Protein AF-A0A662VU93-F1 (afdb_monomer)

Sequence (452 aa):
MSKDEGLKEGYDFCIDSAGNLIRCGVVNEKTGEYKYCFKKKVEKCHYDENKQICIGYCAENARCVMKTDYEICYEECKKKVEDCMSTMSSEECRKVYDECISQCKPSCKCIGYACPEGCRCLDTNEVEKYKEEGFNVVRCSDKPCGDGKYCYKVAKECYFDYEKEQCVGSCKVGICNLNTIHRDPDTNKIVYAECRCKPISVCSEGCACLTREEAIEKFSNPVLCNNQPCGVESAGLATANAYINKYCFREGMEVCHYDREKQQCVGSCEKGECKMFEDAYGNPFCGCLAKLEAVSGTIVERVLPDTAQPLTCIPVKLVVKPGRDLKRLSIVETYPSDFTFKGANVPTFYYPSIIFFSLEDENGLDKQTIEYKLCLPRDAMGEYYFKGIWESENKSKEITGDNTLRVVPQLTNWPPCPVTDQMLGSFLDQWSKGELSDLELLQAVEVWSEGC

Secondary structure (DSSP, 8-state):
--HHHHHHTTPEEPB-TTSPBPEEEEEETTTTEEEE-EE--PPBSEEETTTTEEESB-STT-EEEE-HHHHHHHHHHHHHHHHHHTTS-HHHHHHHHHHHHTT----EEEE--PPPTT-EEE-HHHHHHHHHTTEEEEEEEEEEEETTEEEEEEEEBSEEETTTTEEESB-SSSEEEEEEEEE-TTT--EEEEEEEEE---PPPTT-EEE-HHHHHHH-SSEEEEEEEEEEEEE---TT--PEEEEEEEEEPP-B-EEETTTTEEESB-TTSEEEEEE-TTS-EEEEEE-------S-EEEEE--SEE-TT-EEEEEEEEEPPTT--EEEEEEE--TTSEEEEESS-EEEETTEEEEEEE-TT-PPPEEEEEEEE--TT--EEEE-EEEEEETTEEEEPEE--EEEE--SSTT-S-SS--HHHHHHHHHHHHTTSS-HHHHHHHHHHHHH--

pLDDT: mean 74.51, std 10.73, range [38.09, 94.12]

Nearest PDB structures (foldseek):
  2qki-assembly2_E  TM=5.279E-01  e=1.875E-04  Homo sapiens
  7qiv-assembly1_B  TM=5.497E-01  e=1.065E-03  Homo sapiens
  5foa-assembly2_D  TM=5.760E-01  e=2.031E-03  Homo sapiens
  2czn-assembly1_A  TM=6.900E-01  e=1.275E-02  Pyrococcus furiosus
  2xwb-assembly1_B  TM=4.255E-01  e=1.585E-03  Homo sapiens

Structure (mmCIF, N/CA/C/O backbone):
data_AF-A0A662VU93-F1
#
_entry.id   AF-A0A662VU93-F1
#
loop_
_atom_site.group_PDB
_atom_site.id
_atom_site.type_symbol
_atom_site.label_atom_id
_atom_site.label_alt_id
_atom_site.label_comp_id
_atom_site.label_asym_id
_atom_site.label_entity_id
_atom_site.label_seq_id
_atom_site.pdbx_PDB_ins_code
_atom_site.Cartn_x
_atom_site.Cartn_y
_atom_site.Cartn_z
_atom_site.occupancy
_atom_site.B_iso_or_equiv
_atom_site.auth_seq_id
_atom_site.auth_comp_id
_atom_site.auth_asym_id
_atom_site.auth_atom_id
_atom_site.pdbx_PDB_model_num
ATOM 1 N N . MET A 1 1 ? 7.491 8.676 -48.170 1.00 77.56 1 MET A N 1
ATOM 2 C CA . MET A 1 1 ? 7.534 10.058 -48.710 1.00 77.56 1 MET A CA 1
ATOM 3 C C . MET A 1 1 ? 8.754 10.201 -49.615 1.00 77.56 1 MET A C 1
ATOM 5 O O . MET A 1 1 ? 9.607 9.308 -49.583 1.00 77.56 1 MET A O 1
ATOM 9 N N . SER A 1 2 ? 8.844 11.248 -50.440 1.00 83.00 2 SER A N 1
ATOM 10 C CA . SER A 1 2 ? 10.125 11.632 -51.060 1.00 83.00 2 SER A CA 1
ATOM 11 C C . SER A 1 2 ? 11.118 12.104 -49.981 1.00 83.00 2 SER A C 1
ATOM 13 O O . SER A 1 2 ? 10.731 12.290 -48.823 1.00 83.00 2 SER A O 1
ATOM 15 N N . LYS A 1 3 ? 12.406 12.270 -50.323 1.00 81.31 3 LYS A N 1
ATOM 16 C CA . LYS A 1 3 ? 13.400 12.788 -49.361 1.00 81.31 3 LYS A CA 1
ATOM 17 C C . LYS A 1 3 ? 13.016 14.176 -48.847 1.00 81.31 3 LYS A C 1
ATOM 19 O O . LYS A 1 3 ? 13.054 14.405 -47.642 1.00 81.31 3 LYS A O 1
ATOM 24 N N . ASP A 1 4 ? 12.616 15.055 -49.757 1.00 80.19 4 ASP A N 1
ATOM 25 C CA . ASP A 1 4 ? 12.329 16.454 -49.446 1.00 80.19 4 ASP A CA 1
ATOM 26 C C . ASP A 1 4 ? 11.019 16.613 -48.670 1.00 80.19 4 ASP A C 1
ATOM 28 O O . ASP A 1 4 ? 10.950 17.421 -47.749 1.00 80.19 4 ASP A O 1
ATOM 32 N N . GLU A 1 5 ? 10.002 15.799 -48.976 1.00 81.31 5 GLU A N 1
ATOM 33 C CA . GLU A 1 5 ? 8.735 15.769 -48.231 1.00 81.31 5 GLU A CA 1
ATOM 34 C C . GLU A 1 5 ? 8.946 15.363 -46.768 1.00 81.31 5 GLU A C 1
ATOM 36 O O . GLU A 1 5 ? 8.528 16.081 -45.864 1.00 81.31 5 GLU A O 1
ATOM 41 N N . GLY A 1 6 ? 9.647 14.248 -46.521 1.00 74.38 6 GLY A N 1
ATOM 42 C CA . GLY A 1 6 ? 9.860 13.757 -45.157 1.00 74.38 6 GLY A CA 1
ATOM 43 C C . GLY A 1 6 ? 10.718 14.699 -44.308 1.00 74.38 6 GLY A C 1
ATOM 44 O O . GLY A 1 6 ? 10.432 14.894 -43.128 1.00 74.38 6 GLY A O 1
ATOM 45 N N . LEU A 1 7 ? 11.724 15.342 -44.913 1.00 74.88 7 LEU A N 1
ATOM 46 C CA . LEU A 1 7 ? 12.539 16.357 -44.240 1.00 74.88 7 LEU A CA 1
ATOM 47 C C . LEU A 1 7 ? 11.748 17.638 -43.947 1.00 74.88 7 LEU A C 1
ATOM 49 O O . LEU A 1 7 ? 11.892 18.207 -42.865 1.00 74.88 7 LEU A O 1
ATOM 53 N N . LYS A 1 8 ? 10.894 18.080 -44.879 1.00 81.56 8 LYS A N 1
ATOM 54 C CA . LYS A 1 8 ? 10.040 19.264 -44.704 1.00 81.56 8 LYS A CA 1
ATOM 55 C C . LYS A 1 8 ? 9.005 19.070 -43.596 1.00 81.56 8 LYS A C 1
ATOM 57 O O . LYS A 1 8 ? 8.699 20.020 -42.884 1.00 81.56 8 LYS A O 1
ATOM 62 N N . GLU A 1 9 ? 8.508 17.850 -43.427 1.00 74.69 9 GLU A N 1
ATOM 63 C CA . GLU A 1 9 ? 7.596 17.489 -42.339 1.00 74.69 9 GLU A CA 1
ATOM 64 C C . GLU A 1 9 ? 8.316 17.110 -41.027 1.00 74.69 9 GLU A C 1
ATOM 66 O O . GLU A 1 9 ? 7.676 16.739 -40.046 1.00 74.69 9 GLU A O 1
ATOM 71 N N . GLY A 1 10 ? 9.648 17.240 -40.975 1.00 66.12 10 GLY A N 1
ATOM 72 C CA . GLY A 1 10 ? 10.429 17.088 -39.748 1.00 66.12 10 GLY A CA 1
ATOM 73 C C . GLY A 1 10 ? 10.635 15.644 -39.286 1.00 66.12 10 GLY A C 1
ATOM 74 O O . GLY A 1 10 ? 10.898 15.433 -38.105 1.00 66.12 10 GLY A O 1
ATOM 75 N N . TYR A 1 11 ? 10.531 14.659 -40.180 1.00 75.88 11 TYR A N 1
ATOM 76 C CA . TYR A 1 11 ? 10.768 13.246 -39.880 1.00 75.88 11 TYR A CA 1
ATOM 77 C C . TYR A 1 11 ? 12.240 12.833 -40.065 1.00 75.88 11 TYR A C 1
ATOM 79 O O . TYR A 1 11 ? 12.957 13.395 -40.893 1.00 75.88 11 TYR A O 1
ATOM 87 N N . ASP A 1 12 ? 12.672 11.788 -39.349 1.00 77.00 12 ASP A N 1
ATOM 88 C CA . ASP A 1 12 ? 13.983 11.149 -39.543 1.00 77.00 12 ASP A CA 1
ATOM 89 C C . ASP A 1 12 ? 13.864 9.916 -40.455 1.00 77.00 12 ASP A C 1
ATOM 91 O O . ASP A 1 12 ? 12.848 9.220 -40.454 1.00 77.00 12 ASP A O 1
ATOM 95 N N . PHE A 1 13 ? 14.914 9.596 -41.217 1.00 81.50 13 PHE A N 1
ATOM 96 C CA . PHE A 1 13 ? 14.934 8.391 -42.053 1.00 81.50 13 PHE A CA 1
ATOM 97 C C . PHE A 1 13 ? 15.004 7.106 -41.216 1.00 81.50 13 PHE A C 1
ATOM 99 O O . PHE A 1 13 ? 15.716 7.031 -40.210 1.00 81.50 13 PHE A O 1
ATOM 106 N N . CYS A 1 14 ? 14.328 6.055 -41.682 1.00 77.75 14 CYS A N 1
ATOM 107 C CA . CYS A 1 14 ? 14.609 4.696 -41.228 1.00 77.75 14 CYS A CA 1
ATOM 108 C C . CYS A 1 14 ? 15.836 4.146 -41.972 1.00 77.75 14 CYS A C 1
ATOM 110 O O . CYS A 1 14 ? 15.923 4.260 -43.199 1.00 77.75 14 CYS A O 1
ATOM 112 N N . ILE A 1 15 ? 16.759 3.535 -41.230 1.00 80.06 15 ILE A N 1
ATOM 113 C CA . ILE A 1 15 ? 17.983 2.910 -41.750 1.00 80.06 15 ILE A CA 1
ATOM 114 C C . ILE A 1 15 ? 17.956 1.400 -41.500 1.00 80.06 15 ILE A C 1
ATOM 116 O O . ILE A 1 15 ? 17.407 0.959 -40.491 1.00 80.06 15 ILE A O 1
ATOM 120 N N . ASP A 1 16 ? 18.509 0.617 -42.424 1.00 72.56 16 ASP A N 1
ATOM 121 C CA . ASP A 1 16 ? 18.698 -0.826 -42.249 1.00 72.56 16 ASP A CA 1
ATOM 122 C C . ASP A 1 16 ? 19.927 -1.145 -41.373 1.00 72.56 16 ASP A C 1
ATOM 124 O O . ASP A 1 16 ? 20.661 -0.253 -40.942 1.00 72.56 16 ASP A O 1
ATOM 128 N N . SER A 1 17 ? 20.162 -2.431 -41.099 1.00 67.12 17 SER A N 1
ATOM 129 C CA . SER A 1 17 ? 21.294 -2.911 -40.291 1.00 67.12 17 SER A CA 1
ATOM 130 C C . SER A 1 17 ? 22.672 -2.617 -40.899 1.00 67.12 17 SER A C 1
ATOM 132 O O . SER A 1 17 ? 23.675 -2.712 -40.195 1.00 67.12 17 SER A O 1
ATOM 134 N N . ALA A 1 18 ? 22.734 -2.236 -42.177 1.00 73.25 18 ALA A N 1
ATOM 135 C CA . ALA A 1 18 ? 23.944 -1.807 -42.870 1.00 73.25 18 ALA A CA 1
ATOM 136 C C . ALA A 1 18 ? 24.059 -0.270 -42.971 1.00 73.25 18 ALA A C 1
ATOM 138 O O . ALA A 1 18 ? 25.001 0.237 -43.580 1.00 73.25 18 ALA A O 1
ATOM 139 N N . GLY A 1 19 ? 23.125 0.478 -42.371 1.00 71.69 19 GLY A N 1
ATOM 140 C CA . GLY A 1 19 ? 23.107 1.941 -42.360 1.00 71.69 19 GLY A CA 1
ATOM 141 C C . GLY A 1 19 ? 22.530 2.584 -43.625 1.00 71.69 19 GLY A C 1
ATOM 142 O O . GLY A 1 19 ? 22.619 3.804 -43.778 1.00 71.69 19 GLY A O 1
ATOM 143 N N . ASN A 1 20 ? 21.926 1.813 -44.534 1.00 79.69 20 ASN A N 1
ATOM 144 C CA . ASN A 1 20 ? 21.317 2.361 -45.744 1.00 79.69 20 ASN A CA 1
ATOM 145 C C . ASN A 1 20 ? 19.886 2.829 -45.479 1.00 79.69 20 ASN A C 1
ATOM 147 O O . ASN A 1 20 ? 19.138 2.223 -44.715 1.00 79.69 20 ASN A O 1
ATOM 151 N N . LEU A 1 21 ? 19.474 3.893 -46.171 1.00 84.25 21 LEU A N 1
ATOM 152 C CA . LEU A 1 21 ? 18.098 4.387 -46.117 1.00 84.25 21 LEU A CA 1
ATOM 153 C C . LEU A 1 21 ? 17.131 3.329 -46.659 1.00 84.25 21 LEU A C 1
ATOM 155 O O . LEU A 1 21 ? 17.264 2.891 -47.807 1.00 84.25 21 LEU A O 1
ATOM 159 N N . ILE A 1 22 ? 16.113 2.986 -45.874 1.00 84.25 22 ILE A N 1
ATOM 160 C CA . ILE A 1 22 ? 15.106 2.003 -46.273 1.00 84.25 22 ILE A CA 1
ATOM 161 C C . ILE A 1 22 ? 14.197 2.611 -47.348 1.00 84.25 22 ILE A C 1
ATOM 163 O O . ILE A 1 22 ? 13.501 3.607 -47.117 1.00 84.25 22 ILE A O 1
ATOM 167 N N . ARG A 1 23 ? 14.189 1.994 -48.534 1.00 85.88 23 ARG A N 1
ATOM 168 C CA . ARG A 1 23 ? 13.309 2.351 -49.657 1.00 85.88 23 ARG A CA 1
ATOM 169 C C . ARG A 1 23 ? 12.040 1.508 -49.582 1.00 85.88 23 ARG A C 1
ATOM 171 O O . ARG A 1 23 ? 12.125 0.287 -49.538 1.00 85.88 23 ARG A O 1
ATOM 178 N N . CYS A 1 24 ? 10.875 2.147 -49.593 1.00 80.94 24 CYS A N 1
ATOM 179 C CA . CYS A 1 24 ? 9.574 1.467 -49.507 1.00 80.94 24 CYS A CA 1
ATOM 180 C C . CYS A 1 24 ? 8.760 1.508 -50.799 1.00 80.94 24 CYS A C 1
ATOM 182 O O . CYS A 1 24 ? 7.672 0.945 -50.865 1.00 80.94 24 CYS A O 1
ATOM 184 N N . GLY A 1 25 ? 9.267 2.171 -51.834 1.00 81.06 25 GLY A N 1
ATOM 185 C CA . GLY A 1 25 ? 8.629 2.181 -53.139 1.00 81.06 25 GLY A CA 1
ATOM 186 C C . GLY A 1 25 ? 9.461 2.920 -54.169 1.00 81.06 25 GLY A C 1
ATOM 187 O O . GLY A 1 25 ? 10.367 3.684 -53.829 1.00 81.06 25 GLY A O 1
ATOM 188 N N . VAL A 1 26 ? 9.133 2.707 -55.435 1.00 79.75 26 VAL A N 1
ATOM 189 C CA . VAL A 1 26 ? 9.756 3.411 -56.554 1.00 79.75 26 VAL A CA 1
ATOM 190 C C . VAL A 1 26 ? 8.756 4.409 -57.122 1.00 79.75 26 VAL A C 1
ATOM 192 O O . VAL A 1 26 ? 7.585 4.081 -57.292 1.00 79.75 26 VAL A O 1
ATOM 195 N N . VAL A 1 27 ? 9.204 5.641 -57.357 1.00 74.00 27 VAL A N 1
ATOM 196 C CA . VAL A 1 27 ? 8.397 6.682 -58.009 1.00 74.00 27 VAL A CA 1
ATOM 197 C C . VAL A 1 27 ? 8.686 6.675 -59.506 1.00 74.00 27 VAL A C 1
ATOM 199 O O . VAL A 1 27 ? 7.754 6.669 -60.304 1.00 74.00 27 VAL A O 1
ATOM 202 N N . ASN A 1 28 ? 9.966 6.605 -59.892 1.00 73.38 28 ASN A N 1
ATOM 203 C CA . ASN A 1 28 ? 10.386 6.503 -61.287 1.00 73.38 28 ASN A CA 1
ATOM 204 C C . ASN A 1 28 ? 11.802 5.901 -61.399 1.00 73.38 28 ASN A C 1
ATOM 206 O O . ASN A 1 28 ? 12.792 6.516 -60.999 1.00 73.38 28 ASN A O 1
ATOM 210 N N . GLU A 1 29 ? 11.909 4.693 -61.965 1.00 67.38 29 GLU A N 1
ATOM 211 C CA . GLU A 1 29 ? 13.182 3.963 -62.110 1.00 67.38 29 GLU A CA 1
ATOM 212 C C . GLU A 1 29 ? 14.163 4.627 -63.083 1.00 67.38 29 GLU A C 1
ATOM 214 O O . GLU A 1 29 ? 15.373 4.498 -62.913 1.00 67.38 29 GLU A O 1
ATOM 219 N N . LYS A 1 30 ? 13.665 5.359 -64.089 1.00 72.38 30 LYS A N 1
ATOM 220 C CA . LYS A 1 30 ? 14.511 5.976 -65.125 1.00 72.38 30 LYS A CA 1
ATOM 221 C C . LYS A 1 30 ? 15.178 7.267 -64.653 1.00 72.38 30 LYS A C 1
ATOM 223 O O . LYS A 1 30 ? 16.225 7.628 -65.180 1.00 72.38 30 LYS A O 1
ATOM 228 N N . THR A 1 31 ? 14.580 7.954 -63.680 1.00 70.38 31 THR A N 1
ATOM 229 C CA . THR A 1 31 ? 15.103 9.200 -63.092 1.00 70.38 31 THR A CA 1
ATOM 230 C C . THR A 1 31 ? 15.736 8.990 -61.713 1.00 70.38 31 THR A C 1
ATOM 232 O O . THR A 1 31 ? 16.382 9.898 -61.200 1.00 70.38 31 THR A O 1
ATOM 235 N N . GLY A 1 32 ? 15.609 7.793 -61.126 1.00 70.88 32 GLY A N 1
ATOM 236 C CA . GLY A 1 32 ? 16.199 7.458 -59.827 1.00 70.88 32 GLY A CA 1
ATOM 237 C C . GLY A 1 32 ? 15.413 7.990 -58.625 1.00 70.88 32 GLY A C 1
ATOM 238 O O . GLY A 1 32 ? 15.996 8.205 -57.561 1.00 70.88 32 GLY A O 1
ATOM 239 N N . GLU A 1 33 ? 14.104 8.198 -58.771 1.00 77.44 33 GLU A N 1
ATOM 240 C CA . GLU A 1 33 ? 13.239 8.715 -57.707 1.00 77.44 33 GLU A CA 1
ATOM 241 C C . GLU A 1 33 ? 12.574 7.578 -56.920 1.00 77.44 33 GLU A C 1
ATOM 243 O O . GLU A 1 33 ? 11.851 6.740 -57.468 1.00 77.44 33 GLU A O 1
ATOM 248 N N . TYR A 1 34 ? 12.788 7.572 -55.602 1.00 83.56 34 TYR A N 1
ATOM 249 C CA . TYR A 1 34 ? 12.302 6.540 -54.683 1.0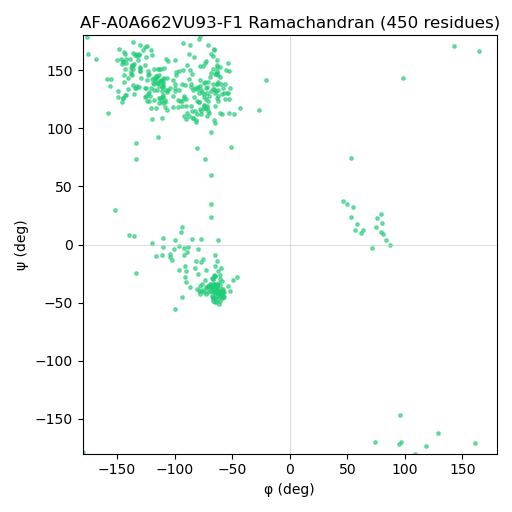0 83.56 34 TYR A CA 1
ATOM 250 C C . TYR A 1 34 ? 11.501 7.149 -53.530 1.00 83.56 34 TYR A C 1
ATOM 252 O O . TYR A 1 34 ? 11.731 8.289 -53.120 1.00 83.56 34 TYR A O 1
ATOM 260 N N . LYS A 1 35 ? 10.595 6.350 -52.961 1.00 84.75 35 LYS A N 1
ATOM 261 C CA . LYS A 1 35 ? 9.951 6.620 -51.672 1.00 84.75 35 LYS A CA 1
ATOM 262 C C . LYS A 1 35 ? 10.770 5.985 -50.552 1.00 84.75 35 LYS A C 1
ATOM 264 O O . LYS A 1 35 ? 11.200 4.836 -50.665 1.00 84.75 35 LYS A O 1
ATOM 269 N N . TYR A 1 36 ? 10.933 6.721 -49.460 1.00 86.75 36 TYR A N 1
ATOM 270 C CA . TYR A 1 36 ? 11.670 6.284 -48.276 1.00 86.75 36 TYR A CA 1
ATOM 271 C C . TYR A 1 36 ? 10.743 6.106 -47.072 1.00 86.75 36 TYR A C 1
ATOM 273 O O . TYR A 1 36 ? 9.704 6.777 -46.969 1.00 86.75 36 TYR A O 1
ATOM 281 N N . CYS A 1 37 ? 11.134 5.193 -46.181 1.00 83.56 37 CYS A N 1
ATOM 282 C CA . CYS A 1 37 ? 10.549 5.044 -44.853 1.00 83.56 37 CYS A CA 1
ATOM 283 C C . CYS A 1 37 ? 11.081 6.126 -43.913 1.00 83.56 37 CYS A C 1
ATOM 285 O O . CYS A 1 37 ? 12.285 6.389 -43.866 1.00 83.56 37 CYS A O 1
ATOM 287 N N . PHE A 1 38 ? 10.175 6.700 -43.130 1.00 80.56 38 PHE A N 1
ATOM 288 C CA . PHE A 1 38 ? 10.462 7.751 -42.166 1.00 80.56 38 PHE A CA 1
ATOM 289 C C . PHE A 1 38 ? 9.864 7.391 -40.807 1.00 80.56 38 PHE A C 1
ATOM 291 O O . PHE A 1 38 ? 8.821 6.740 -40.742 1.00 80.56 38 PHE A O 1
ATOM 298 N N . LYS A 1 39 ? 10.509 7.844 -39.734 1.00 76.06 39 LYS A N 1
ATOM 299 C CA . LYS A 1 39 ? 10.026 7.758 -38.353 1.00 76.06 39 LYS A CA 1
ATOM 300 C C . LYS A 1 39 ? 9.815 9.161 -37.798 1.00 76.06 39 LYS A C 1
ATOM 302 O O . LYS A 1 39 ? 10.575 10.080 -38.111 1.00 76.06 39 LYS A O 1
ATOM 307 N N . LYS A 1 40 ? 8.764 9.341 -36.992 1.00 66.75 40 LYS A N 1
ATOM 308 C CA . LYS A 1 40 ? 8.461 10.626 -36.342 1.00 66.75 40 LYS A CA 1
ATOM 309 C C . LYS A 1 40 ? 9.649 11.023 -35.475 1.00 66.75 40 LYS A C 1
ATOM 311 O O . LYS A 1 40 ? 10.142 10.195 -34.711 1.00 66.75 40 LYS A O 1
ATOM 316 N N . LYS A 1 41 ? 10.136 12.255 -35.631 1.00 59.75 41 LYS A N 1
ATOM 317 C CA . LYS A 1 41 ? 11.243 12.775 -34.829 1.00 59.75 41 LYS A CA 1
ATOM 318 C C . LYS A 1 41 ? 10.765 12.854 -33.388 1.00 59.75 41 LYS A C 1
ATOM 320 O O . LYS A 1 41 ? 9.917 13.672 -33.047 1.00 59.75 41 LYS A O 1
ATOM 325 N N . VAL A 1 42 ? 11.220 11.907 -32.580 1.00 58.78 42 VAL A N 1
ATOM 326 C CA . VAL A 1 42 ? 10.785 11.783 -31.194 1.00 58.78 42 VAL A CA 1
ATOM 327 C C . VAL A 1 42 ? 11.451 12.912 -30.416 1.00 58.78 42 VAL A C 1
ATOM 329 O O . VAL A 1 42 ? 12.680 13.010 -30.397 1.00 58.78 42 VAL A O 1
ATOM 332 N N . GLU A 1 43 ? 10.655 13.815 -29.847 1.00 58.16 43 GLU A N 1
ATOM 333 C CA . GLU A 1 43 ? 11.188 14.936 -29.076 1.00 58.16 43 GLU A CA 1
ATOM 334 C C . GLU A 1 43 ? 11.954 14.408 -27.862 1.00 58.16 43 GLU A C 1
ATOM 336 O O . GLU A 1 43 ? 11.495 13.514 -27.147 1.00 58.16 43 GLU A O 1
ATOM 341 N N . LYS A 1 44 ? 13.158 14.944 -27.648 1.00 68.62 44 LYS A N 1
ATOM 342 C CA . LYS A 1 44 ? 13.979 14.610 -26.480 1.00 68.62 44 LYS A CA 1
ATOM 343 C C . LYS A 1 44 ? 13.254 15.051 -25.203 1.00 68.62 44 LYS A C 1
ATOM 345 O O . LYS A 1 44 ? 12.474 16.000 -25.240 1.00 68.62 44 LYS A O 1
ATOM 350 N N . CYS A 1 45 ? 13.536 14.369 -24.094 1.00 76.88 45 CYS A N 1
ATOM 351 C CA . CYS A 1 45 ? 13.013 14.690 -22.762 1.00 76.88 45 CYS A CA 1
ATOM 352 C C . CYS A 1 45 ? 13.038 16.203 -22.460 1.00 76.88 45 CYS A C 1
ATOM 354 O O . CYS A 1 45 ? 14.112 16.811 -22.426 1.00 76.88 45 CYS A O 1
ATOM 356 N N . HIS A 1 46 ? 11.862 16.795 -22.253 1.00 79.75 46 HIS A N 1
ATOM 357 C CA . HIS A 1 46 ? 11.646 18.219 -21.997 1.00 79.75 46 HIS A CA 1
ATOM 358 C C . HIS A 1 46 ? 10.435 18.435 -21.075 1.00 79.75 46 HIS A C 1
ATOM 360 O O . HIS A 1 46 ? 9.682 17.506 -20.788 1.00 79.75 46 HIS A O 1
ATOM 366 N N . TYR A 1 47 ? 10.274 19.658 -20.572 1.00 78.19 47 TYR A N 1
ATOM 367 C CA . TYR A 1 47 ? 9.162 20.022 -19.695 1.00 78.19 47 TYR A CA 1
ATOM 368 C C . TYR A 1 47 ? 7.986 20.557 -20.514 1.00 78.19 47 TYR A C 1
ATOM 370 O O . TYR A 1 47 ? 8.176 21.473 -21.311 1.00 78.19 47 TYR A O 1
ATOM 378 N N . ASP A 1 48 ? 6.792 20.002 -20.312 1.00 76.06 48 ASP A N 1
ATOM 379 C CA . ASP A 1 48 ? 5.550 20.507 -20.899 1.00 76.06 48 ASP A CA 1
ATOM 380 C C . ASP A 1 48 ? 4.899 21.503 -19.930 1.00 76.06 48 ASP A C 1
ATOM 382 O O . ASP A 1 48 ? 4.405 21.120 -18.866 1.00 76.06 48 ASP A O 1
ATOM 386 N N . GLU A 1 49 ? 4.891 22.787 -20.301 1.00 69.69 49 GLU A N 1
ATOM 387 C CA . GLU A 1 49 ? 4.320 23.866 -19.483 1.00 69.69 49 GLU A CA 1
ATOM 388 C C . GLU A 1 49 ? 2.798 23.748 -19.297 1.00 69.69 49 GLU A C 1
ATOM 390 O O . GLU A 1 49 ? 2.275 24.191 -18.277 1.00 69.69 49 GLU A O 1
ATOM 395 N N . ASN A 1 50 ? 2.070 23.122 -20.227 1.00 69.88 50 ASN A N 1
ATOM 396 C CA . ASN A 1 50 ? 0.615 22.981 -20.119 1.00 69.88 50 ASN A CA 1
ATOM 397 C C . ASN A 1 50 ? 0.230 21.830 -19.191 1.00 69.88 50 ASN A C 1
ATOM 399 O O . ASN A 1 50 ? -0.739 21.928 -18.442 1.00 69.88 50 ASN A O 1
ATOM 403 N N . LYS A 1 51 ? 0.981 20.726 -19.253 1.00 67.06 51 LYS A N 1
ATOM 404 C CA . LYS A 1 51 ? 0.712 19.525 -18.449 1.00 67.06 51 LYS A CA 1
ATOM 405 C C . LYS A 1 51 ? 1.464 19.504 -17.120 1.00 67.06 51 LYS A C 1
ATOM 407 O O . LYS A 1 51 ? 1.193 18.631 -16.303 1.00 67.06 51 LYS A O 1
ATOM 412 N N . GLN A 1 52 ? 2.394 20.437 -16.917 1.00 70.94 52 GLN A N 1
ATOM 413 C CA . GLN A 1 52 ? 3.243 20.536 -15.726 1.00 70.94 52 GLN A CA 1
ATOM 414 C C . GLN A 1 52 ? 4.026 19.238 -15.434 1.00 70.94 52 GLN A C 1
ATOM 416 O O . GLN A 1 52 ? 4.284 18.887 -14.285 1.00 70.94 52 GLN A O 1
ATOM 421 N N . ILE A 1 53 ? 4.406 18.503 -16.485 1.00 68.69 53 ILE A N 1
ATOM 422 C CA . ILE A 1 53 ? 5.128 17.227 -16.389 1.00 68.69 53 ILE A CA 1
ATOM 423 C C . ILE A 1 53 ? 6.278 17.167 -17.393 1.00 68.69 53 ILE A C 1
ATOM 425 O O . ILE A 1 53 ? 6.269 17.823 -18.435 1.00 68.69 53 ILE A O 1
ATOM 429 N N . CYS A 1 54 ? 7.278 16.345 -17.086 1.00 74.25 54 CYS A N 1
ATOM 430 C CA . CYS A 1 54 ? 8.346 16.017 -18.022 1.00 74.25 54 CYS A CA 1
ATOM 431 C C . CYS A 1 54 ? 7.864 14.962 -19.026 1.00 74.25 54 CYS A C 1
ATOM 433 O O . CYS A 1 54 ? 7.457 13.870 -18.630 1.00 74.25 54 CYS A O 1
ATOM 435 N N . ILE A 1 55 ? 7.934 15.278 -20.318 1.00 68.88 55 ILE A N 1
ATOM 436 C CA . ILE A 1 55 ? 7.533 14.394 -21.417 1.00 68.88 55 ILE A CA 1
ATOM 437 C C . ILE A 1 55 ? 8.653 14.263 -22.449 1.00 68.88 55 ILE A C 1
ATOM 439 O O . ILE A 1 55 ? 9.628 15.012 -22.458 1.00 68.88 55 ILE A O 1
ATOM 443 N N . GLY A 1 56 ? 8.513 13.297 -23.349 1.00 71.06 56 GLY A N 1
ATOM 444 C CA . GLY A 1 56 ? 9.471 13.050 -24.420 1.00 71.06 56 GLY A CA 1
ATOM 445 C C . GLY A 1 56 ? 10.273 11.774 -24.209 1.00 71.06 56 GLY A C 1
ATOM 446 O O . GLY A 1 56 ? 10.080 11.023 -23.253 1.00 71.06 56 GLY A O 1
ATOM 447 N N . TYR A 1 57 ? 11.159 11.507 -25.157 1.00 64.06 57 TYR A N 1
ATOM 448 C CA . TYR A 1 57 ? 11.852 10.234 -25.273 1.00 64.06 57 TYR A CA 1
ATOM 449 C C . TYR A 1 57 ? 13.264 10.299 -24.699 1.00 64.06 57 TYR A C 1
ATOM 451 O O . TYR A 1 57 ? 14.021 11.249 -24.933 1.00 64.06 57 TYR A O 1
ATOM 459 N N . CYS A 1 58 ? 13.619 9.243 -23.977 1.00 63.41 58 CYS A N 1
ATOM 460 C CA . CYS A 1 58 ? 14.967 8.957 -23.520 1.00 63.41 58 CYS A CA 1
ATOM 461 C C . CYS A 1 58 ? 15.447 7.679 -24.216 1.00 63.41 58 CYS A C 1
ATOM 463 O O . CYS A 1 58 ? 14.678 6.735 -24.382 1.00 63.41 58 CYS A O 1
ATOM 465 N N . ALA A 1 59 ? 16.705 7.653 -24.655 1.00 55.25 59 ALA A N 1
ATOM 466 C CA . ALA A 1 59 ? 17.288 6.439 -25.218 1.00 55.25 59 ALA A CA 1
ATOM 467 C C . ALA A 1 59 ? 17.349 5.323 -24.156 1.00 55.25 59 ALA A C 1
ATOM 469 O O . ALA A 1 59 ? 17.511 5.617 -22.975 1.00 55.25 59 ALA A O 1
ATOM 470 N N . GLU A 1 60 ? 17.237 4.067 -24.602 1.00 57.44 60 GLU A N 1
ATOM 471 C CA . GLU A 1 60 ? 17.588 2.860 -23.834 1.00 57.44 60 GLU A CA 1
ATOM 472 C C . GLU A 1 60 ? 16.940 2.750 -22.442 1.00 57.44 60 GLU A C 1
ATOM 474 O O . GLU A 1 60 ? 17.594 2.900 -21.414 1.00 57.44 60 GLU A O 1
ATOM 479 N N . ASN A 1 61 ? 15.638 2.434 -22.407 1.00 53.72 61 ASN A N 1
ATOM 480 C CA . ASN A 1 61 ? 14.892 2.068 -21.188 1.00 53.72 61 ASN A CA 1
ATOM 481 C C . ASN A 1 61 ? 14.993 3.081 -20.026 1.00 53.72 61 ASN A C 1
ATOM 483 O O . ASN A 1 61 ? 14.782 2.737 -18.860 1.00 53.72 61 ASN A O 1
ATOM 487 N N . ALA A 1 62 ? 15.293 4.340 -20.344 1.00 61.16 62 ALA A N 1
ATOM 488 C CA . ALA A 1 62 ? 15.291 5.454 -19.413 1.00 61.16 62 ALA A CA 1
ATOM 489 C C . ALA A 1 62 ? 13.931 6.163 -19.416 1.00 61.16 62 ALA A C 1
ATOM 491 O O . ALA A 1 62 ? 13.241 6.225 -20.434 1.00 61.16 62 ALA A O 1
ATOM 492 N N . ARG A 1 63 ? 13.559 6.742 -18.272 1.00 64.75 63 ARG A N 1
ATOM 493 C CA . ARG A 1 63 ? 12.362 7.585 -18.148 1.00 64.75 63 ARG A CA 1
ATOM 494 C C . ARG A 1 63 ? 12.741 9.058 -18.033 1.00 64.75 63 ARG A C 1
ATOM 496 O O . ARG A 1 63 ? 13.744 9.402 -17.401 1.00 64.75 63 ARG A O 1
ATOM 503 N N . CYS A 1 64 ? 11.931 9.915 -18.650 1.00 71.69 64 CYS A N 1
ATOM 504 C CA . CYS A 1 64 ? 12.046 11.365 -18.540 1.00 71.69 64 CYS A CA 1
ATOM 505 C C . CYS A 1 64 ? 11.456 11.804 -17.196 1.00 71.69 64 CYS A C 1
ATOM 507 O O . CYS A 1 64 ? 10.276 11.584 -16.940 1.00 71.69 64 CYS A O 1
ATOM 509 N N . VAL A 1 65 ? 12.281 12.370 -16.319 1.00 74.94 65 VAL A N 1
ATOM 510 C CA . VAL A 1 65 ? 11.868 12.809 -14.977 1.00 74.94 65 VAL A CA 1
ATOM 511 C C . VAL A 1 65 ? 12.338 14.229 -14.706 1.00 74.94 65 VAL A C 1
ATOM 513 O O . VAL A 1 65 ? 13.236 14.745 -15.374 1.00 74.94 65 VAL A O 1
ATOM 516 N N . MET A 1 66 ? 11.750 14.851 -13.691 1.00 76.50 66 MET A N 1
ATOM 517 C CA . MET A 1 66 ? 12.168 16.155 -13.194 1.00 76.50 66 MET A CA 1
ATOM 518 C C . MET A 1 66 ? 13.584 16.090 -12.610 1.00 76.50 66 MET A C 1
ATOM 520 O O . MET A 1 66 ? 14.018 15.067 -12.073 1.00 76.50 66 MET A O 1
ATOM 524 N N . LYS A 1 67 ? 14.355 17.173 -12.732 1.00 74.31 67 LYS A N 1
ATOM 525 C CA . LYS A 1 67 ? 15.615 17.280 -12.000 1.00 74.31 67 LYS A CA 1
ATOM 526 C C . LYS A 1 67 ? 15.335 17.473 -10.512 1.00 74.31 67 LYS A C 1
ATOM 528 O O . LYS A 1 67 ? 14.497 18.282 -10.130 1.00 74.31 67 LYS A O 1
ATOM 533 N N . THR A 1 68 ? 16.142 16.797 -9.704 1.00 64.69 68 THR A N 1
ATOM 534 C CA . THR A 1 68 ? 16.226 16.917 -8.240 1.00 64.69 68 THR A CA 1
ATOM 535 C C . THR A 1 68 ? 16.346 18.368 -7.771 1.00 64.69 68 THR A C 1
ATOM 537 O O . THR A 1 68 ? 15.850 18.727 -6.719 1.00 64.69 68 THR A O 1
ATOM 540 N N . ASP A 1 69 ? 16.961 19.225 -8.576 1.00 67.25 69 ASP A N 1
ATOM 541 C CA . ASP A 1 69 ? 17.185 20.644 -8.313 1.00 67.25 69 ASP A CA 1
ATOM 542 C C . ASP A 1 69 ? 15.850 21.419 -8.237 1.00 67.25 69 ASP A C 1
ATOM 544 O O . ASP A 1 69 ? 15.702 22.338 -7.434 1.00 67.25 69 ASP A O 1
ATOM 548 N N . TYR A 1 70 ? 14.857 21.014 -9.040 1.00 69.12 70 TYR A N 1
ATOM 549 C CA . TYR A 1 70 ? 13.500 21.557 -8.979 1.00 69.12 70 TYR A CA 1
ATOM 550 C C . TYR A 1 70 ? 12.716 20.984 -7.793 1.00 69.12 70 TYR A C 1
ATOM 552 O O . TYR A 1 70 ? 12.028 21.740 -7.118 1.00 69.12 70 TYR A O 1
ATOM 560 N N . GLU A 1 71 ? 12.857 19.687 -7.494 1.00 64.12 71 GLU A N 1
ATOM 561 C CA . GLU A 1 71 ? 12.242 19.061 -6.309 1.00 64.12 71 GLU A CA 1
ATOM 562 C C . GLU A 1 71 ? 12.741 19.716 -5.011 1.00 64.12 71 GLU A C 1
ATOM 564 O O . GLU A 1 71 ? 11.943 20.056 -4.145 1.00 64.12 71 GLU A O 1
ATOM 569 N N . ILE A 1 72 ? 14.045 19.987 -4.914 1.00 73.62 72 ILE A N 1
ATOM 570 C CA . ILE A 1 72 ? 14.648 20.718 -3.792 1.00 73.62 72 ILE A CA 1
ATOM 571 C C . ILE A 1 72 ? 14.087 22.147 -3.715 1.00 73.62 72 ILE A C 1
ATO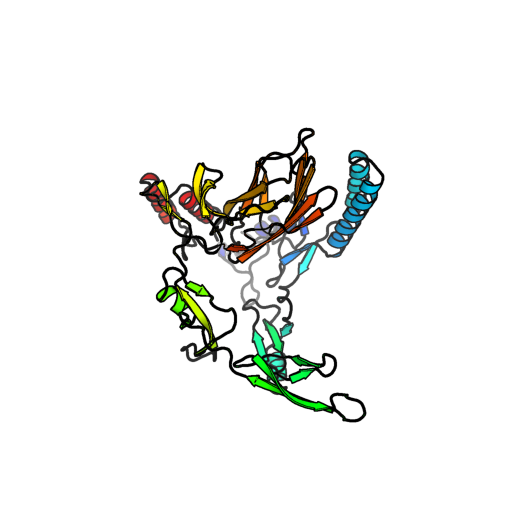M 573 O O . ILE A 1 72 ? 13.661 22.565 -2.644 1.00 73.62 72 ILE A O 1
ATOM 577 N N . CYS A 1 73 ? 14.016 22.875 -4.838 1.00 77.75 73 CYS A N 1
ATOM 578 C CA . CYS A 1 73 ? 13.428 24.223 -4.885 1.00 77.75 73 CYS A CA 1
ATOM 579 C C . CYS A 1 73 ? 11.960 24.227 -4.425 1.00 77.75 73 CYS A C 1
ATOM 581 O O . CYS A 1 73 ? 11.529 25.100 -3.673 1.00 77.75 73 CYS A O 1
ATOM 583 N N . TYR A 1 74 ? 11.198 23.215 -4.839 1.00 70.94 74 TYR A N 1
ATOM 584 C CA . TYR A 1 74 ? 9.794 23.048 -4.487 1.00 70.94 74 TYR A CA 1
ATOM 585 C C . TYR A 1 74 ? 9.600 22.771 -2.988 1.00 70.94 74 TYR A C 1
ATOM 587 O O . TYR A 1 74 ? 8.763 23.410 -2.349 1.00 70.94 74 TYR A O 1
ATOM 595 N N . GLU A 1 75 ? 10.404 21.877 -2.406 1.00 73.00 75 GLU A N 1
ATOM 596 C CA . GLU A 1 75 ? 10.389 21.585 -0.966 1.00 73.00 75 GLU A CA 1
ATOM 597 C C . GLU A 1 75 ? 10.868 22.781 -0.122 1.00 73.00 75 GLU A C 1
ATOM 599 O O . GLU A 1 75 ? 10.296 23.079 0.928 1.00 73.00 75 GLU A O 1
ATOM 604 N N . GLU A 1 76 ? 11.850 23.549 -0.601 1.00 80.75 76 GLU A N 1
ATOM 605 C CA . GLU A 1 76 ? 12.257 24.805 0.040 1.00 80.75 76 GLU A CA 1
ATOM 606 C C . GLU A 1 76 ? 11.142 25.862 0.012 1.00 80.75 76 GLU A C 1
ATOM 608 O O . GLU A 1 76 ? 10.930 26.565 1.005 1.00 80.75 76 GLU A O 1
ATOM 613 N N . CYS A 1 77 ? 10.396 25.968 -1.093 1.00 80.94 77 CYS A N 1
ATOM 614 C CA . CYS A 1 77 ? 9.244 26.864 -1.179 1.00 80.94 77 CYS A CA 1
ATOM 615 C C . CYS A 1 77 ? 8.093 26.425 -0.265 1.00 80.94 77 CYS A C 1
ATOM 617 O O . CYS A 1 77 ? 7.464 27.283 0.352 1.00 80.94 77 CYS A O 1
ATOM 619 N N . LYS A 1 78 ? 7.846 25.116 -0.112 1.00 77.25 78 LYS A N 1
ATOM 620 C CA . LYS A 1 78 ? 6.869 24.598 0.862 1.00 77.25 78 LYS A CA 1
ATOM 621 C C . LYS A 1 78 ? 7.234 24.980 2.288 1.00 77.25 78 LYS A C 1
ATOM 623 O O . LYS A 1 78 ? 6.404 25.539 2.997 1.00 77.25 78 LYS A O 1
ATOM 628 N N . LYS A 1 79 ? 8.489 24.757 2.679 1.00 80.38 79 LYS A N 1
ATOM 629 C CA . LYS A 1 79 ? 8.962 25.081 4.026 1.00 80.38 79 LYS A CA 1
ATOM 630 C C . LYS A 1 79 ? 8.812 26.573 4.350 1.00 80.38 79 LYS A C 1
ATOM 632 O O . LYS A 1 79 ? 8.394 26.928 5.444 1.00 80.38 79 LYS A O 1
ATOM 637 N N . LYS A 1 80 ? 9.057 27.459 3.375 1.00 79.31 80 LYS A N 1
ATOM 638 C CA . LYS A 1 80 ? 8.816 28.908 3.529 1.00 79.31 80 LYS A CA 1
ATOM 639 C C . LYS A 1 80 ? 7.344 29.254 3.774 1.00 79.31 80 LYS A C 1
ATOM 641 O O . LYS A 1 80 ? 7.062 30.219 4.481 1.00 79.31 80 LYS A O 1
ATOM 646 N N . VAL A 1 81 ? 6.411 28.499 3.197 1.00 77.19 81 VAL A N 1
ATOM 647 C CA . VAL A 1 81 ? 4.974 28.679 3.449 1.00 77.19 81 VAL A CA 1
ATOM 648 C C . VAL A 1 81 ? 4.593 28.146 4.824 1.00 77.19 81 VAL A C 1
ATOM 650 O O . VAL A 1 81 ? 3.847 28.817 5.529 1.00 77.19 81 VAL A O 1
ATOM 653 N N . GLU A 1 82 ? 5.130 26.997 5.235 1.00 75.44 82 GLU A N 1
ATOM 654 C CA . GLU A 1 82 ? 4.934 26.458 6.588 1.00 75.44 82 GLU A CA 1
ATOM 655 C C . GLU A 1 82 ? 5.410 27.451 7.658 1.00 75.44 82 GLU A C 1
ATOM 657 O O . GLU A 1 82 ? 4.671 27.756 8.596 1.00 75.44 82 GLU A O 1
ATOM 662 N N . ASP A 1 83 ? 6.588 28.048 7.461 1.00 77.81 83 ASP A N 1
ATOM 663 C CA . ASP A 1 83 ? 7.114 29.095 8.337 1.00 77.81 83 ASP A CA 1
ATOM 664 C C . ASP A 1 83 ? 6.229 30.363 8.302 1.00 77.81 83 ASP A C 1
ATOM 666 O O . ASP A 1 83 ? 5.957 30.964 9.345 1.00 77.81 83 ASP A O 1
ATOM 670 N N . CYS A 1 84 ? 5.704 30.754 7.134 1.00 77.56 84 CYS A N 1
ATOM 671 C CA . CYS A 1 84 ? 4.791 31.898 6.987 1.00 77.56 84 CYS A CA 1
ATOM 672 C C . CYS A 1 84 ? 3.452 31.692 7.718 1.00 77.56 84 CYS A C 1
ATOM 674 O O . CYS A 1 84 ? 2.958 32.601 8.388 1.00 77.56 84 CYS A O 1
ATOM 676 N N . MET A 1 85 ? 2.885 30.485 7.658 1.00 67.94 85 MET A N 1
ATOM 677 C CA . MET A 1 85 ? 1.609 30.145 8.302 1.00 67.94 85 MET A CA 1
ATOM 678 C C . MET A 1 85 ? 1.673 30.216 9.834 1.00 67.94 85 MET A C 1
ATOM 680 O O . MET A 1 85 ? 0.640 30.338 10.488 1.00 67.94 85 MET A O 1
ATOM 684 N N . SER A 1 86 ? 2.876 30.183 10.418 1.00 72.06 86 SER A N 1
ATOM 685 C CA . SER A 1 86 ? 3.073 30.403 11.855 1.00 72.06 86 SER A CA 1
ATOM 686 C C . SER A 1 86 ? 2.951 31.875 12.281 1.00 72.06 86 SER A C 1
ATOM 688 O O . SER A 1 86 ? 2.871 32.161 13.476 1.00 72.06 86 SER A O 1
ATOM 690 N N . THR A 1 87 ? 2.938 32.816 11.328 1.00 69.94 87 THR A N 1
ATOM 691 C CA . THR A 1 87 ? 3.057 34.259 11.603 1.00 69.94 87 THR A CA 1
ATOM 692 C C . THR A 1 87 ? 2.052 35.153 10.873 1.00 69.94 87 THR A C 1
ATOM 694 O O . THR A 1 87 ? 1.774 36.244 11.371 1.00 69.94 87 THR A O 1
ATOM 697 N N . MET A 1 88 ? 1.492 34.740 9.731 1.00 75.81 88 MET A N 1
ATOM 698 C CA . MET A 1 88 ? 0.624 35.583 8.891 1.00 75.81 88 MET A CA 1
ATOM 699 C C . MET A 1 88 ? -0.629 34.849 8.384 1.00 75.81 88 MET A C 1
ATOM 701 O O . MET A 1 88 ? -0.819 33.656 8.617 1.00 75.81 88 MET A O 1
ATOM 705 N N . SER A 1 89 ? -1.517 35.589 7.711 1.00 74.19 89 SER A N 1
ATOM 706 C CA . SER A 1 89 ? -2.760 35.060 7.141 1.00 74.19 89 SER A CA 1
ATOM 707 C C . SER A 1 89 ? -2.521 34.240 5.862 1.00 74.19 89 SER A C 1
ATOM 709 O O . SER A 1 89 ? -1.568 34.470 5.113 1.00 74.19 89 SER A O 1
ATOM 711 N N . SER A 1 90 ? -3.416 33.293 5.568 1.00 67.19 90 SER A N 1
ATOM 712 C CA . SER A 1 90 ? -3.292 32.368 4.429 1.00 67.19 90 SER A CA 1
ATOM 713 C C . SER A 1 90 ? -3.244 33.061 3.057 1.00 67.19 90 SER A C 1
ATOM 715 O O . SER A 1 90 ? -2.591 32.567 2.136 1.00 67.19 90 SER A O 1
ATOM 717 N N . GLU A 1 91 ? -3.884 34.223 2.905 1.00 72.00 91 GLU A N 1
ATOM 718 C CA . GLU A 1 91 ? -3.874 35.005 1.659 1.00 72.00 91 GLU A CA 1
ATOM 719 C C . GLU A 1 91 ? -2.538 35.715 1.402 1.00 72.00 91 GLU A C 1
ATOM 721 O O . GLU A 1 91 ? -2.142 35.894 0.247 1.00 72.00 91 GLU A O 1
ATOM 726 N N . GLU A 1 92 ? -1.822 36.096 2.460 1.00 75.88 92 GLU A N 1
ATOM 727 C CA . GLU A 1 92 ? -0.498 36.715 2.367 1.00 75.88 92 GLU A CA 1
ATOM 728 C C . GLU A 1 92 ? 0.577 35.659 2.099 1.00 75.88 92 GLU A C 1
ATOM 730 O O . GLU A 1 92 ? 1.420 35.852 1.221 1.00 75.88 92 GLU A O 1
ATOM 735 N N . CYS A 1 93 ? 0.480 34.491 2.743 1.00 78.19 93 CYS A N 1
ATOM 736 C CA . CYS A 1 93 ? 1.383 33.369 2.483 1.00 78.19 93 CYS A CA 1
ATOM 737 C C . CYS A 1 93 ? 1.230 32.787 1.067 1.00 78.19 93 CYS A C 1
ATOM 739 O O . CYS A 1 93 ? 2.207 32.296 0.501 1.00 78.19 93 CYS A O 1
ATOM 741 N N . ARG A 1 94 ? 0.050 32.918 0.439 1.00 73.56 94 ARG A N 1
ATOM 742 C CA . ARG A 1 94 ? -0.144 32.558 -0.977 1.00 73.56 94 ARG A CA 1
ATOM 743 C C . ARG A 1 94 ? 0.760 33.370 -1.908 1.00 73.56 94 ARG A C 1
ATOM 745 O O . ARG A 1 94 ? 1.375 32.802 -2.801 1.00 73.56 94 ARG A O 1
ATOM 752 N N . LYS A 1 95 ? 0.900 34.679 -1.672 1.00 80.06 95 LYS A N 1
ATOM 753 C CA . LYS A 1 95 ? 1.773 35.541 -2.493 1.00 80.06 95 LYS A CA 1
ATOM 754 C C . LYS A 1 95 ? 3.246 35.162 -2.342 1.00 80.06 95 LYS A C 1
ATOM 756 O O . LYS A 1 95 ? 3.975 35.150 -3.327 1.00 80.06 95 LYS A O 1
ATOM 761 N N . VAL A 1 96 ? 3.658 34.795 -1.125 1.00 79.06 96 VAL A N 1
ATOM 762 C CA . VAL A 1 96 ? 5.016 34.304 -0.837 1.00 79.06 96 VAL A CA 1
ATOM 763 C C . VAL A 1 96 ? 5.302 33.001 -1.590 1.00 79.06 96 VAL A C 1
ATOM 765 O O . VAL A 1 96 ? 6.395 32.828 -2.130 1.00 79.06 96 VAL A O 1
ATOM 768 N N . TYR A 1 97 ? 4.319 32.101 -1.670 1.00 77.38 97 TYR A N 1
ATOM 769 C CA . TYR A 1 97 ? 4.428 30.870 -2.450 1.00 77.38 97 TYR A CA 1
ATOM 770 C C . TYR A 1 97 ? 4.550 31.142 -3.954 1.00 77.38 97 TYR A C 1
ATOM 772 O O . TYR A 1 97 ? 5.473 30.631 -4.589 1.00 77.38 97 TYR A O 1
ATOM 780 N N . ASP A 1 98 ? 3.665 31.980 -4.504 1.00 78.19 98 ASP A N 1
ATOM 781 C CA . ASP A 1 98 ? 3.632 32.314 -5.933 1.00 78.19 98 ASP A CA 1
ATOM 782 C C . ASP A 1 98 ? 4.950 32.973 -6.383 1.00 78.19 98 ASP A C 1
ATOM 784 O O . ASP A 1 98 ? 5.526 32.607 -7.412 1.00 78.19 98 ASP A O 1
ATOM 788 N N . GLU A 1 99 ? 5.491 33.893 -5.575 1.00 83.38 99 GLU A N 1
ATOM 789 C CA . GLU A 1 99 ? 6.799 34.506 -5.821 1.00 83.38 99 GLU A CA 1
ATOM 790 C C . GLU A 1 99 ? 7.946 33.490 -5.729 1.00 83.38 99 GLU A C 1
ATOM 792 O O . GLU A 1 99 ? 8.860 33.529 -6.555 1.00 83.38 99 GLU A O 1
ATOM 797 N N . CYS A 1 100 ? 7.903 32.558 -4.772 1.00 81.38 100 CYS A N 1
ATOM 798 C CA . CYS A 1 100 ? 8.939 31.537 -4.603 1.00 81.38 100 CYS A CA 1
ATOM 799 C C . CYS A 1 100 ? 8.975 30.555 -5.782 1.00 81.38 100 CYS A C 1
ATOM 801 O O . CYS A 1 100 ? 10.033 30.327 -6.371 1.00 81.38 100 CYS A O 1
ATOM 803 N N . ILE A 1 101 ? 7.814 30.031 -6.183 1.00 78.62 101 ILE A N 1
ATOM 804 C CA . ILE A 1 101 ? 7.695 29.076 -7.291 1.00 78.62 101 ILE A CA 1
ATOM 805 C C . ILE A 1 101 ? 8.076 29.717 -8.627 1.00 78.62 101 ILE A C 1
ATOM 807 O O . ILE A 1 101 ? 8.710 29.058 -9.448 1.00 78.62 101 ILE A O 1
ATOM 811 N N . SER A 1 102 ? 7.788 31.009 -8.832 1.00 77.94 102 SER A N 1
ATOM 812 C CA . SER A 1 102 ? 8.180 31.726 -10.058 1.00 77.94 102 SER A CA 1
ATOM 813 C C . SER A 1 102 ? 9.698 31.749 -10.310 1.00 77.94 102 SER A C 1
ATOM 815 O O . SER A 1 102 ? 10.143 31.945 -11.443 1.00 77.94 102 SER A O 1
ATOM 817 N N . GLN A 1 103 ? 10.504 31.520 -9.267 1.00 78.69 103 GLN A N 1
ATOM 818 C CA . GLN A 1 103 ? 11.964 31.447 -9.350 1.00 78.69 103 GLN A CA 1
ATOM 819 C C . GLN A 1 103 ? 12.473 30.019 -9.604 1.00 78.69 103 GLN A C 1
ATOM 821 O O . GLN A 1 103 ? 13.603 29.848 -10.074 1.00 78.69 103 GLN A O 1
ATOM 826 N N . CYS A 1 104 ? 11.653 28.994 -9.352 1.00 76.50 104 CYS A N 1
ATOM 827 C CA . CYS A 1 104 ? 11.992 27.605 -9.638 1.00 76.50 104 CYS A CA 1
ATOM 828 C C . CYS A 1 104 ? 11.850 27.338 -11.143 1.00 76.50 104 CYS A C 1
ATOM 830 O O . CYS A 1 104 ? 10.751 27.327 -11.690 1.00 76.50 104 CYS A O 1
ATOM 832 N N . LYS A 1 105 ? 12.968 27.091 -11.839 1.00 77.31 105 LYS A N 1
ATOM 833 C CA . LYS A 1 105 ? 12.947 26.725 -13.264 1.00 77.31 105 LYS A CA 1
ATOM 834 C C . LYS A 1 105 ? 12.783 25.209 -13.421 1.00 77.31 105 LYS A C 1
ATOM 836 O O . LYS A 1 105 ? 13.739 24.485 -13.121 1.00 77.31 105 LYS A O 1
ATOM 841 N N . PRO A 1 106 ? 11.632 24.707 -13.905 1.00 70.44 106 PRO A N 1
ATOM 842 C CA . PRO A 1 106 ? 11.464 23.284 -14.151 1.00 70.44 106 PRO A CA 1
ATOM 843 C C . PRO A 1 106 ? 12.434 22.835 -15.242 1.00 70.44 106 PRO A C 1
ATOM 845 O O . PRO A 1 106 ? 12.592 23.471 -16.285 1.00 70.44 106 PRO A O 1
ATOM 848 N N . SER A 1 107 ? 13.137 21.737 -14.987 1.00 73.62 107 SER A N 1
ATOM 849 C CA . SER A 1 107 ? 14.024 21.127 -15.971 1.00 73.62 107 SER A CA 1
ATOM 850 C C . SER A 1 107 ? 13.979 19.613 -15.846 1.00 73.62 107 SER A C 1
ATOM 852 O O . SER A 1 107 ? 13.820 19.076 -14.750 1.00 73.62 107 SER A O 1
ATOM 854 N N . CYS A 1 108 ? 14.106 18.925 -16.978 1.00 78.12 108 CYS A N 1
ATOM 855 C CA . CYS A 1 108 ? 13.979 17.475 -17.055 1.00 78.12 108 CYS A CA 1
ATOM 856 C C . CYS A 1 108 ? 15.338 16.812 -17.311 1.00 78.12 108 CYS A C 1
ATOM 858 O O . CYS A 1 108 ? 16.243 17.407 -17.905 1.00 78.12 108 CYS A O 1
ATOM 860 N N . LYS A 1 109 ? 15.488 15.569 -16.849 1.00 75.69 109 LYS A N 1
ATOM 861 C CA . LYS A 1 109 ? 16.627 14.690 -17.131 1.00 75.69 109 LYS A CA 1
ATOM 862 C C . LYS A 1 109 ? 16.140 13.278 -17.452 1.00 75.69 109 LYS A C 1
ATOM 864 O O . LYS A 1 109 ? 15.117 12.828 -16.944 1.00 75.69 109 LYS A O 1
ATOM 869 N N . CYS A 1 110 ? 16.909 12.560 -18.260 1.00 68.12 110 CYS A N 1
ATOM 870 C CA . CYS A 1 110 ? 16.718 11.126 -18.442 1.00 68.12 110 CYS A CA 1
ATOM 871 C C . CYS A 1 110 ? 17.420 10.378 -17.306 1.00 68.12 110 CYS A C 1
ATOM 873 O O . CYS A 1 110 ? 18.610 10.601 -17.079 1.00 68.12 110 CYS A O 1
ATOM 875 N N . ILE A 1 111 ? 16.703 9.495 -16.609 1.00 63.00 111 ILE A N 1
ATOM 876 C CA . ILE A 1 111 ? 17.300 8.563 -15.643 1.00 63.00 111 ILE A CA 1
ATOM 877 C C . ILE A 1 111 ? 17.060 7.118 -16.082 1.00 63.00 111 ILE A C 1
ATOM 879 O O . ILE A 1 111 ? 15.964 6.776 -16.532 1.00 63.00 111 ILE A O 1
ATOM 883 N N . GLY A 1 112 ? 18.085 6.274 -15.946 1.00 59.34 112 GLY A N 1
ATOM 884 C CA . GLY A 1 112 ? 17.945 4.823 -16.084 1.00 59.34 112 GLY A CA 1
ATOM 885 C C . GLY A 1 112 ? 17.120 4.226 -14.938 1.00 59.34 112 GLY A C 1
ATOM 886 O O . GLY A 1 112 ? 16.909 4.874 -13.909 1.00 59.34 112 GLY A O 1
ATOM 887 N N . TYR A 1 113 ? 16.639 2.993 -15.114 1.00 62.94 113 TYR A N 1
ATOM 888 C CA . TYR A 1 113 ? 15.901 2.263 -14.081 1.00 62.94 113 TYR A CA 1
ATOM 889 C C . TYR A 1 113 ? 16.762 2.093 -12.816 1.00 62.94 113 TYR A C 1
ATOM 891 O O . TYR A 1 113 ? 17.775 1.392 -12.826 1.00 62.94 113 TYR A O 1
ATOM 899 N N . ALA A 1 114 ? 16.371 2.757 -11.726 1.00 62.66 114 ALA A N 1
ATOM 900 C CA . ALA A 1 114 ? 17.035 2.634 -10.434 1.00 62.66 114 ALA A CA 1
ATOM 901 C C . ALA A 1 114 ? 16.641 1.307 -9.772 1.00 62.66 114 ALA A C 1
ATOM 903 O O . ALA A 1 114 ? 15.459 0.966 -9.708 1.00 62.66 114 ALA A O 1
ATOM 904 N N . CYS A 1 115 ? 17.630 0.557 -9.282 1.00 66.25 115 CYS A N 1
ATOM 905 C CA . CYS A 1 115 ? 17.368 -0.689 -8.571 1.00 66.25 115 CYS A CA 1
ATOM 906 C C . CYS A 1 115 ? 16.579 -0.443 -7.272 1.00 66.25 115 CYS A C 1
ATOM 908 O O . CYS A 1 115 ? 16.791 0.589 -6.633 1.00 66.25 115 CYS A O 1
ATOM 910 N N . PRO A 1 116 ? 15.714 -1.391 -6.856 1.00 70.25 116 PRO A N 1
ATOM 911 C CA . PRO A 1 116 ? 15.014 -1.328 -5.573 1.00 70.25 116 PRO A CA 1
ATOM 912 C C . PRO A 1 116 ? 15.973 -1.148 -4.391 1.00 70.25 116 PRO A C 1
ATOM 914 O O . PRO A 1 116 ? 17.146 -1.530 -4.464 1.00 70.25 116 PRO A O 1
ATOM 917 N N . GLU A 1 117 ? 15.465 -0.608 -3.285 1.00 59.50 117 GLU A N 1
ATOM 918 C CA . GLU A 1 117 ? 16.252 -0.379 -2.073 1.00 59.50 117 GLU A CA 1
ATOM 919 C C . GLU A 1 117 ? 16.940 -1.675 -1.593 1.00 59.50 117 GLU A C 1
ATOM 921 O O . GLU A 1 117 ? 16.333 -2.744 -1.506 1.00 59.50 117 GLU A O 1
ATOM 926 N N . GLY A 1 118 ? 18.248 -1.597 -1.327 1.00 63.00 118 GLY A N 1
ATOM 927 C CA . GLY A 1 118 ? 19.067 -2.753 -0.940 1.00 63.00 118 GLY A CA 1
ATOM 928 C C . GLY A 1 118 ? 19.591 -3.615 -2.099 1.00 63.00 118 GLY A C 1
ATOM 929 O O . GLY A 1 118 ? 20.253 -4.624 -1.842 1.00 63.00 118 GLY A O 1
ATOM 930 N N . CYS A 1 119 ? 19.351 -3.224 -3.354 1.00 78.50 119 CYS A N 1
ATOM 931 C CA . CYS A 1 119 ? 19.879 -3.890 -4.546 1.00 78.50 119 CYS A CA 1
ATOM 932 C C . CYS A 1 119 ? 20.907 -3.024 -5.283 1.00 78.50 119 CYS A C 1
ATOM 934 O O . CYS A 1 119 ? 20.869 -1.796 -5.250 1.00 78.50 119 CYS A O 1
ATOM 936 N N . ARG A 1 120 ? 21.850 -3.680 -5.959 1.00 79.50 120 ARG A N 1
ATOM 937 C CA . ARG A 1 120 ? 22.946 -3.069 -6.719 1.00 79.50 120 ARG A CA 1
ATOM 938 C C . ARG A 1 120 ? 22.829 -3.454 -8.187 1.00 79.50 120 ARG A C 1
ATOM 940 O O . ARG A 1 120 ? 22.454 -4.582 -8.490 1.00 79.50 120 ARG A O 1
ATOM 947 N N . CYS A 1 121 ? 23.159 -2.536 -9.087 1.00 80.69 121 CYS A N 1
ATOM 948 C CA . CYS A 1 121 ? 23.213 -2.824 -10.517 1.00 80.69 121 CYS A CA 1
ATOM 949 C C . CYS A 1 121 ? 24.550 -3.501 -10.843 1.00 80.69 121 CYS A C 1
ATOM 951 O O . CYS A 1 121 ? 25.580 -2.834 -10.785 1.00 80.69 121 CYS A O 1
ATOM 953 N N . LEU A 1 122 ? 24.537 -4.807 -11.123 1.00 81.44 122 LEU A N 1
ATOM 954 C CA . LEU A 1 122 ? 25.745 -5.608 -11.359 1.00 81.44 122 LEU A CA 1
ATOM 955 C C . LEU A 1 122 ? 25.706 -6.274 -12.739 1.00 81.44 122 LEU A C 1
ATOM 957 O O . LEU A 1 122 ? 24.634 -6.670 -13.210 1.00 81.44 122 LEU A O 1
ATOM 961 N N . ASP A 1 123 ? 26.873 -6.420 -13.366 1.00 86.25 123 ASP A N 1
ATOM 962 C CA . ASP A 1 123 ? 27.072 -7.296 -14.528 1.00 86.25 123 ASP A CA 1
ATOM 963 C C . ASP A 1 123 ? 27.401 -8.742 -14.114 1.00 86.25 123 ASP A C 1
ATOM 965 O O . ASP A 1 123 ? 27.598 -9.060 -12.940 1.00 86.25 123 ASP A O 1
ATOM 969 N N . THR A 1 124 ? 27.435 -9.641 -15.098 1.00 81.88 124 THR A N 1
ATOM 970 C CA . THR A 1 124 ? 27.693 -11.075 -14.891 1.00 81.88 124 THR A CA 1
ATOM 971 C C . THR A 1 124 ? 29.037 -11.343 -14.203 1.00 81.88 124 THR A C 1
ATOM 973 O O . THR A 1 124 ? 29.096 -12.195 -13.319 1.00 81.88 124 THR A O 1
ATOM 976 N N . ASN A 1 125 ? 30.087 -10.582 -14.529 1.00 79.81 125 ASN A N 1
ATOM 977 C CA . ASN A 1 125 ? 31.419 -10.773 -13.947 1.00 79.81 125 ASN A CA 1
ATOM 978 C C . ASN A 1 125 ? 31.447 -10.331 -12.475 1.00 79.81 125 ASN A C 1
ATOM 980 O O . ASN A 1 125 ? 32.026 -11.003 -11.621 1.00 79.81 125 ASN A O 1
ATOM 984 N N . GLU A 1 126 ? 30.789 -9.213 -12.155 1.00 80.56 126 GLU A N 1
ATOM 985 C CA . GLU A 1 126 ? 30.628 -8.727 -10.781 1.00 80.56 126 GLU A CA 1
ATOM 986 C C . GLU A 1 126 ? 29.838 -9.725 -9.917 1.00 80.56 126 GLU A C 1
ATOM 988 O O . GLU A 1 126 ? 30.188 -9.962 -8.759 1.00 80.56 126 GLU A O 1
ATOM 993 N N . VAL A 1 127 ? 28.798 -10.354 -10.478 1.00 81.44 127 VAL A N 1
ATOM 994 C CA . VAL A 1 127 ? 28.014 -11.399 -9.796 1.00 81.44 127 VAL A CA 1
ATOM 995 C C . VAL A 1 127 ? 28.856 -12.643 -9.507 1.00 81.44 127 VAL A C 1
ATOM 997 O O . VAL A 1 127 ? 28.767 -13.185 -8.403 1.00 81.44 127 VAL A O 1
ATOM 1000 N N . GLU A 1 128 ? 29.655 -13.108 -10.469 1.00 82.00 128 GLU A N 1
ATOM 1001 C CA . GLU A 1 128 ? 30.529 -14.276 -10.290 1.00 82.00 128 GLU A CA 1
ATOM 1002 C C . GLU A 1 128 ? 31.578 -14.032 -9.206 1.00 82.00 128 GLU A C 1
ATOM 1004 O O . GLU A 1 128 ? 31.706 -14.848 -8.293 1.00 82.00 128 GLU A O 1
ATOM 1009 N N . LYS A 1 129 ? 32.213 -12.856 -9.207 1.00 81.75 129 LYS A N 1
ATOM 1010 C CA . LYS A 1 129 ? 33.173 -12.465 -8.169 1.00 81.75 129 LYS A CA 1
ATOM 1011 C C . LYS A 1 129 ? 32.570 -12.513 -6.762 1.00 81.75 129 LYS A C 1
ATOM 1013 O O . LYS A 1 129 ? 33.168 -13.069 -5.845 1.00 81.75 129 LYS A O 1
ATOM 1018 N N . TYR A 1 130 ? 31.361 -11.982 -6.576 1.00 76.50 130 TYR A N 1
ATOM 1019 C CA . TYR A 1 130 ? 30.692 -12.042 -5.273 1.00 76.50 130 TYR A CA 1
ATOM 1020 C C . TYR A 1 130 ? 30.363 -13.479 -4.844 1.00 76.50 130 TYR A C 1
ATOM 1022 O O . TYR A 1 130 ? 30.461 -13.798 -3.659 1.00 76.50 130 TYR A O 1
ATOM 1030 N N . LYS A 1 131 ? 30.007 -14.362 -5.784 1.00 71.69 131 LYS A N 1
ATOM 1031 C CA . LYS A 1 131 ? 29.771 -15.783 -5.483 1.00 71.69 131 LYS A CA 1
ATOM 1032 C C . LYS A 1 131 ? 31.056 -16.502 -5.070 1.00 71.69 131 LYS A C 1
ATOM 1034 O O . LYS A 1 131 ? 31.020 -17.282 -4.121 1.00 71.69 131 LYS A O 1
ATOM 1039 N N . GLU A 1 132 ? 32.174 -16.226 -5.739 1.00 73.00 132 GLU A N 1
ATOM 1040 C CA . GLU A 1 132 ? 33.495 -16.768 -5.383 1.00 73.00 132 GLU A CA 1
ATOM 1041 C C . GLU A 1 132 ? 33.958 -16.296 -3.997 1.00 73.00 132 GLU A C 1
ATOM 1043 O O . GLU A 1 132 ? 34.543 -17.065 -3.236 1.00 73.00 132 GLU A O 1
ATOM 1048 N N . GLU A 1 133 ? 33.620 -15.060 -3.625 1.00 65.38 133 GLU A N 1
ATOM 1049 C CA . GLU A 1 133 ? 33.882 -14.485 -2.301 1.00 65.38 133 GLU A CA 1
ATOM 1050 C C . GLU A 1 133 ? 32.906 -14.978 -1.202 1.00 65.38 133 GLU A C 1
ATOM 1052 O O . GLU A 1 133 ? 32.967 -14.522 -0.057 1.00 65.38 133 GLU A O 1
ATOM 1057 N N . GLY A 1 134 ? 32.011 -15.922 -1.519 1.00 57.28 134 GLY A N 1
ATOM 1058 C CA . GLY A 1 134 ? 31.086 -16.540 -0.562 1.00 57.28 134 GLY A CA 1
ATOM 1059 C C . GLY A 1 134 ? 29.847 -15.698 -0.235 1.00 57.28 134 GLY A C 1
ATOM 1060 O O . GLY A 1 134 ? 29.194 -15.927 0.788 1.00 57.28 134 GLY A O 1
ATOM 1061 N N . PHE A 1 135 ? 29.507 -14.717 -1.073 1.00 67.38 135 PHE A N 1
ATOM 1062 C CA . PHE A 1 135 ? 28.261 -13.963 -0.954 1.00 67.38 135 PHE A CA 1
ATOM 1063 C C . PHE A 1 135 ? 27.123 -14.653 -1.709 1.00 67.38 135 PHE A C 1
ATOM 1065 O O . PHE A 1 135 ? 27.282 -15.174 -2.813 1.00 67.38 135 PHE A O 1
ATOM 1072 N N . ASN A 1 136 ? 25.928 -14.591 -1.130 1.00 66.69 136 ASN A N 1
ATOM 1073 C CA . ASN A 1 136 ? 24.696 -14.919 -1.824 1.00 66.69 136 ASN A CA 1
ATOM 1074 C C . ASN A 1 136 ? 24.257 -13.716 -2.670 1.00 66.69 136 ASN A C 1
ATOM 1076 O O . ASN A 1 136 ? 24.078 -12.613 -2.144 1.00 66.69 136 ASN A O 1
ATOM 1080 N N . VAL A 1 137 ? 24.086 -13.938 -3.975 1.00 75.25 137 VAL A N 1
ATOM 1081 C CA . VAL A 1 137 ? 23.726 -12.910 -4.957 1.00 75.25 137 VAL A CA 1
ATOM 1082 C C . VAL A 1 137 ? 22.394 -13.286 -5.600 1.00 75.25 137 VAL A C 1
ATOM 1084 O O . VAL A 1 137 ? 22.329 -14.231 -6.386 1.00 75.25 137 VAL A O 1
ATOM 1087 N N . VAL A 1 138 ? 21.329 -12.559 -5.260 1.00 76.25 138 VAL A N 1
ATOM 1088 C CA . VAL A 1 138 ? 19.955 -12.842 -5.716 1.00 76.25 138 VAL A CA 1
ATOM 1089 C C . VAL A 1 138 ? 19.455 -11.703 -6.589 1.00 76.25 138 VAL A C 1
ATOM 1091 O O . VAL A 1 138 ? 19.598 -10.539 -6.223 1.00 76.25 138 VAL A O 1
ATOM 1094 N N . ARG A 1 139 ? 18.863 -12.016 -7.743 1.00 74.00 139 ARG A N 1
ATOM 1095 C CA . ARG A 1 139 ? 18.310 -11.002 -8.646 1.00 74.00 139 ARG A CA 1
ATOM 1096 C C . ARG A 1 139 ? 17.055 -10.382 -8.029 1.00 74.00 139 ARG A C 1
ATOM 1098 O O . ARG A 1 139 ? 16.149 -11.096 -7.620 1.00 74.00 139 ARG A O 1
ATOM 1105 N N . CYS A 1 140 ? 17.021 -9.057 -7.951 1.00 67.69 140 CYS A N 1
ATOM 1106 C CA . CYS A 1 140 ? 15.916 -8.298 -7.367 1.00 67.69 140 CYS A CA 1
ATOM 1107 C C . CYS A 1 140 ? 14.838 -7.911 -8.377 1.00 67.69 140 CYS A C 1
ATOM 1109 O O . CYS A 1 140 ? 13.734 -7.555 -7.985 1.00 67.69 140 CYS A O 1
ATOM 1111 N N . SER A 1 141 ? 15.188 -7.868 -9.663 1.00 69.19 141 SER A N 1
ATOM 1112 C CA . SER A 1 141 ? 14.286 -7.457 -10.733 1.00 69.19 141 SER A CA 1
ATOM 1113 C C . SER A 1 141 ? 14.726 -8.068 -12.056 1.00 69.19 141 SER A C 1
ATOM 1115 O O . SER A 1 141 ? 15.923 -8.148 -12.359 1.00 69.19 141 SER A O 1
ATOM 1117 N N . ASP A 1 142 ? 13.745 -8.455 -12.864 1.00 65.62 142 ASP A N 1
ATOM 1118 C CA . ASP A 1 142 ? 13.973 -8.918 -14.230 1.00 65.62 142 ASP A CA 1
ATOM 1119 C C . ASP A 1 142 ? 14.243 -7.755 -15.194 1.00 65.62 142 ASP A C 1
ATOM 1121 O O . ASP A 1 142 ? 14.808 -7.966 -16.268 1.00 65.62 142 ASP A O 1
ATOM 1125 N N . LYS A 1 143 ? 13.939 -6.513 -14.784 1.00 61.06 143 LYS A N 1
ATOM 1126 C CA . LYS A 1 143 ? 14.208 -5.309 -15.576 1.00 61.06 143 LYS A CA 1
ATOM 1127 C C . LYS A 1 143 ? 15.710 -4.969 -15.559 1.00 61.06 143 LYS A C 1
ATOM 1129 O O . LYS A 1 143 ? 16.305 -4.915 -14.478 1.00 61.06 143 LYS A O 1
ATOM 1134 N N . PRO A 1 144 ? 16.338 -4.739 -16.727 1.00 62.53 144 PRO A N 1
ATOM 1135 C CA . PRO A 1 144 ? 17.738 -4.330 -16.797 1.00 62.53 144 PRO A CA 1
ATOM 1136 C C . PRO A 1 144 ? 17.924 -2.928 -16.213 1.00 62.53 144 PRO A C 1
ATOM 1138 O O . PRO A 1 144 ? 17.118 -2.031 -16.454 1.00 62.53 144 PRO A O 1
ATOM 1141 N N . CYS A 1 145 ? 19.000 -2.745 -15.449 1.00 70.12 145 CYS A N 1
ATOM 1142 C CA . CYS A 1 145 ? 19.389 -1.454 -14.868 1.00 70.12 145 CYS A CA 1
ATOM 1143 C C . CYS A 1 145 ? 20.511 -0.757 -15.659 1.00 70.12 145 CYS A C 1
ATOM 1145 O O . CYS A 1 145 ? 20.876 0.372 -15.339 1.00 70.12 145 CYS A O 1
ATOM 1147 N N . GLY A 1 146 ? 21.049 -1.416 -16.692 1.00 66.75 146 GLY A N 1
ATOM 1148 C CA . GLY A 1 146 ? 22.070 -0.901 -17.604 1.00 66.75 146 GLY A CA 1
ATOM 1149 C C . GLY A 1 146 ? 22.440 -1.932 -18.675 1.00 66.75 146 GLY A C 1
ATOM 1150 O O . GLY A 1 146 ? 21.882 -3.031 -18.695 1.00 66.75 146 GLY A O 1
ATOM 1151 N N . ASP A 1 147 ? 23.385 -1.590 -19.552 1.00 60.16 147 ASP A N 1
ATOM 1152 C CA . ASP A 1 147 ? 23.861 -2.477 -20.622 1.00 60.16 147 ASP A CA 1
ATOM 1153 C C . ASP A 1 147 ? 24.479 -3.764 -20.050 1.00 60.16 147 ASP A C 1
ATOM 1155 O O . ASP A 1 147 ? 25.476 -3.724 -19.329 1.00 60.16 147 ASP A O 1
ATOM 1159 N N . GLY A 1 148 ? 23.827 -4.906 -20.291 1.00 68.44 148 GLY A N 1
ATOM 1160 C CA . GLY A 1 148 ? 24.224 -6.202 -19.728 1.00 68.44 148 GLY A CA 1
ATOM 1161 C C . GLY A 1 148 ? 24.148 -6.306 -18.195 1.00 68.44 148 GLY A C 1
ATOM 1162 O O . GLY A 1 148 ? 24.672 -7.272 -17.636 1.00 68.44 148 GLY A O 1
ATOM 1163 N N . LYS A 1 149 ? 23.510 -5.345 -17.506 1.00 76.81 149 LYS A N 1
ATOM 1164 C CA . LYS A 1 149 ? 23.444 -5.269 -16.035 1.00 76.81 149 LYS A CA 1
ATOM 1165 C C . LYS A 1 149 ? 22.032 -5.432 -15.490 1.00 76.81 149 LYS A C 1
ATOM 1167 O O . LYS A 1 149 ? 21.058 -4.912 -16.038 1.00 76.81 149 LYS A O 1
ATOM 1172 N N . TYR A 1 150 ? 21.939 -6.093 -14.339 1.00 80.56 150 TYR A N 1
ATOM 1173 C CA . TYR A 1 150 ? 20.681 -6.314 -13.627 1.00 80.56 150 TYR A CA 1
ATOM 1174 C C . TYR A 1 150 ? 20.799 -5.983 -12.144 1.00 80.56 150 TYR A C 1
ATOM 1176 O O . TYR A 1 150 ? 21.889 -5.874 -11.588 1.00 80.56 150 TYR A O 1
ATOM 1184 N N . CYS A 1 151 ? 19.652 -5.793 -11.499 1.00 78.62 151 CYS A N 1
ATOM 1185 C CA . CYS A 1 151 ? 19.602 -5.505 -10.075 1.00 78.62 151 CYS A CA 1
ATOM 1186 C C . CYS A 1 151 ? 19.787 -6.787 -9.263 1.00 78.62 151 CYS A C 1
ATOM 1188 O O . CYS A 1 151 ? 18.981 -7.708 -9.381 1.00 78.62 151 CYS A O 1
ATOM 1190 N N . TYR A 1 152 ? 20.794 -6.816 -8.392 1.00 79.25 152 TYR A N 1
ATOM 1191 C CA . TYR A 1 152 ? 21.107 -7.933 -7.506 1.00 79.25 152 TYR A CA 1
ATOM 1192 C C . TYR A 1 152 ? 21.274 -7.487 -6.054 1.00 79.25 152 TYR A C 1
ATOM 1194 O O . TYR A 1 152 ? 21.851 -6.442 -5.759 1.00 79.25 152 TYR A O 1
ATOM 1202 N N . LYS A 1 153 ? 20.821 -8.322 -5.125 1.00 80.19 153 LYS A N 1
ATOM 1203 C CA . LYS A 1 153 ? 21.064 -8.201 -3.692 1.00 80.19 153 LYS A CA 1
ATOM 1204 C C . LYS A 1 153 ? 22.257 -9.069 -3.329 1.00 80.19 153 LYS A C 1
ATOM 1206 O O . LYS A 1 153 ? 22.230 -10.270 -3.582 1.00 80.19 153 LYS A O 1
ATOM 1211 N N . VAL A 1 154 ? 23.277 -8.459 -2.730 1.00 78.50 154 VAL A N 1
ATOM 1212 C CA . VAL A 1 154 ? 24.501 -9.137 -2.283 1.00 78.50 154 VAL A CA 1
ATOM 1213 C C . VAL A 1 154 ? 24.472 -9.227 -0.761 1.00 78.50 154 VAL A C 1
ATOM 1215 O O . VAL A 1 154 ? 24.486 -8.199 -0.085 1.00 78.50 154 VAL A O 1
ATOM 1218 N N . ALA A 1 155 ? 24.414 -10.439 -0.213 1.00 64.00 155 ALA A N 1
ATOM 1219 C CA . ALA A 1 155 ? 24.399 -10.676 1.230 1.00 64.00 155 ALA A CA 1
ATOM 1220 C C . ALA A 1 155 ? 25.398 -11.772 1.616 1.00 64.00 155 ALA A C 1
ATOM 1222 O O . ALA A 1 155 ? 25.473 -12.809 0.965 1.00 64.00 155 ALA A O 1
ATOM 1223 N N . LYS A 1 156 ? 26.157 -11.557 2.693 1.00 62.50 156 LYS A N 1
ATOM 1224 C CA . LYS A 1 156 ? 27.078 -12.561 3.242 1.00 62.50 156 LYS A CA 1
ATOM 1225 C C . LYS A 1 156 ? 26.273 -13.665 3.946 1.00 62.50 156 LYS A C 1
ATOM 1227 O O . LYS A 1 156 ? 25.263 -13.367 4.597 1.00 62.50 156 LYS A O 1
ATOM 1232 N N . GLU A 1 157 ? 26.680 -14.926 3.792 1.00 67.06 157 GLU A N 1
ATOM 1233 C CA . GLU A 1 157 ? 26.064 -16.037 4.533 1.00 67.06 157 GLU A CA 1
ATOM 1234 C C . GLU A 1 157 ? 26.243 -15.830 6.052 1.00 67.06 157 GLU A C 1
ATOM 1236 O O . GLU A 1 157 ? 27.240 -15.251 6.485 1.00 67.06 157 GLU A O 1
ATOM 1241 N N . CYS A 1 158 ? 25.231 -16.231 6.833 1.00 72.88 158 CYS A N 1
ATOM 1242 C CA . CYS A 1 158 ? 25.088 -16.037 8.286 1.00 72.88 158 CYS A CA 1
ATOM 1243 C C . CYS A 1 158 ? 26.406 -15.903 9.084 1.00 72.88 158 CYS A C 1
ATOM 1245 O O . CYS A 1 158 ? 27.175 -16.858 9.180 1.00 72.88 158 CYS A O 1
ATOM 1247 N N . TYR A 1 159 ? 26.643 -14.740 9.705 1.00 75.94 159 TYR A N 1
ATOM 1248 C CA . TYR A 1 159 ? 27.864 -14.424 10.457 1.00 75.94 159 TYR A CA 1
ATOM 1249 C C . TYR A 1 159 ? 27.577 -13.562 11.700 1.00 75.94 159 TYR A C 1
ATOM 1251 O O . TYR A 1 159 ? 26.506 -12.975 11.827 1.00 75.94 159 TYR A O 1
ATOM 1259 N N . PHE A 1 160 ? 28.528 -13.485 12.637 1.00 73.62 160 PHE A N 1
ATOM 1260 C CA . PHE A 1 160 ? 28.397 -12.647 13.835 1.00 73.62 160 PHE A CA 1
ATOM 1261 C C . PHE A 1 160 ? 28.947 -11.239 13.583 1.00 73.62 160 PHE A C 1
ATOM 1263 O O . PHE A 1 160 ? 30.098 -11.084 13.173 1.00 73.62 160 PHE A O 1
ATOM 1270 N N . ASP A 1 161 ? 28.130 -10.220 13.832 1.00 76.88 161 ASP A N 1
ATOM 1271 C CA . ASP A 1 161 ? 28.520 -8.813 13.802 1.00 76.88 161 ASP A CA 1
ATOM 1272 C C . ASP A 1 161 ? 28.995 -8.399 15.202 1.00 76.88 161 ASP A C 1
ATOM 1274 O O . ASP A 1 161 ? 28.197 -8.306 16.136 1.00 76.88 161 ASP A O 1
ATOM 1278 N N . TYR A 1 162 ? 30.307 -8.188 15.352 1.00 74.56 162 TYR A N 1
ATOM 1279 C CA . TYR A 1 162 ? 30.930 -7.830 16.631 1.00 74.56 162 TYR A CA 1
ATOM 1280 C C . TYR A 1 162 ? 30.641 -6.385 17.059 1.00 74.56 162 TYR A C 1
ATOM 1282 O O . TYR A 1 162 ? 30.724 -6.097 18.249 1.00 74.56 162 TYR A O 1
ATOM 1290 N N . GLU A 1 163 ? 30.285 -5.486 16.136 1.00 73.06 163 GLU A N 1
ATOM 1291 C CA . GLU A 1 163 ? 29.897 -4.112 16.484 1.00 73.06 163 GLU A CA 1
ATOM 1292 C C . GLU A 1 163 ? 28.467 -4.069 17.028 1.00 73.06 163 GLU A C 1
ATOM 1294 O O . GLU A 1 163 ? 28.165 -3.298 17.937 1.00 73.06 163 GLU A O 1
ATOM 1299 N N . LYS A 1 164 ? 27.587 -4.922 16.490 1.00 73.31 164 LYS A N 1
ATOM 1300 C CA . LYS A 1 164 ? 26.174 -5.015 16.893 1.00 73.31 164 LYS A CA 1
ATOM 1301 C C . LYS A 1 164 ? 25.883 -6.110 17.925 1.00 73.31 164 LYS A C 1
ATOM 1303 O O . LYS A 1 164 ? 24.728 -6.272 18.305 1.00 73.31 164 LYS A O 1
ATOM 1308 N N . GLU A 1 165 ? 26.895 -6.879 18.327 1.00 78.44 165 GLU A N 1
ATOM 1309 C CA . GLU A 1 165 ? 26.799 -8.069 19.190 1.00 78.44 165 GLU A CA 1
ATOM 1310 C C . GLU A 1 165 ? 25.678 -9.064 18.799 1.00 78.44 165 GLU A C 1
ATOM 1312 O O . GLU A 1 165 ? 25.042 -9.671 19.663 1.00 78.44 165 GLU A O 1
ATOM 1317 N N . GLN A 1 166 ? 25.422 -9.271 17.502 1.00 75.38 166 GLN A N 1
ATOM 1318 C CA . GLN A 1 166 ? 24.337 -10.149 17.037 1.00 75.38 166 GLN A CA 1
ATOM 1319 C C . GLN A 1 166 ? 24.677 -10.909 15.751 1.00 75.38 166 GLN A C 1
ATOM 1321 O O . GLN A 1 166 ? 25.519 -10.494 14.955 1.00 75.38 166 GLN A O 1
ATOM 1326 N N . CYS A 1 167 ? 23.979 -12.022 15.517 1.00 72.25 167 CYS A N 1
ATOM 1327 C CA . CYS A 1 167 ? 24.055 -12.744 14.251 1.00 72.25 167 CYS A CA 1
ATOM 1328 C C . CYS A 1 167 ? 23.295 -11.999 13.153 1.00 72.25 167 CYS A C 1
ATOM 1330 O O . CYS A 1 167 ? 22.114 -11.692 13.304 1.00 72.25 167 CYS A O 1
ATOM 1332 N N . VAL A 1 168 ? 23.967 -11.741 12.036 1.00 67.44 168 VAL A N 1
ATOM 1333 C CA . VAL A 1 168 ? 23.417 -11.059 10.863 1.00 67.44 168 VAL A CA 1
ATOM 1334 C C . VAL A 1 168 ? 23.744 -11.845 9.593 1.00 67.44 168 VAL A C 1
ATOM 1336 O O . VAL A 1 168 ? 24.673 -12.648 9.545 1.00 67.44 168 VAL A O 1
ATOM 1339 N N . GLY A 1 169 ? 22.977 -11.617 8.533 1.00 67.94 169 GLY A N 1
ATOM 1340 C CA . GLY A 1 169 ? 23.152 -12.300 7.252 1.00 67.94 169 GLY A CA 1
ATOM 1341 C C . GLY A 1 169 ? 21.928 -13.116 6.862 1.00 67.94 169 GLY A C 1
ATOM 1342 O O . GLY A 1 169 ? 20.873 -13.036 7.490 1.00 67.94 169 GLY A O 1
ATOM 1343 N N . SER A 1 170 ? 22.062 -13.877 5.781 1.00 59.16 170 SER A N 1
ATOM 1344 C CA . SER A 1 170 ? 20.970 -14.681 5.220 1.00 59.16 170 SER A CA 1
ATOM 1345 C C . SER A 1 170 ? 21.309 -16.171 5.249 1.00 59.16 170 SER A C 1
ATOM 1347 O O . SER A 1 170 ? 22.482 -16.549 5.216 1.00 59.16 170 SER A O 1
ATOM 1349 N N . CYS A 1 171 ? 20.278 -17.010 5.343 1.00 61.16 171 CYS A N 1
ATOM 1350 C CA . CYS A 1 171 ? 20.385 -18.464 5.386 1.00 61.16 171 CYS A CA 1
ATOM 1351 C C . CYS A 1 171 ? 19.661 -19.083 4.192 1.00 61.16 171 CYS A C 1
ATOM 1353 O O . CYS A 1 171 ? 18.566 -18.648 3.848 1.00 61.16 171 CYS A O 1
ATOM 1355 N N . LYS A 1 172 ? 20.259 -20.119 3.590 1.00 53.72 172 LYS A N 1
ATOM 1356 C CA . LYS A 1 172 ? 19.624 -20.919 2.525 1.00 53.72 172 LYS A CA 1
ATOM 1357 C C . LYS A 1 172 ? 18.374 -21.653 3.029 1.00 53.72 172 LYS A C 1
ATOM 1359 O O . LYS A 1 172 ? 17.404 -21.772 2.296 1.00 53.72 172 LYS A O 1
ATOM 1364 N N . VAL A 1 173 ? 18.406 -22.112 4.283 1.00 47.97 173 VAL A N 1
ATOM 1365 C CA . VAL A 1 173 ? 17.273 -22.694 5.016 1.00 47.97 173 VAL A CA 1
ATOM 1366 C C . VAL A 1 173 ? 17.381 -22.242 6.472 1.00 47.97 173 VAL A C 1
ATOM 1368 O O . VAL A 1 173 ? 18.434 -22.409 7.088 1.00 47.97 173 VAL A O 1
ATOM 1371 N N . GLY A 1 174 ? 16.308 -21.684 7.032 1.00 62.44 174 GLY A N 1
ATOM 1372 C CA . GLY A 1 174 ? 16.241 -21.341 8.452 1.00 62.44 174 GLY A CA 1
ATOM 1373 C C . GLY A 1 174 ? 16.564 -19.883 8.811 1.00 62.44 174 GLY A C 1
ATOM 1374 O O . GLY A 1 174 ? 16.660 -19.022 7.941 1.00 62.44 174 GLY A O 1
ATOM 1375 N N . ILE A 1 175 ? 16.715 -19.601 10.109 1.00 63.62 175 ILE A N 1
ATOM 1376 C CA . ILE A 1 175 ? 17.132 -18.286 10.632 1.00 63.62 175 ILE A CA 1
ATOM 1377 C C . ILE A 1 175 ? 18.614 -18.294 11.012 1.00 63.62 175 ILE A C 1
ATOM 1379 O O . ILE A 1 175 ? 19.120 -19.278 11.561 1.00 63.62 175 ILE A O 1
ATOM 1383 N N . CYS A 1 176 ? 19.305 -17.184 10.732 1.00 70.38 176 CYS A N 1
ATOM 1384 C CA . CYS A 1 176 ? 20.683 -16.973 11.164 1.00 70.38 176 CYS A CA 1
ATOM 1385 C C . CYS A 1 176 ? 20.699 -16.727 12.669 1.00 70.38 176 CYS A C 1
ATOM 1387 O O . CYS A 1 176 ? 20.184 -15.714 13.136 1.00 70.38 176 CYS A O 1
ATOM 1389 N N . ASN A 1 177 ? 21.235 -17.675 13.432 1.00 76.81 177 ASN A N 1
ATOM 1390 C CA . ASN A 1 177 ? 21.113 -17.658 14.880 1.00 76.81 177 ASN A CA 1
ATOM 1391 C C . ASN A 1 177 ? 22.442 -18.001 15.554 1.00 76.81 177 ASN A C 1
ATOM 1393 O O . ASN A 1 177 ? 23.287 -18.692 14.976 1.00 76.81 177 ASN A O 1
ATOM 1397 N N . LEU A 1 178 ? 22.618 -17.532 16.790 1.00 71.56 178 LEU A N 1
ATOM 1398 C CA . LEU A 1 178 ? 23.849 -17.762 17.543 1.00 71.56 178 LEU A CA 1
ATOM 1399 C C . LEU A 1 178 ? 24.009 -19.258 17.827 1.00 71.56 178 LEU A C 1
ATOM 1401 O O . LEU A 1 178 ? 23.073 -19.944 18.261 1.00 71.56 178 LEU A O 1
ATOM 1405 N N . ASN A 1 179 ? 25.198 -19.768 17.529 1.00 74.00 179 ASN A N 1
ATOM 1406 C CA . ASN A 1 179 ? 25.592 -21.137 17.816 1.00 74.00 179 ASN A CA 1
ATOM 1407 C C . ASN A 1 179 ? 26.435 -21.186 19.091 1.00 74.00 179 ASN A C 1
ATOM 1409 O O . ASN A 1 179 ? 26.052 -21.852 20.047 1.00 74.00 179 ASN A O 1
ATOM 1413 N N . THR A 1 180 ? 27.524 -20.417 19.115 1.00 74.81 180 THR A N 1
ATOM 1414 C CA . THR A 1 180 ? 28.510 -20.420 20.202 1.00 74.81 180 THR A CA 1
ATOM 1415 C C . THR A 1 180 ? 28.966 -18.993 20.481 1.00 74.81 180 THR A C 1
ATOM 1417 O O . THR A 1 180 ? 29.123 -18.210 19.546 1.00 74.81 180 THR A O 1
ATOM 1420 N N . ILE A 1 181 ? 29.204 -18.653 21.749 1.00 81.81 181 ILE A N 1
ATOM 1421 C CA . ILE A 1 181 ? 29.788 -17.374 22.163 1.00 81.81 181 ILE A CA 1
ATOM 1422 C C . ILE A 1 181 ? 30.774 -17.593 23.312 1.00 81.81 181 ILE A C 1
ATOM 1424 O O . ILE A 1 181 ? 30.474 -18.298 24.275 1.00 81.81 181 ILE A O 1
ATOM 1428 N N . HIS A 1 182 ? 31.945 -16.974 23.217 1.00 79.81 182 HIS A N 1
ATOM 1429 C CA . HIS A 1 182 ? 32.952 -16.923 24.267 1.00 79.81 182 HIS A CA 1
ATOM 1430 C C . HIS A 1 182 ? 33.232 -15.465 24.611 1.00 79.81 182 HIS A C 1
ATOM 1432 O O . HIS A 1 182 ? 33.519 -14.643 23.736 1.00 79.81 182 HIS A O 1
ATOM 1438 N N . ARG A 1 183 ? 33.140 -15.159 25.903 1.00 84.81 183 ARG A N 1
ATOM 1439 C CA . ARG A 1 183 ? 33.483 -13.857 26.467 1.00 84.81 183 ARG A CA 1
ATOM 1440 C C . ARG A 1 183 ? 34.749 -13.996 27.298 1.00 84.81 183 ARG A C 1
ATOM 1442 O O . ARG A 1 183 ? 34.951 -15.015 27.955 1.00 84.81 183 ARG A O 1
ATOM 1449 N N . ASP A 1 184 ? 35.592 -12.979 27.236 1.00 79.88 184 ASP A N 1
ATOM 1450 C CA . ASP A 1 184 ? 36.729 -12.829 28.130 1.00 79.88 184 ASP A CA 1
ATOM 1451 C C . ASP A 1 184 ? 36.211 -12.688 29.580 1.00 79.88 184 ASP A C 1
ATOM 1453 O O . ASP A 1 184 ? 35.322 -11.861 29.811 1.00 79.88 184 ASP A O 1
ATOM 1457 N N . PRO A 1 185 ? 36.693 -13.488 30.550 1.00 77.62 185 PRO A N 1
ATOM 1458 C CA . PRO A 1 185 ? 36.150 -13.495 31.911 1.00 77.62 185 PRO A CA 1
ATOM 1459 C C . PRO A 1 185 ? 36.389 -12.188 32.675 1.00 77.62 185 PRO A C 1
ATOM 1461 O O . PRO A 1 185 ? 35.585 -11.829 33.532 1.00 77.62 185 PRO A O 1
ATOM 1464 N N . ASP A 1 186 ? 37.480 -11.486 32.363 1.00 81.50 186 ASP A N 1
ATOM 1465 C CA . ASP A 1 186 ? 37.938 -10.313 33.106 1.00 81.50 186 ASP A CA 1
ATOM 1466 C C . ASP A 1 186 ? 37.332 -9.020 32.544 1.00 81.50 186 ASP A C 1
ATOM 1468 O O . ASP A 1 186 ? 37.069 -8.065 33.275 1.00 81.50 186 ASP A O 1
ATOM 1472 N N . THR A 1 187 ? 37.082 -8.984 31.233 1.00 82.44 187 THR A N 1
ATOM 1473 C CA . THR A 1 187 ? 36.587 -7.791 30.523 1.00 82.44 187 THR A CA 1
ATOM 1474 C C . THR A 1 187 ? 35.153 -7.920 30.014 1.00 82.44 187 THR A C 1
ATOM 1476 O O . THR A 1 187 ? 34.580 -6.935 29.546 1.00 82.44 187 THR A O 1
ATOM 1479 N N . ASN A 1 188 ? 34.567 -9.120 30.081 1.00 74.38 188 ASN A N 1
ATOM 1480 C CA . ASN A 1 188 ? 33.242 -9.475 29.563 1.00 74.38 188 ASN A CA 1
ATOM 1481 C C . ASN A 1 188 ? 33.038 -9.205 28.051 1.00 74.38 188 ASN A C 1
ATOM 1483 O O . ASN A 1 188 ? 31.913 -9.261 27.538 1.00 74.38 188 ASN A O 1
ATOM 1487 N N . LYS A 1 189 ? 34.122 -8.928 27.313 1.00 77.38 189 LYS A N 1
ATOM 1488 C CA . LYS A 1 189 ? 34.101 -8.678 25.866 1.00 77.38 189 LYS A CA 1
ATOM 1489 C C . LYS A 1 189 ? 33.993 -9.986 25.091 1.00 77.38 189 LYS A C 1
ATOM 1491 O O . LYS A 1 189 ? 34.607 -10.982 25.461 1.00 77.38 189 LYS A O 1
ATOM 1496 N N . ILE A 1 190 ? 33.232 -9.982 23.998 1.00 74.81 190 ILE A N 1
ATOM 1497 C CA . ILE A 1 190 ? 33.100 -11.144 23.111 1.00 74.81 190 ILE A CA 1
ATOM 1498 C C . ILE A 1 190 ? 34.426 -11.353 22.373 1.00 74.81 190 ILE A C 1
ATOM 1500 O O . ILE A 1 190 ? 34.817 -10.527 21.554 1.00 74.81 190 ILE A O 1
ATOM 1504 N N . VAL A 1 191 ? 35.108 -12.461 22.659 1.00 80.31 191 VAL A N 1
ATOM 1505 C CA . VAL A 1 191 ? 36.375 -12.841 22.006 1.00 80.31 191 VAL A CA 1
ATOM 1506 C C . VAL A 1 191 ? 36.160 -13.805 20.846 1.00 80.31 191 VAL A C 1
ATOM 1508 O O . VAL A 1 191 ? 36.999 -13.900 19.955 1.00 80.31 191 VAL A O 1
ATOM 1511 N N . TYR A 1 192 ? 35.029 -14.510 20.839 1.00 69.88 192 TYR A N 1
ATOM 1512 C CA . TYR A 1 192 ? 34.638 -15.387 19.746 1.00 69.88 192 TYR A CA 1
ATOM 1513 C C . TYR A 1 192 ? 33.126 -15.576 19.731 1.00 69.88 192 TYR A C 1
ATOM 1515 O O . TYR A 1 192 ? 32.516 -15.821 20.771 1.00 69.88 192 TYR A O 1
ATOM 1523 N N . ALA A 1 193 ? 32.525 -15.517 18.550 1.00 67.06 193 ALA A N 1
ATOM 1524 C CA . ALA A 1 193 ? 31.140 -15.897 18.339 1.00 67.06 193 ALA A CA 1
ATOM 1525 C C . ALA A 1 193 ? 30.960 -16.560 16.970 1.00 67.06 193 ALA A C 1
ATOM 1527 O O . ALA A 1 193 ? 31.538 -16.136 15.968 1.00 67.06 193 ALA A O 1
ATOM 1528 N N . GLU A 1 194 ? 30.139 -17.605 16.941 1.00 72.44 194 GLU A N 1
ATOM 1529 C CA . GLU A 1 194 ? 29.820 -18.392 15.754 1.00 72.44 194 GLU A CA 1
ATOM 1530 C C . GLU A 1 194 ? 28.303 -18.380 15.542 1.00 72.44 194 GLU A C 1
ATOM 1532 O O . GLU A 1 194 ? 27.542 -18.697 16.460 1.00 72.44 194 GLU A O 1
ATOM 1537 N N . CYS A 1 195 ? 27.859 -18.054 14.328 1.00 74.25 195 CYS A N 1
ATOM 1538 C CA . CYS A 1 195 ? 26.454 -18.105 13.924 1.00 74.25 195 CYS A CA 1
ATOM 1539 C C . CYS A 1 195 ? 26.232 -19.253 12.941 1.00 74.25 195 CYS A C 1
ATOM 1541 O O . CYS A 1 195 ? 27.086 -19.532 12.102 1.00 74.25 195 CYS A O 1
ATOM 1543 N N . ARG A 1 196 ? 25.077 -19.916 13.032 1.00 73.06 196 ARG A N 1
ATOM 1544 C CA . ARG A 1 196 ? 24.673 -20.973 12.098 1.00 73.06 196 ARG A CA 1
ATOM 1545 C C . ARG A 1 196 ? 23.208 -20.829 11.714 1.00 73.06 196 ARG A C 1
ATOM 1547 O O . ARG A 1 196 ? 22.392 -20.308 12.472 1.00 73.06 196 ARG A O 1
ATOM 1554 N N . CYS A 1 197 ? 22.877 -21.341 10.538 1.00 65.12 197 CYS A N 1
ATOM 1555 C CA . CYS A 1 197 ? 21.501 -21.438 10.077 1.00 65.12 197 CYS A CA 1
ATOM 1556 C C . CYS A 1 197 ? 20.776 -22.571 10.811 1.00 65.12 197 CYS A C 1
ATOM 1558 O O . CYS A 1 197 ? 21.204 -23.724 10.739 1.00 65.12 197 CYS A O 1
ATOM 1560 N N . LYS A 1 198 ? 19.697 -22.243 11.532 1.00 62.47 198 LYS A N 1
ATOM 1561 C CA . LYS A 1 198 ? 18.862 -23.211 12.264 1.00 62.47 198 LYS A CA 1
ATOM 1562 C C . LYS A 1 198 ? 17.457 -23.287 11.638 1.00 62.47 198 LYS A C 1
ATOM 1564 O O . LYS A 1 198 ? 16.907 -22.229 11.327 1.00 62.47 198 LYS A O 1
ATOM 1569 N N . PRO A 1 199 ? 16.870 -24.487 11.448 1.00 54.41 199 PRO A N 1
ATOM 1570 C CA . PRO A 1 199 ? 15.515 -24.643 10.905 1.00 54.41 199 PRO A CA 1
ATOM 1571 C C . PRO A 1 199 ? 14.447 -24.015 11.818 1.00 54.41 199 PRO A C 1
ATOM 1573 O O . PRO A 1 199 ? 14.670 -23.848 13.017 1.00 54.41 199 PRO A O 1
ATOM 1576 N N . ILE A 1 200 ? 13.312 -23.631 11.225 1.00 54.97 200 ILE A N 1
ATOM 1577 C CA . ILE A 1 200 ? 12.283 -22.767 11.828 1.00 54.97 200 ILE A CA 1
ATOM 1578 C C . ILE A 1 200 ? 11.035 -23.583 12.239 1.00 54.97 200 ILE A C 1
ATOM 1580 O O . ILE A 1 200 ? 10.837 -24.705 11.783 1.00 54.97 200 ILE A O 1
ATOM 1584 N N . SER A 1 201 ? 10.296 -22.994 13.185 1.00 60.25 201 SER A N 1
ATOM 1585 C CA . SER A 1 201 ? 9.146 -23.422 13.998 1.00 60.25 201 SER A CA 1
ATOM 1586 C C . SER A 1 201 ? 8.270 -24.602 13.542 1.00 60.25 201 SER A C 1
ATOM 1588 O O . SER A 1 201 ? 7.876 -24.753 12.389 1.00 60.25 201 SER A O 1
ATOM 1590 N N . VAL A 1 202 ? 7.859 -25.396 14.538 1.00 73.62 202 VAL A N 1
ATOM 1591 C CA . VAL A 1 202 ? 6.780 -26.388 14.427 1.00 73.62 202 VAL A CA 1
ATOM 1592 C C . VAL A 1 202 ? 5.434 -25.656 14.465 1.00 73.62 202 VAL A C 1
ATOM 1594 O O . VAL A 1 202 ? 5.225 -24.801 15.328 1.00 73.62 202 VAL A O 1
ATOM 1597 N N . CYS A 1 203 ? 4.523 -25.980 13.544 1.00 74.69 203 CYS A N 1
ATOM 1598 C CA . CYS A 1 203 ? 3.179 -25.403 13.540 1.00 74.69 203 CYS A CA 1
ATOM 1599 C C . CYS A 1 203 ? 2.399 -25.794 14.801 1.00 74.69 203 CYS A C 1
ATOM 1601 O O . CYS A 1 203 ? 2.452 -26.940 15.246 1.00 74.69 203 CYS A O 1
ATOM 1603 N N . SER A 1 204 ? 1.671 -24.833 15.370 1.00 78.62 204 SER A N 1
ATOM 1604 C CA . SER A 1 204 ? 0.767 -25.058 16.499 1.00 78.62 204 SER A CA 1
ATOM 1605 C C . SER A 1 204 ? -0.374 -26.011 16.130 1.00 78.62 204 SER A C 1
ATOM 1607 O O . SER A 1 204 ? -0.707 -26.174 14.955 1.00 78.62 204 SER A O 1
ATOM 1609 N N . GLU A 1 205 ? -0.992 -26.625 17.139 1.00 73.38 205 GLU A N 1
ATOM 1610 C CA . GLU A 1 205 ? -2.125 -27.537 16.962 1.00 73.38 205 GLU A CA 1
ATOM 1611 C C . GLU A 1 205 ? -3.252 -26.871 16.146 1.00 73.38 205 GLU A C 1
ATOM 1613 O O . GLU A 1 205 ? -3.621 -25.723 16.397 1.00 73.38 205 GLU A O 1
ATOM 1618 N N . GLY A 1 206 ? -3.746 -27.567 15.116 1.00 75.19 206 GLY A N 1
ATOM 1619 C CA . GLY A 1 206 ? -4.733 -27.036 14.164 1.00 75.19 206 GLY A CA 1
ATOM 1620 C C . GLY A 1 206 ? -4.159 -26.273 12.960 1.00 75.19 206 GLY A C 1
ATOM 1621 O O . GLY A 1 206 ? -4.930 -25.848 12.103 1.00 75.19 206 GLY A O 1
ATOM 1622 N N . CYS A 1 207 ? -2.835 -26.127 12.853 1.00 85.00 207 CYS A N 1
ATOM 1623 C CA . CYS A 1 207 ? -2.170 -25.486 11.716 1.00 85.00 207 CYS A CA 1
ATOM 1624 C C . CYS A 1 207 ? -1.364 -26.496 10.888 1.00 85.00 207 CYS A C 1
ATOM 1626 O O . CYS A 1 207 ? -0.712 -27.390 11.427 1.00 85.00 207 CYS A O 1
ATOM 1628 N N . ALA A 1 208 ? -1.376 -26.334 9.568 1.00 86.62 208 ALA A N 1
ATOM 1629 C CA . ALA A 1 208 ? -0.643 -27.152 8.614 1.00 86.62 208 ALA A CA 1
ATOM 1630 C C . ALA A 1 208 ? 0.486 -26.346 7.963 1.00 86.62 208 ALA A C 1
ATOM 1632 O O . ALA A 1 208 ? 0.301 -25.187 7.597 1.00 86.62 208 ALA A O 1
ATOM 1633 N N . CYS A 1 209 ? 1.649 -26.977 7.801 1.00 84.25 209 CYS A N 1
ATOM 1634 C CA . CYS A 1 209 ? 2.778 -26.377 7.105 1.00 84.25 209 CYS A CA 1
ATOM 1635 C C . CYS A 1 209 ? 2.610 -26.527 5.590 1.00 84.25 209 CYS A C 1
ATOM 1637 O O . CYS A 1 209 ? 2.763 -27.634 5.075 1.00 84.25 209 CYS A O 1
ATOM 1639 N N . LEU A 1 210 ? 2.271 -25.441 4.897 1.00 84.31 210 LEU A N 1
ATOM 1640 C CA . LEU A 1 210 ? 1.890 -25.448 3.480 1.00 84.31 210 LEU A CA 1
ATOM 1641 C C . LEU A 1 210 ? 2.543 -24.281 2.731 1.00 84.31 210 LEU A C 1
ATOM 1643 O O . LEU A 1 210 ? 2.842 -23.244 3.332 1.00 84.31 210 LEU A O 1
ATOM 1647 N N . THR A 1 211 ? 2.760 -24.425 1.424 1.00 81.44 211 THR A N 1
ATOM 1648 C CA . THR A 1 211 ? 2.971 -23.267 0.542 1.00 81.44 211 THR A CA 1
ATOM 1649 C C . THR A 1 211 ? 1.694 -22.427 0.481 1.00 81.44 211 THR A C 1
ATOM 1651 O O . THR A 1 211 ? 0.622 -22.846 0.928 1.00 81.44 211 THR A O 1
ATOM 1654 N N . ARG A 1 212 ? 1.788 -21.207 -0.055 1.00 72.38 212 ARG A N 1
ATOM 1655 C CA . ARG A 1 212 ? 0.608 -20.346 -0.188 1.00 72.38 212 ARG A CA 1
ATOM 1656 C C . ARG A 1 212 ? -0.409 -20.959 -1.149 1.00 72.38 212 ARG A C 1
ATOM 1658 O O . ARG A 1 212 ? -1.604 -20.890 -0.890 1.00 72.38 212 ARG A O 1
ATOM 1665 N N . GLU A 1 213 ? 0.077 -21.573 -2.219 1.00 74.75 213 GLU A N 1
ATOM 1666 C CA . GLU A 1 213 ? -0.715 -22.261 -3.232 1.00 74.75 213 GLU A CA 1
ATOM 1667 C C . GLU A 1 213 ? -1.437 -23.472 -2.621 1.00 74.75 213 GLU A C 1
ATOM 1669 O O . GLU A 1 213 ? -2.659 -23.561 -2.708 1.00 74.75 213 GLU A O 1
ATOM 1674 N N . GLU A 1 214 ? -0.715 -24.327 -1.887 1.00 78.00 214 GLU A N 1
ATOM 1675 C CA . GLU A 1 214 ? -1.296 -25.470 -1.166 1.00 78.00 214 GLU A CA 1
ATOM 1676 C C . GLU A 1 214 ? -2.332 -25.029 -0.116 1.00 78.00 214 GLU A C 1
ATOM 1678 O O . GLU A 1 214 ? -3.321 -25.721 0.120 1.00 78.00 214 GLU A O 1
ATOM 1683 N N . ALA A 1 215 ? -2.123 -23.882 0.539 1.00 79.25 215 ALA A N 1
ATOM 1684 C CA . ALA A 1 215 ? -3.067 -23.353 1.519 1.00 79.25 215 ALA A CA 1
ATOM 1685 C C . ALA A 1 215 ? -4.374 -22.870 0.873 1.00 79.25 215 ALA A C 1
ATOM 1687 O O . ALA A 1 215 ? -5.431 -23.071 1.462 1.00 79.25 215 ALA A O 1
ATOM 1688 N N . ILE A 1 216 ? -4.310 -22.272 -0.322 1.00 75.19 216 ILE A N 1
ATOM 1689 C CA . ILE A 1 216 ? -5.487 -21.838 -1.096 1.00 75.19 216 ILE A CA 1
ATOM 1690 C C . ILE A 1 216 ? -6.260 -23.042 -1.648 1.00 75.19 216 ILE A C 1
ATOM 1692 O O . ILE A 1 216 ? -7.484 -23.011 -1.694 1.00 75.19 216 ILE A O 1
ATOM 1696 N N . GLU A 1 217 ? -5.569 -24.113 -2.044 1.00 81.00 217 GLU A N 1
ATOM 1697 C CA . GLU A 1 217 ? -6.232 -25.350 -2.480 1.00 81.00 217 GLU A CA 1
ATOM 1698 C C . GLU A 1 217 ? -6.894 -26.098 -1.318 1.00 81.00 217 GLU A C 1
ATOM 1700 O O . GLU A 1 217 ? -7.939 -26.727 -1.488 1.00 81.00 217 GLU A O 1
ATOM 1705 N N . LYS A 1 218 ? -6.275 -26.058 -0.133 1.00 77.38 218 LYS A N 1
ATOM 1706 C CA . LYS A 1 218 ? -6.732 -26.823 1.029 1.00 77.38 218 LYS A CA 1
ATOM 1707 C C . LYS A 1 218 ? -7.800 -26.111 1.854 1.00 77.38 218 LYS A C 1
ATOM 1709 O O . LYS A 1 218 ? -8.658 -26.791 2.414 1.00 77.38 218 LYS A O 1
ATOM 1714 N N . PHE A 1 219 ? -7.709 -24.791 1.992 1.00 75.44 219 PHE A N 1
ATOM 1715 C CA . PHE A 1 219 ? -8.579 -24.004 2.859 1.00 75.44 219 PHE A CA 1
ATOM 1716 C C . PHE A 1 219 ? -9.441 -23.049 2.040 1.00 75.44 219 PHE A C 1
ATOM 1718 O O . PHE A 1 219 ? -8.946 -22.401 1.121 1.00 75.44 219 PHE A O 1
ATOM 1725 N N . SER A 1 220 ? -10.718 -22.918 2.407 1.00 70.81 220 SER A N 1
ATOM 1726 C CA . SER A 1 220 ? -11.607 -21.940 1.757 1.00 70.81 220 SER A CA 1
ATOM 1727 C C . SER A 1 220 ? -11.206 -20.510 2.129 1.00 70.81 220 SER A C 1
ATOM 1729 O O . SER A 1 220 ? -11.280 -19.605 1.300 1.00 70.81 220 SER A O 1
ATOM 1731 N N . ASN A 1 221 ? -10.715 -20.317 3.357 1.00 68.94 221 ASN A N 1
ATOM 1732 C CA . ASN A 1 221 ? -10.135 -19.071 3.843 1.00 68.94 221 ASN A CA 1
ATOM 1733 C C . ASN A 1 221 ? -8.806 -19.326 4.591 1.00 68.94 221 ASN A C 1
ATOM 1735 O O . ASN A 1 221 ? -8.809 -19.504 5.809 1.00 68.94 221 ASN A O 1
ATOM 1739 N N . PRO A 1 222 ? -7.645 -19.367 3.915 1.00 74.56 222 PRO A N 1
ATOM 1740 C CA . PRO A 1 222 ? -6.367 -19.646 4.570 1.00 74.56 222 PRO A CA 1
ATOM 1741 C C . PRO A 1 222 ? -5.887 -18.473 5.440 1.00 74.56 222 PRO A C 1
ATOM 1743 O O . PRO A 1 222 ? -5.541 -17.406 4.933 1.00 74.56 222 PRO A O 1
ATOM 1746 N N . VAL A 1 223 ? -5.768 -18.696 6.752 1.00 74.62 223 VAL A N 1
ATOM 1747 C CA . VAL A 1 223 ? -5.217 -17.726 7.718 1.00 74.62 223 VAL A CA 1
ATOM 1748 C C . VAL A 1 223 ? -3.863 -18.203 8.237 1.00 74.62 223 VAL A C 1
ATOM 1750 O O . VAL A 1 223 ? -3.693 -19.370 8.598 1.00 74.62 223 VAL A O 1
ATOM 1753 N N . LEU A 1 224 ? -2.888 -17.292 8.297 1.00 71.00 224 LEU A N 1
ATOM 1754 C CA . LEU A 1 224 ? -1.564 -17.563 8.860 1.00 71.00 224 LEU A CA 1
ATOM 1755 C C . LEU A 1 224 ? -1.645 -17.705 10.383 1.00 71.00 224 LEU A C 1
ATOM 1757 O O . LEU A 1 224 ? -2.046 -16.783 11.088 1.00 71.00 224 LEU A O 1
ATOM 1761 N N . CYS A 1 225 ? -1.192 -18.843 10.899 1.00 72.81 225 CYS A N 1
ATOM 1762 C CA . CYS A 1 225 ? -1.034 -19.057 12.336 1.00 72.81 225 CYS A CA 1
ATOM 1763 C C . CYS A 1 225 ? 0.205 -18.349 12.888 1.00 72.81 225 CYS A C 1
ATOM 1765 O O . CYS A 1 225 ? 0.226 -17.905 14.034 1.00 72.81 225 CYS A O 1
ATOM 1767 N N . ASN A 1 226 ? 1.261 -18.277 12.078 1.00 68.31 226 ASN A N 1
ATOM 1768 C CA . ASN A 1 226 ? 2.474 -17.529 12.364 1.00 68.31 226 ASN A CA 1
ATOM 1769 C C . ASN A 1 226 ? 3.097 -17.043 11.046 1.00 68.31 226 ASN A C 1
ATOM 1771 O O . ASN A 1 226 ? 2.826 -17.576 9.974 1.00 68.31 226 ASN A O 1
ATOM 1775 N N . ASN A 1 227 ? 3.937 -16.015 11.129 1.00 62.97 227 ASN A N 1
ATOM 1776 C CA . ASN A 1 227 ? 4.662 -15.452 9.986 1.00 62.97 227 ASN A CA 1
ATOM 1777 C C . ASN A 1 227 ? 6.075 -16.049 9.824 1.00 62.97 227 ASN A C 1
ATOM 1779 O O . ASN A 1 227 ? 6.885 -15.533 9.054 1.00 62.97 227 ASN A O 1
ATOM 1783 N N . GLN A 1 228 ? 6.386 -17.120 10.560 1.00 65.50 228 GLN A N 1
ATOM 1784 C CA . GLN A 1 228 ? 7.678 -17.794 10.515 1.00 65.50 228 GLN A CA 1
ATOM 1785 C C . GLN A 1 228 ? 7.606 -19.003 9.565 1.00 65.50 228 GLN A C 1
ATOM 1787 O O . GLN A 1 228 ? 6.654 -19.776 9.653 1.00 65.50 228 GLN A O 1
ATOM 1792 N N . PRO A 1 229 ? 8.579 -19.187 8.652 1.00 63.62 229 PRO A N 1
ATOM 1793 C CA . PRO A 1 229 ? 8.581 -20.332 7.744 1.00 63.62 229 PRO A CA 1
ATOM 1794 C C . PRO A 1 229 ? 8.575 -21.654 8.514 1.00 63.62 229 PRO A C 1
ATOM 1796 O O . PRO A 1 229 ? 9.368 -21.821 9.423 1.00 63.62 229 PRO A O 1
ATOM 1799 N N . CYS A 1 230 ? 7.756 -22.623 8.136 1.00 73.06 230 CYS A N 1
ATOM 1800 C CA . CYS A 1 230 ? 7.723 -23.941 8.787 1.00 73.06 230 CYS A CA 1
ATOM 1801 C C . CYS A 1 230 ? 8.407 -25.040 7.956 1.00 73.06 230 CYS A C 1
ATOM 1803 O O . CYS A 1 230 ? 8.618 -26.151 8.437 1.00 73.06 230 CYS A O 1
ATOM 1805 N N . GLY A 1 231 ? 8.746 -24.751 6.695 1.00 73.12 231 GLY A N 1
ATOM 1806 C CA . GLY A 1 231 ? 9.349 -25.709 5.771 1.00 73.12 231 GLY A CA 1
ATOM 1807 C C . GLY A 1 231 ? 9.720 -25.076 4.432 1.00 73.12 231 GLY A C 1
ATOM 1808 O O . GLY A 1 231 ? 9.488 -23.888 4.213 1.00 73.12 231 GLY A O 1
ATOM 1809 N N . VAL A 1 232 ? 10.299 -25.872 3.536 1.00 67.38 232 VAL A N 1
ATOM 1810 C CA . VAL A 1 232 ? 10.610 -25.479 2.155 1.00 67.38 232 VAL A CA 1
ATOM 1811 C C . VAL A 1 232 ? 10.267 -26.613 1.201 1.00 67.38 232 VAL A C 1
ATOM 1813 O O . VAL A 1 232 ? 10.330 -27.784 1.574 1.00 67.38 232 VAL A O 1
ATOM 1816 N N . GLU A 1 233 ? 9.942 -26.261 -0.035 1.00 68.06 233 GLU A N 1
ATOM 1817 C CA . GLU A 1 233 ? 9.747 -27.192 -1.139 1.00 68.06 233 GLU A CA 1
ATOM 1818 C C . GLU A 1 233 ? 10.660 -26.832 -2.309 1.00 68.06 233 GLU A C 1
ATOM 1820 O O . GLU A 1 233 ? 10.898 -25.657 -2.597 1.00 68.06 233 GLU A O 1
ATOM 1825 N N . SER A 1 234 ? 11.207 -27.848 -2.973 1.00 57.75 234 SER A N 1
ATOM 1826 C CA . SER A 1 234 ? 11.971 -27.671 -4.206 1.00 57.75 234 SER A CA 1
ATOM 1827 C C . SER A 1 234 ? 11.017 -27.371 -5.360 1.00 57.75 234 SER A C 1
ATOM 1829 O O . SER A 1 234 ? 10.200 -28.229 -5.697 1.00 57.75 234 SER A O 1
ATOM 1831 N N . ALA A 1 235 ? 11.140 -26.205 -6.002 1.00 56.00 235 ALA A N 1
ATOM 1832 C CA . ALA A 1 235 ? 10.399 -25.927 -7.227 1.00 56.00 235 ALA A CA 1
ATOM 1833 C C . ALA A 1 235 ? 10.895 -26.880 -8.325 1.00 56.00 235 ALA A C 1
ATOM 1835 O O . ALA A 1 235 ? 12.022 -26.771 -8.810 1.00 56.00 235 ALA A O 1
ATOM 1836 N N . GLY A 1 236 ? 10.077 -27.868 -8.679 1.00 46.81 236 GLY A N 1
ATOM 1837 C CA . GLY A 1 236 ? 10.419 -28.885 -9.666 1.00 46.81 236 GLY A CA 1
ATOM 1838 C C . GLY A 1 236 ? 10.389 -28.348 -11.094 1.00 46.81 236 GLY A C 1
ATOM 1839 O O . GLY A 1 236 ? 9.484 -28.698 -11.834 1.00 46.81 236 GLY A O 1
ATOM 1840 N N . LEU A 1 237 ? 11.376 -27.542 -11.498 1.00 39.22 237 LEU A N 1
ATOM 1841 C CA . LEU A 1 237 ? 11.704 -27.252 -12.901 1.00 39.22 237 LEU A CA 1
ATOM 1842 C C . LEU A 1 237 ? 13.229 -27.083 -13.049 1.00 39.22 237 LEU A C 1
ATOM 1844 O O . LEU A 1 237 ? 13.869 -26.302 -12.348 1.00 39.22 237 LEU A O 1
ATOM 1848 N N . ALA A 1 238 ? 13.809 -27.852 -13.973 1.00 44.59 238 ALA A N 1
ATOM 1849 C CA . ALA A 1 238 ? 15.222 -28.242 -14.059 1.00 44.59 238 ALA A CA 1
ATOM 1850 C C . ALA A 1 238 ? 16.264 -27.143 -14.390 1.00 44.59 238 ALA A C 1
ATOM 1852 O O . ALA A 1 238 ? 17.347 -27.472 -14.867 1.00 44.59 238 ALA A O 1
ATOM 1853 N N . THR A 1 239 ? 16.005 -25.858 -14.136 1.00 39.09 239 THR A N 1
ATOM 1854 C CA . THR A 1 239 ? 16.976 -24.782 -14.444 1.00 39.09 239 THR A CA 1
ATOM 1855 C C . THR A 1 239 ? 17.097 -23.667 -13.402 1.00 39.09 239 THR A C 1
ATOM 1857 O O . THR A 1 239 ? 17.836 -22.711 -13.625 1.00 39.09 239 THR A O 1
ATOM 1860 N N . ALA A 1 240 ? 16.475 -23.787 -12.229 1.00 40.78 240 ALA A N 1
ATOM 1861 C CA . ALA A 1 240 ? 16.785 -22.920 -11.095 1.00 40.78 240 ALA A CA 1
ATOM 1862 C C . ALA A 1 240 ? 16.560 -23.678 -9.785 1.00 40.78 240 ALA A C 1
ATOM 1864 O O . ALA A 1 240 ? 15.477 -24.200 -9.556 1.00 40.78 240 ALA A O 1
ATOM 1865 N N . ASN A 1 241 ? 17.563 -23.704 -8.903 1.00 42.28 241 ASN A N 1
ATOM 1866 C CA . ASN A 1 241 ? 17.420 -24.139 -7.508 1.00 42.28 241 ASN A CA 1
ATOM 1867 C C . ASN A 1 241 ? 16.563 -23.123 -6.718 1.00 42.28 241 ASN A C 1
ATOM 1869 O O . ASN A 1 241 ? 17.047 -22.490 -5.779 1.00 42.28 241 ASN A O 1
ATOM 1873 N N . ALA A 1 242 ? 15.321 -22.901 -7.147 1.00 48.31 242 ALA A N 1
ATOM 1874 C CA . ALA A 1 242 ? 14.355 -22.048 -6.481 1.00 48.31 242 ALA A CA 1
ATOM 1875 C C . ALA A 1 242 ? 13.640 -22.876 -5.407 1.00 48.31 242 ALA A C 1
ATOM 1877 O O . ALA A 1 242 ? 13.020 -23.900 -5.696 1.00 48.31 242 ALA A O 1
ATOM 1878 N N . TYR A 1 243 ? 13.766 -22.446 -4.156 1.00 56.03 243 TYR A N 1
ATOM 1879 C CA . TYR A 1 243 ? 13.058 -23.036 -3.026 1.00 56.03 243 TYR A CA 1
ATOM 1880 C C . TYR A 1 243 ? 11.851 -22.160 -2.701 1.00 56.03 243 TYR A C 1
ATOM 1882 O O . TYR A 1 243 ? 11.985 -20.940 -2.594 1.00 56.03 243 TYR A O 1
ATOM 1890 N N . ILE A 1 244 ? 10.685 -22.781 -2.543 1.00 65.75 244 ILE A N 1
ATOM 1891 C CA . ILE A 1 244 ? 9.449 -22.113 -2.132 1.00 65.75 244 ILE A CA 1
ATOM 1892 C C . ILE A 1 244 ? 9.294 -22.325 -0.626 1.00 65.75 244 ILE A C 1
ATOM 1894 O O . ILE A 1 244 ? 9.328 -23.458 -0.146 1.00 65.75 244 ILE A O 1
ATOM 1898 N N . ASN A 1 245 ? 9.154 -21.239 0.135 1.00 68.94 245 ASN A N 1
ATOM 1899 C CA . ASN A 1 245 ? 8.940 -21.316 1.582 1.00 68.94 245 ASN A CA 1
ATOM 1900 C C . ASN A 1 245 ? 7.505 -21.765 1.899 1.00 68.94 245 ASN A C 1
ATOM 1902 O O . ASN A 1 245 ? 6.549 -21.273 1.301 1.00 68.94 245 ASN A O 1
ATOM 1906 N N . LYS A 1 246 ? 7.364 -22.642 2.895 1.00 74.69 246 LYS A N 1
ATOM 1907 C CA . LYS A 1 246 ? 6.089 -23.028 3.514 1.00 74.69 246 LYS A CA 1
ATOM 1908 C C . LYS A 1 246 ? 5.874 -22.253 4.813 1.00 74.69 246 LYS A C 1
ATOM 1910 O O . LYS A 1 246 ? 6.837 -21.971 5.529 1.00 74.69 246 LYS A O 1
ATOM 1915 N N . TYR A 1 247 ? 4.621 -21.965 5.145 1.00 79.38 247 TYR A N 1
ATOM 1916 C CA . TYR A 1 247 ? 4.202 -21.282 6.374 1.00 79.38 247 TYR A CA 1
ATOM 1917 C C . TYR A 1 247 ? 3.070 -22.051 7.064 1.00 79.38 247 TYR A C 1
ATOM 1919 O O . TYR A 1 247 ? 2.444 -22.930 6.469 1.00 79.38 247 TYR A O 1
ATOM 1927 N N . CYS A 1 248 ? 2.825 -21.759 8.342 1.00 81.12 248 CYS A N 1
ATOM 1928 C CA . CYS A 1 248 ? 1.753 -22.408 9.089 1.00 81.12 248 CYS A CA 1
ATOM 1929 C C . CYS A 1 248 ? 0.404 -21.755 8.771 1.00 81.12 248 CYS A C 1
ATOM 1931 O O . CYS A 1 248 ? 0.163 -20.618 9.179 1.00 81.12 248 CYS A O 1
ATOM 1933 N N . PHE A 1 249 ? -0.484 -22.491 8.107 1.00 84.25 249 PHE A N 1
ATOM 1934 C CA . PHE A 1 249 ? -1.834 -22.058 7.746 1.00 84.25 249 PHE A CA 1
ATOM 1935 C C . PHE A 1 249 ? -2.910 -22.880 8.457 1.00 84.25 249 PHE A C 1
ATOM 1937 O O . PHE A 1 249 ? -2.716 -24.063 8.739 1.00 84.25 249 PHE A O 1
ATOM 1944 N N . ARG A 1 250 ? -4.068 -22.271 8.698 1.00 84.12 250 ARG A N 1
ATOM 1945 C CA . ARG A 1 250 ? -5.297 -22.941 9.146 1.00 84.12 250 ARG A CA 1
ATOM 1946 C C . ARG A 1 250 ? -6.500 -22.417 8.368 1.00 84.12 250 ARG A C 1
ATOM 1948 O O . ARG A 1 250 ? -6.420 -21.342 7.774 1.00 84.12 250 ARG A O 1
ATOM 1955 N N . GLU A 1 251 ? -7.614 -23.139 8.442 1.00 82.88 251 GLU A N 1
ATOM 1956 C CA . GLU A 1 251 ? -8.914 -22.614 8.020 1.00 82.88 251 GLU A CA 1
ATOM 1957 C C . GLU A 1 251 ? -9.294 -21.446 8.943 1.00 82.88 251 GLU A C 1
ATOM 1959 O O . GLU A 1 251 ? -9.368 -21.596 10.168 1.00 82.88 251 GLU A O 1
ATOM 1964 N N . GLY A 1 252 ? -9.466 -20.267 8.361 1.00 65.19 252 GLY A N 1
ATOM 1965 C CA . GLY A 1 252 ? -10.041 -19.108 9.021 1.00 65.19 252 GLY A CA 1
ATOM 1966 C C . GLY A 1 252 ? -11.544 -19.278 9.189 1.00 65.19 252 GLY A C 1
ATOM 1967 O O . GLY A 1 252 ? -12.191 -20.007 8.443 1.00 65.19 252 GLY A O 1
ATOM 1968 N N . MET A 1 253 ? -12.126 -18.582 10.163 1.00 61.66 253 MET A N 1
ATOM 1969 C CA . MET A 1 253 ? -13.585 -18.492 10.229 1.00 61.66 253 MET A CA 1
ATOM 1970 C C . MET A 1 253 ? -14.121 -17.826 8.955 1.00 61.66 253 MET A C 1
ATOM 1972 O O . MET A 1 253 ? -13.421 -17.026 8.329 1.00 61.66 253 MET A O 1
ATOM 1976 N N . GLU A 1 254 ? -15.357 -18.159 8.587 1.00 57.09 254 GLU A N 1
ATOM 1977 C CA . GLU A 1 254 ? -16.067 -17.542 7.468 1.00 57.09 254 GLU A CA 1
ATOM 1978 C C . GLU A 1 254 ? -16.037 -16.015 7.631 1.00 57.09 254 GLU A C 1
ATOM 1980 O O . GLU A 1 254 ? -16.577 -15.482 8.605 1.00 57.09 254 GLU A O 1
ATOM 1985 N N . VAL A 1 255 ? -15.329 -15.326 6.730 1.00 64.56 255 VAL A N 1
ATOM 1986 C CA . VAL A 1 255 ? -15.132 -13.873 6.801 1.00 64.56 255 VAL A CA 1
ATOM 1987 C C . VAL A 1 255 ? -16.490 -13.197 6.683 1.00 64.56 255 VAL A C 1
ATOM 1989 O O . VAL A 1 255 ? -17.349 -13.644 5.919 1.00 64.56 255 VAL A O 1
ATOM 1992 N N . CYS A 1 256 ? -16.684 -12.143 7.471 1.00 71.50 256 CYS A N 1
ATOM 1993 C CA . CYS A 1 256 ? -17.847 -11.274 7.387 1.00 71.50 256 CYS A CA 1
ATOM 1994 C C . CYS A 1 256 ? -18.091 -10.853 5.933 1.00 71.50 256 CYS A C 1
ATOM 1996 O O . CYS A 1 256 ? -17.287 -10.127 5.369 1.00 71.50 256 CYS A O 1
ATOM 1998 N N . HIS A 1 257 ? -19.180 -11.315 5.324 1.00 73.06 257 HIS A N 1
ATOM 1999 C CA . HIS A 1 257 ? -19.495 -11.028 3.928 1.00 73.06 257 HIS A CA 1
ATOM 2000 C C . HIS A 1 257 ? -20.997 -10.829 3.740 1.00 73.06 257 HIS A C 1
ATOM 2002 O O . HIS A 1 257 ? -21.817 -11.233 4.570 1.00 73.06 257 HIS A O 1
ATOM 2008 N N . TYR A 1 258 ? -21.363 -10.167 2.644 1.00 73.25 258 TYR A N 1
ATOM 2009 C CA . TYR A 1 258 ? -22.758 -9.893 2.329 1.00 73.25 258 TYR A CA 1
ATOM 2010 C C . TYR A 1 258 ? -23.389 -11.081 1.603 1.00 73.25 258 TYR A C 1
ATOM 2012 O O . TYR A 1 258 ? -23.015 -11.397 0.473 1.00 73.25 258 TYR A O 1
ATOM 2020 N N . ASP A 1 259 ? -24.364 -11.727 2.242 1.00 75.12 259 ASP A N 1
ATOM 2021 C CA . ASP A 1 259 ? -25.165 -12.786 1.635 1.00 75.12 259 ASP A CA 1
ATOM 2022 C C . ASP A 1 259 ? -26.311 -12.147 0.840 1.00 75.12 259 ASP A C 1
ATOM 2024 O O . ASP A 1 259 ? -27.249 -11.581 1.412 1.00 75.12 259 ASP A O 1
ATOM 2028 N N . ARG A 1 260 ? -26.226 -12.228 -0.494 1.00 72.44 260 ARG A N 1
ATOM 2029 C CA . ARG A 1 260 ? -27.226 -11.649 -1.406 1.00 72.44 260 ARG A CA 1
ATOM 2030 C C . ARG A 1 260 ? -28.590 -12.335 -1.316 1.00 72.44 260 ARG A C 1
ATOM 2032 O O . ARG A 1 260 ? -29.595 -11.673 -1.556 1.00 72.44 260 ARG A O 1
ATOM 2039 N N . GLU A 1 261 ? -28.645 -13.623 -0.976 1.00 74.75 261 GLU A N 1
ATOM 2040 C CA . GLU A 1 261 ? -29.910 -14.358 -0.850 1.00 74.75 261 GLU A CA 1
ATOM 2041 C C . GLU A 1 261 ? -30.638 -13.980 0.440 1.00 74.75 261 GLU A C 1
ATOM 2043 O O . GLU A 1 261 ? -31.858 -13.813 0.449 1.00 74.75 261 GLU A O 1
ATOM 2048 N N . LYS A 1 262 ? -29.885 -13.807 1.531 1.00 78.94 262 LYS A N 1
ATOM 2049 C CA . LYS A 1 262 ? -30.430 -13.438 2.845 1.00 78.94 262 LYS A CA 1
ATOM 2050 C C . LYS A 1 262 ? -30.517 -11.928 3.078 1.00 78.94 262 LYS A C 1
ATOM 2052 O O . LYS A 1 262 ? -31.053 -11.516 4.104 1.00 78.94 262 LYS A O 1
ATOM 2057 N N . GLN A 1 263 ? -29.985 -11.121 2.158 1.00 81.88 263 GLN A N 1
ATOM 2058 C CA . GLN A 1 263 ? -29.887 -9.658 2.244 1.00 81.88 263 GLN A CA 1
ATOM 2059 C C . GLN A 1 263 ? -29.285 -9.154 3.567 1.00 81.88 263 GLN A C 1
ATOM 2061 O O . GLN A 1 263 ? -29.685 -8.118 4.097 1.00 81.88 263 GLN A O 1
ATOM 2066 N N . GLN A 1 264 ? -28.325 -9.891 4.121 1.00 84.88 264 GLN A N 1
ATOM 2067 C CA . GLN A 1 264 ? -27.724 -9.576 5.413 1.00 84.88 264 GLN A CA 1
ATOM 2068 C C . GLN A 1 264 ? -26.251 -9.965 5.438 1.00 84.88 264 GLN A C 1
ATOM 2070 O O . GLN A 1 264 ? -25.799 -10.826 4.685 1.00 84.88 264 GLN A O 1
ATOM 2075 N N . CYS A 1 265 ? -25.513 -9.359 6.361 1.00 79.06 265 CYS A N 1
ATOM 2076 C CA . CYS A 1 265 ? -24.156 -9.786 6.644 1.00 79.06 265 CYS A CA 1
ATOM 2077 C C . CYS A 1 265 ? -24.153 -11.108 7.406 1.00 79.06 265 CYS A C 1
ATOM 2079 O O . CYS A 1 265 ? -24.780 -11.226 8.461 1.00 79.06 265 CYS A O 1
ATOM 2081 N N . VAL A 1 266 ? -23.440 -12.089 6.863 1.00 76.69 266 VAL A N 1
ATOM 2082 C CA . VAL A 1 266 ? -23.219 -13.404 7.469 1.00 76.69 266 VAL A CA 1
ATOM 2083 C C . VAL A 1 266 ? -21.719 -13.631 7.660 1.00 76.69 266 VAL A C 1
ATOM 2085 O O . VAL A 1 266 ? -20.892 -12.872 7.156 1.00 76.69 266 VAL A O 1
ATOM 2088 N N . GLY A 1 267 ? -21.357 -14.655 8.426 1.00 73.62 267 GLY A N 1
ATOM 2089 C CA . GLY A 1 267 ? -19.973 -14.912 8.815 1.00 73.62 267 GLY A CA 1
ATOM 2090 C C . GLY A 1 267 ? -19.619 -14.320 10.181 1.00 73.62 267 GLY A C 1
ATOM 2091 O O . GLY A 1 267 ? -20.477 -13.891 10.955 1.00 73.62 267 GLY A O 1
ATOM 2092 N N . SER A 1 268 ? -18.334 -14.367 10.517 1.00 68.75 268 SER A N 1
ATOM 2093 C CA . SER A 1 268 ? -17.801 -14.077 11.849 1.00 68.75 268 SER A CA 1
ATOM 2094 C C . SER A 1 268 ? -16.541 -13.220 11.757 1.00 68.75 268 SER A C 1
ATOM 2096 O O . SER A 1 268 ? -15.727 -13.381 10.854 1.00 68.75 268 SER A O 1
ATOM 2098 N N . CYS A 1 269 ? -16.337 -12.337 12.732 1.00 65.94 269 CYS A N 1
ATOM 2099 C CA . CYS A 1 269 ? -15.133 -11.514 12.834 1.00 65.94 269 CYS A CA 1
ATOM 2100 C C . CYS A 1 269 ? -14.246 -12.031 13.969 1.00 65.94 269 CYS A C 1
ATOM 2102 O O . CYS A 1 269 ? -14.733 -12.199 15.085 1.00 65.94 269 CYS A O 1
ATOM 2104 N N . GLU A 1 270 ? -12.943 -12.235 13.728 1.00 58.78 270 GLU A N 1
ATOM 2105 C CA . GLU A 1 270 ? -11.997 -12.649 14.787 1.00 58.78 270 GLU A CA 1
ATOM 2106 C C . GLU A 1 270 ? -11.951 -11.643 15.953 1.00 58.78 270 GLU A C 1
ATOM 2108 O O . GLU A 1 270 ? -11.756 -12.024 17.107 1.00 58.78 270 GLU A O 1
ATOM 2113 N N . LYS A 1 271 ? -12.161 -10.353 15.663 1.00 56.50 271 LYS A N 1
ATOM 2114 C CA . LYS A 1 271 ? -12.269 -9.275 16.652 1.00 56.50 271 LYS A CA 1
ATOM 2115 C C . LYS A 1 271 ? -13.464 -8.394 16.323 1.00 56.50 271 LYS A C 1
ATOM 2117 O O . LYS A 1 271 ? -13.275 -7.286 15.834 1.00 56.50 271 LYS A O 1
ATOM 2122 N N . GLY A 1 272 ? -14.693 -8.856 16.554 1.00 68.69 272 GLY A N 1
ATOM 2123 C CA . GLY A 1 272 ? -15.817 -7.970 16.283 1.00 68.69 272 GLY A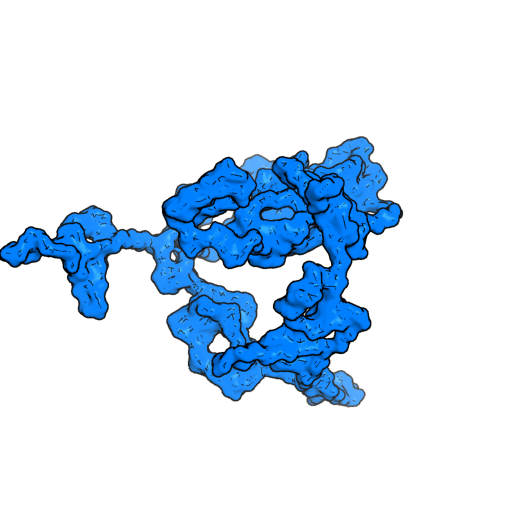 CA 1
ATOM 2124 C C . GLY A 1 272 ? -17.202 -8.547 16.100 1.00 68.69 272 GLY A C 1
ATOM 2125 O O . GLY A 1 272 ? -17.452 -9.728 16.311 1.00 68.69 272 GLY A O 1
ATOM 2126 N N . GLU A 1 273 ? -18.088 -7.659 15.666 1.00 76.50 273 GLU A N 1
ATOM 2127 C CA . GLU A 1 273 ? -19.386 -7.976 15.090 1.00 76.50 273 GLU A CA 1
ATOM 2128 C C . GLU A 1 273 ? -19.374 -7.625 13.602 1.00 76.50 273 GLU A C 1
ATOM 2130 O O . GLU A 1 273 ? -18.901 -6.558 13.203 1.00 76.50 273 GLU A O 1
ATOM 2135 N N . CYS A 1 274 ? -19.907 -8.538 12.795 1.00 76.94 274 CYS A N 1
ATOM 2136 C CA . CYS A 1 274 ? -20.073 -8.356 11.364 1.00 76.94 274 CYS A CA 1
ATOM 2137 C C . CYS A 1 274 ? -21.238 -7.388 11.109 1.00 76.94 274 CYS A C 1
ATOM 2139 O O . CYS A 1 274 ? -22.370 -7.662 11.517 1.00 76.94 274 CYS A O 1
ATOM 2141 N N . LYS A 1 275 ? -20.965 -6.231 10.493 1.00 81.31 275 LYS A N 1
ATOM 2142 C CA . LYS A 1 275 ? -21.970 -5.189 10.228 1.00 81.31 275 LYS A CA 1
ATOM 2143 C C . LYS A 1 275 ? -22.066 -4.839 8.754 1.00 81.31 275 LYS A C 1
ATOM 2145 O O . LYS A 1 275 ? -21.077 -4.891 8.035 1.00 81.31 275 LYS A O 1
ATOM 2150 N N . MET A 1 276 ? -23.272 -4.441 8.354 1.00 80.88 276 MET A N 1
ATOM 2151 C CA . MET A 1 276 ? -23.590 -3.977 7.008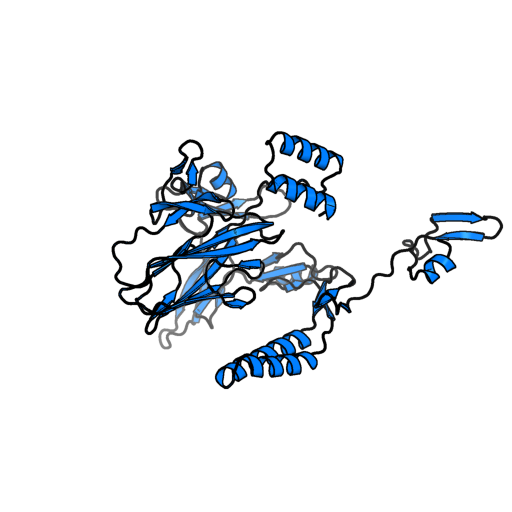 1.00 80.88 276 MET A CA 1
ATOM 2152 C C . MET A 1 276 ? -23.301 -2.487 6.860 1.00 80.88 276 MET A C 1
ATOM 2154 O O . MET A 1 276 ? -23.627 -1.687 7.740 1.00 80.88 276 MET A O 1
ATOM 2158 N N . PHE A 1 277 ? -22.727 -2.140 5.720 1.00 76.44 277 PHE A N 1
ATOM 2159 C CA . PHE A 1 277 ? -22.436 -0.796 5.255 1.00 76.44 277 PHE A CA 1
ATOM 2160 C C . PHE A 1 277 ? -22.893 -0.673 3.802 1.00 76.44 277 PHE A C 1
ATOM 2162 O O . PHE A 1 277 ? -23.103 -1.676 3.133 1.00 76.44 277 PHE A O 1
ATOM 2169 N N . GLU A 1 278 ? -23.018 0.550 3.305 1.00 69.19 278 GLU A N 1
ATOM 2170 C CA . GLU A 1 278 ? -23.289 0.825 1.892 1.00 69.19 278 GLU A CA 1
ATOM 2171 C C . GLU A 1 278 ? -22.071 1.506 1.268 1.00 69.19 278 GLU A C 1
ATOM 2173 O O . GLU A 1 278 ? -21.407 2.317 1.925 1.00 69.19 278 GLU A O 1
ATOM 2178 N N . ASP A 1 279 ? -21.740 1.139 0.033 1.00 53.50 279 ASP A N 1
ATOM 2179 C CA . ASP A 1 279 ? -20.727 1.823 -0.762 1.00 53.50 279 ASP A CA 1
ATOM 2180 C C . ASP A 1 279 ? -21.266 3.138 -1.361 1.00 53.50 279 ASP A C 1
ATOM 2182 O O . ASP A 1 279 ? -22.428 3.509 -1.191 1.00 53.50 279 ASP A O 1
ATOM 2186 N N . ALA A 1 280 ? -20.413 3.851 -2.100 1.00 38.09 280 ALA A N 1
ATOM 2187 C CA . ALA A 1 280 ? -20.762 5.129 -2.722 1.00 38.09 280 ALA A CA 1
ATOM 2188 C C . ALA A 1 280 ? -21.856 5.039 -3.812 1.00 38.09 280 ALA A C 1
ATOM 2190 O O . ALA A 1 280 ? -22.308 6.074 -4.301 1.00 38.09 280 ALA A O 1
ATOM 2191 N N . TYR A 1 281 ? -22.244 3.832 -4.221 1.00 45.50 281 TYR A N 1
ATOM 2192 C CA . TYR A 1 281 ? -23.282 3.550 -5.211 1.00 45.50 281 TYR A CA 1
ATOM 2193 C C . TYR A 1 281 ? -24.528 2.917 -4.569 1.00 45.50 281 TYR A C 1
ATOM 2195 O O . TYR A 1 281 ? -25.461 2.550 -5.281 1.00 45.50 281 TYR A O 1
ATOM 2203 N N . GLY A 1 282 ? -24.563 2.815 -3.234 1.00 59.84 282 GLY A N 1
ATOM 2204 C CA . GLY A 1 282 ? -25.652 2.197 -2.482 1.00 59.84 282 GLY A CA 1
ATOM 2205 C C . GLY A 1 282 ? -25.598 0.668 -2.455 1.00 59.84 282 GLY A C 1
ATOM 2206 O O . GLY A 1 282 ? -26.566 0.040 -2.030 1.00 59.84 282 GLY A O 1
ATOM 2207 N N . ASN A 1 283 ? -24.498 0.045 -2.895 1.00 61.72 283 ASN A N 1
ATOM 2208 C CA . ASN A 1 283 ? -24.358 -1.402 -2.799 1.00 61.72 283 ASN A CA 1
ATOM 2209 C C . ASN A 1 283 ? -23.973 -1.797 -1.369 1.00 61.72 283 ASN A C 1
ATOM 2211 O O . ASN A 1 283 ? -23.012 -1.252 -0.814 1.00 61.72 283 ASN A O 1
ATOM 2215 N N . PRO A 1 284 ? -24.674 -2.769 -0.771 1.00 68.25 284 PRO A N 1
ATOM 2216 C CA . PRO A 1 284 ? -24.353 -3.242 0.560 1.00 68.25 284 PRO A CA 1
ATOM 2217 C C . PRO A 1 284 ? -23.055 -4.061 0.560 1.00 68.25 284 PRO A C 1
ATOM 2219 O O . PRO A 1 284 ? -22.850 -4.940 -0.278 1.00 68.25 284 PRO A O 1
ATOM 2222 N N . PHE A 1 285 ? -22.197 -3.804 1.542 1.00 73.62 285 PHE A N 1
ATOM 2223 C CA . PHE A 1 285 ? -21.021 -4.607 1.862 1.00 73.62 285 PHE A CA 1
ATOM 2224 C C . PHE A 1 285 ? -20.937 -4.838 3.371 1.00 73.62 285 PHE A C 1
ATOM 2226 O O . PHE A 1 285 ? -21.596 -4.157 4.159 1.00 73.62 285 PHE A O 1
ATOM 2233 N N . CYS A 1 286 ? -20.143 -5.817 3.787 1.00 76.75 286 CYS A N 1
ATOM 2234 C CA . CYS A 1 286 ? -19.996 -6.167 5.192 1.00 76.75 286 CYS A CA 1
ATOM 2235 C C . CYS A 1 286 ? -18.582 -5.867 5.669 1.00 76.75 286 CYS A C 1
ATOM 2237 O O . CYS A 1 286 ? -17.640 -5.958 4.895 1.00 76.75 286 CYS A O 1
ATOM 2239 N N . GLY A 1 287 ? -18.454 -5.464 6.929 1.00 69.62 287 GLY A N 1
ATOM 2240 C CA . GLY A 1 287 ? -17.167 -5.175 7.550 1.00 69.62 287 GLY A CA 1
ATOM 2241 C C . GLY A 1 287 ? -17.159 -5.561 9.023 1.00 69.62 287 GLY A C 1
ATOM 2242 O O . GLY A 1 287 ? -18.204 -5.616 9.686 1.00 69.62 287 GLY A O 1
ATOM 2243 N N . CYS A 1 288 ? -15.966 -5.831 9.542 1.00 70.12 288 CYS A N 1
ATOM 2244 C CA . CYS A 1 288 ? -15.762 -6.228 10.927 1.00 70.12 288 CYS A CA 1
ATOM 2245 C C . CYS A 1 288 ? -15.538 -5.017 11.835 1.00 70.12 288 CYS A C 1
ATOM 2247 O O . CYS A 1 288 ? -14.559 -4.298 11.686 1.00 70.12 288 CYS A O 1
ATOM 2249 N N . LEU A 1 289 ? -16.418 -4.817 12.820 1.00 65.56 289 LEU A N 1
ATOM 2250 C CA . LEU A 1 289 ? -16.251 -3.784 13.849 1.00 65.56 289 LEU A CA 1
ATOM 2251 C C . LEU A 1 289 ? -15.851 -4.402 15.177 1.00 65.56 289 LEU A C 1
ATOM 2253 O O . LEU A 1 289 ? -16.537 -5.310 15.643 1.00 65.56 289 LEU A O 1
ATOM 2257 N N . ALA A 1 290 ? -14.836 -3.864 15.851 1.00 60.81 290 ALA A N 1
ATOM 2258 C CA . ALA A 1 290 ? -14.415 -4.380 17.147 1.00 60.81 290 ALA A CA 1
ATOM 2259 C C . ALA A 1 290 ? -15.564 -4.368 18.176 1.00 60.81 290 ALA A C 1
ATOM 2261 O O . ALA A 1 290 ? -16.230 -3.353 18.410 1.00 60.81 290 ALA A O 1
ATOM 2262 N N . LYS A 1 291 ? -15.777 -5.509 18.847 1.00 54.97 291 LYS A N 1
ATOM 2263 C CA . LYS A 1 291 ? -16.746 -5.650 19.939 1.00 54.97 291 LYS A CA 1
ATOM 2264 C C . LYS A 1 291 ? -16.104 -5.095 21.206 1.00 54.97 291 LYS A C 1
ATOM 2266 O O . LYS A 1 291 ? -15.476 -5.815 21.972 1.00 54.97 291 LYS A O 1
ATOM 2271 N N . LEU A 1 292 ? -16.175 -3.780 21.367 1.00 49.97 292 LEU A N 1
ATOM 2272 C CA . LEU A 1 292 ? -15.590 -3.086 22.509 1.00 49.97 292 LEU A CA 1
ATOM 2273 C C . LEU A 1 292 ? -16.611 -3.014 23.647 1.00 49.97 292 LEU A C 1
ATOM 2275 O O . LEU A 1 292 ? -17.623 -2.318 23.544 1.00 49.97 292 LEU A O 1
ATOM 2279 N N . GLU A 1 293 ? -16.320 -3.718 24.744 1.00 44.69 293 GLU A N 1
ATOM 2280 C CA . GLU A 1 293 ? -16.869 -3.383 26.061 1.00 44.69 293 GLU A CA 1
ATOM 2281 C C . GLU A 1 293 ? -16.591 -1.905 26.360 1.00 44.69 293 GLU A C 1
ATOM 2283 O O . GLU A 1 293 ? -15.609 -1.354 25.871 1.00 44.69 293 GLU A O 1
ATOM 2288 N N . ALA A 1 294 ? -17.477 -1.256 27.116 1.00 42.19 294 ALA A N 1
ATOM 2289 C CA . ALA A 1 294 ? -17.526 0.188 27.336 1.00 42.19 294 ALA A CA 1
ATOM 2290 C C . ALA A 1 294 ? -16.179 0.812 27.771 1.00 42.19 294 ALA A C 1
ATOM 2292 O O . ALA A 1 294 ? -15.930 1.048 28.951 1.00 42.19 294 ALA A O 1
ATOM 2293 N N . VAL A 1 295 ? -15.313 1.130 26.807 1.00 44.50 295 VAL A N 1
ATOM 2294 C CA . VAL A 1 295 ? -14.097 1.903 27.041 1.00 44.50 295 VAL A CA 1
ATOM 2295 C C . VAL A 1 295 ? -14.515 3.362 27.180 1.00 44.50 295 VAL A C 1
ATOM 2297 O O . VAL A 1 295 ? -15.008 3.980 26.239 1.00 44.50 295 VAL A O 1
ATOM 2300 N N . SER A 1 296 ? -14.328 3.930 28.368 1.00 54.62 296 SER A N 1
ATOM 2301 C CA . SER A 1 296 ? -14.522 5.357 28.610 1.00 54.62 296 SER A CA 1
ATOM 2302 C C . SER A 1 296 ? -13.440 6.163 27.877 1.00 54.62 296 SER A C 1
ATOM 2304 O O . SER A 1 296 ? -12.322 6.312 28.376 1.00 54.62 296 SER A O 1
ATOM 2306 N N . GLY A 1 297 ? -13.743 6.681 26.688 1.00 72.56 297 GLY A N 1
ATOM 2307 C CA . GLY A 1 297 ? -12.844 7.575 25.960 1.00 72.56 297 GLY A CA 1
ATOM 2308 C C . GLY A 1 297 ? -13.213 7.750 24.492 1.00 72.56 297 GLY A C 1
ATOM 2309 O O . GLY A 1 297 ? -14.012 6.994 23.952 1.00 72.56 297 GLY A O 1
ATOM 2310 N N . THR A 1 298 ? -12.607 8.755 23.861 1.00 83.62 298 THR A N 1
ATOM 2311 C CA . THR A 1 298 ? -12.700 8.964 22.413 1.00 83.62 298 THR A CA 1
ATOM 2312 C C . THR A 1 298 ? -12.020 7.821 21.670 1.00 83.62 298 THR A C 1
ATOM 2314 O O . THR A 1 298 ? -10.907 7.426 22.028 1.00 83.62 298 THR A O 1
ATOM 2317 N N . ILE A 1 299 ? -12.687 7.300 20.645 1.00 85.94 299 ILE A N 1
ATOM 2318 C CA . ILE A 1 299 ? -12.174 6.270 19.743 1.00 85.94 299 ILE A CA 1
ATOM 2319 C C . ILE A 1 299 ? -12.478 6.701 18.311 1.00 85.94 299 ILE A C 1
ATOM 2321 O O . ILE A 1 299 ? -13.599 7.108 18.005 1.00 85.94 299 ILE A O 1
ATOM 2325 N N . VAL A 1 300 ? -11.480 6.571 17.443 1.00 90.44 300 VAL A N 1
ATOM 2326 C CA . VAL A 1 300 ? -11.638 6.643 15.990 1.00 90.44 300 VAL A CA 1
ATOM 2327 C C . VAL A 1 300 ? -11.212 5.292 15.427 1.00 90.44 300 VAL A C 1
ATOM 2329 O O . VAL A 1 300 ? -10.115 4.804 15.721 1.00 90.44 300 VAL A O 1
ATOM 2332 N N . GLU A 1 301 ? -12.111 4.664 14.678 1.00 89.88 301 GLU A N 1
ATOM 2333 C CA . GLU A 1 301 ? -11.941 3.322 14.120 1.00 89.88 301 GLU A CA 1
ATOM 2334 C C . GLU A 1 301 ? -12.084 3.383 12.596 1.00 89.88 301 GLU A C 1
ATOM 2336 O O . GLU A 1 301 ? -13.099 3.869 12.096 1.00 89.88 301 GLU A O 1
ATOM 2341 N N . ARG A 1 302 ? -11.064 2.927 11.866 1.00 93.00 302 ARG A N 1
ATOM 2342 C CA . ARG A 1 302 ? -11.069 2.824 10.409 1.00 93.00 302 ARG A CA 1
ATOM 2343 C C . ARG A 1 302 ? -11.692 1.507 9.982 1.00 93.00 302 ARG A C 1
ATOM 2345 O O . ARG A 1 302 ? -11.352 0.458 10.522 1.00 93.00 302 ARG A O 1
ATOM 2352 N N . VAL A 1 303 ? -12.553 1.591 8.979 1.00 88.44 303 VAL A N 1
ATOM 2353 C CA . VAL A 1 303 ? -13.128 0.445 8.283 1.00 88.44 303 VAL A CA 1
ATOM 2354 C C . VAL A 1 303 ? -12.813 0.590 6.801 1.00 88.44 303 VAL A C 1
ATOM 2356 O O . VAL A 1 303 ? -13.138 1.614 6.184 1.00 88.44 303 VAL A O 1
ATOM 2359 N N . LEU A 1 304 ? -12.156 -0.426 6.254 1.00 86.62 304 LEU A N 1
ATOM 2360 C CA . LEU A 1 304 ? -11.834 -0.553 4.839 1.00 86.62 304 LEU A CA 1
ATOM 2361 C C . LEU A 1 304 ? -12.727 -1.632 4.201 1.00 86.62 304 LEU A C 1
ATOM 2363 O O . LEU A 1 304 ? -13.275 -2.478 4.906 1.00 86.62 304 LEU A O 1
ATOM 2367 N N . PRO A 1 305 ? -12.894 -1.629 2.870 1.00 83.00 305 PRO A N 1
ATOM 2368 C CA . PRO A 1 305 ? -13.414 -2.798 2.170 1.00 83.00 305 PRO A CA 1
ATOM 2369 C C . PRO A 1 305 ? -12.464 -3.993 2.340 1.00 83.00 305 PRO A C 1
ATOM 2371 O O . PRO A 1 305 ? -11.246 -3.808 2.317 1.00 83.00 305 PRO A O 1
ATOM 2374 N N . ASP A 1 306 ? -13.001 -5.214 2.422 1.00 69.12 306 ASP A N 1
ATOM 2375 C CA . ASP A 1 306 ? -12.195 -6.442 2.563 1.00 69.12 306 ASP A CA 1
ATOM 2376 C C . ASP A 1 306 ? -11.172 -6.605 1.431 1.00 69.12 306 ASP A C 1
ATOM 2378 O O . ASP A 1 306 ? -10.025 -7.012 1.632 1.00 69.12 306 ASP A O 1
ATOM 2382 N N . THR A 1 307 ? -11.602 -6.278 0.212 1.00 71.75 307 THR A N 1
ATOM 2383 C CA . THR A 1 307 ? -10.746 -6.202 -0.965 1.00 71.75 307 THR A CA 1
ATOM 2384 C C . THR A 1 307 ? -11.167 -5.041 -1.849 1.00 71.75 307 THR A C 1
ATOM 2386 O O . THR A 1 307 ? -12.313 -4.593 -1.827 1.00 71.75 307 THR A O 1
ATOM 2389 N N . ALA A 1 308 ? -10.224 -4.561 -2.648 1.00 80.56 308 ALA A N 1
ATOM 2390 C CA . ALA A 1 308 ? -10.473 -3.580 -3.689 1.00 80.56 308 ALA A CA 1
ATOM 2391 C C . ALA A 1 308 ? -9.871 -4.040 -5.011 1.00 80.56 308 ALA A C 1
ATOM 2393 O O . ALA A 1 308 ? -9.139 -5.030 -5.075 1.00 80.56 308 ALA A O 1
ATOM 2394 N N . GLN A 1 309 ? -10.189 -3.311 -6.073 1.00 75.00 309 GLN A N 1
ATOM 2395 C CA . GLN A 1 309 ? -9.745 -3.631 -7.423 1.00 75.00 309 GLN A CA 1
ATOM 2396 C C . GLN A 1 309 ? -9.130 -2.399 -8.082 1.00 75.00 309 GLN A C 1
ATOM 2398 O O . GLN A 1 309 ? -9.554 -1.274 -7.787 1.00 75.00 309 GLN A O 1
ATOM 2403 N N . PRO A 1 310 ? -8.159 -2.579 -8.990 1.00 76.81 310 PRO A N 1
ATOM 2404 C CA . PRO A 1 310 ? -7.638 -1.471 -9.778 1.00 76.81 310 PRO A CA 1
ATOM 2405 C C . PRO A 1 310 ? -8.752 -0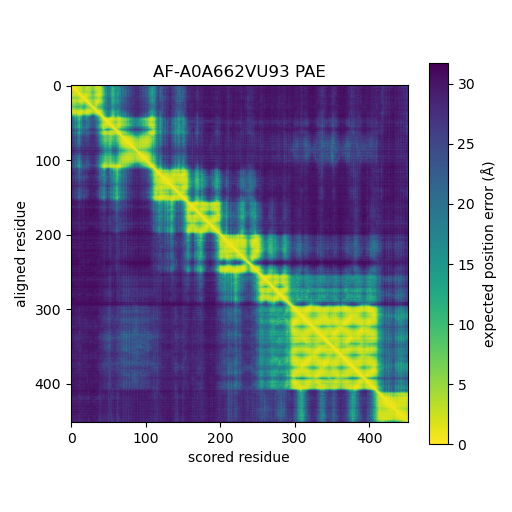.735 -10.532 1.00 76.81 310 PRO A C 1
ATOM 2407 O O . PRO A 1 310 ? -9.765 -1.337 -10.890 1.00 76.81 310 PRO A O 1
ATOM 2410 N N . LEU A 1 311 ? -8.564 0.566 -10.770 1.00 72.25 311 LEU A N 1
ATOM 2411 C CA . LEU A 1 311 ? -9.531 1.450 -11.445 1.00 72.25 311 LEU A CA 1
ATOM 2412 C C . LEU A 1 311 ? -10.887 1.616 -10.735 1.00 72.25 311 LEU A C 1
ATOM 2414 O O . LEU A 1 311 ? -11.810 2.208 -11.293 1.00 72.25 311 LEU A O 1
ATOM 2418 N N . THR A 1 312 ? -11.027 1.145 -9.496 1.00 76.88 312 THR A N 1
ATOM 2419 C CA . THR A 1 312 ? -12.232 1.385 -8.693 1.00 76.88 312 THR A CA 1
ATOM 2420 C C . THR A 1 312 ? -12.012 2.513 -7.698 1.00 76.88 312 THR A C 1
ATOM 2422 O O . THR A 1 312 ? -10.881 2.857 -7.346 1.00 76.88 312 THR A O 1
ATOM 2425 N N . CYS A 1 313 ? -13.108 3.109 -7.235 1.00 84.62 313 CYS A N 1
ATOM 2426 C CA . CYS A 1 313 ? -13.065 4.031 -6.114 1.00 84.62 313 CYS A CA 1
ATOM 2427 C C . CYS A 1 313 ? -13.703 3.385 -4.898 1.00 84.62 313 CYS A C 1
ATOM 2429 O O . CYS A 1 313 ? -14.867 2.989 -4.947 1.00 84.62 313 CYS A O 1
ATOM 2431 N N . ILE A 1 314 ? -12.949 3.334 -3.812 1.00 88.81 314 ILE A N 1
ATOM 2432 C CA . ILE A 1 314 ? -13.368 2.743 -2.556 1.00 88.81 314 ILE A CA 1
ATOM 2433 C C . ILE A 1 314 ? -13.842 3.811 -1.571 1.00 88.81 314 ILE A C 1
ATOM 2435 O O . ILE A 1 314 ? -13.283 4.916 -1.538 1.00 88.81 314 ILE A O 1
ATOM 2439 N N . PRO A 1 315 ? -14.845 3.487 -0.743 1.00 90.88 315 PRO A N 1
ATOM 2440 C CA . PRO A 1 315 ? -15.131 4.247 0.458 1.00 90.88 315 PRO A CA 1
ATOM 2441 C C . PRO A 1 315 ? -14.162 3.831 1.570 1.00 90.88 315 PRO A C 1
ATOM 2443 O O . PRO A 1 315 ? -13.951 2.644 1.815 1.00 90.88 315 PRO A O 1
ATOM 2446 N N . VAL A 1 316 ? -13.609 4.805 2.283 1.00 93.50 316 VAL A N 1
ATOM 2447 C CA . VAL A 1 316 ? -12.931 4.591 3.561 1.00 93.50 316 VAL A CA 1
ATOM 2448 C C . VAL A 1 316 ? -13.752 5.266 4.645 1.00 93.50 316 VAL A C 1
ATOM 2450 O O . VAL A 1 316 ? -14.080 6.451 4.537 1.00 93.50 316 VAL A O 1
ATOM 2453 N N . LYS A 1 317 ? -14.106 4.508 5.686 1.00 93.75 317 LYS A N 1
ATOM 2454 C CA . LYS A 1 317 ? -14.975 4.992 6.762 1.00 93.75 317 LYS A CA 1
ATOM 2455 C C . LYS A 1 317 ? -14.186 5.137 8.055 1.00 93.75 317 LYS A C 1
ATOM 2457 O O . LYS A 1 317 ? -13.485 4.217 8.464 1.00 93.75 317 LYS A O 1
ATOM 2462 N N . LEU A 1 318 ? -14.334 6.277 8.720 1.00 93.94 318 LEU A N 1
ATOM 2463 C CA . LEU A 1 318 ? -13.846 6.521 10.073 1.00 93.94 318 LEU A CA 1
ATOM 2464 C C . LEU A 1 318 ? -15.051 6.647 11.004 1.00 93.94 318 LEU A C 1
ATOM 2466 O O . LEU A 1 318 ? -15.801 7.626 10.962 1.00 93.94 318 LEU A O 1
ATOM 2470 N N . VAL A 1 319 ? -15.247 5.643 11.851 1.00 92.88 319 VAL A N 1
ATOM 2471 C CA . VAL A 1 319 ? -16.293 5.636 12.872 1.00 92.88 319 VAL A CA 1
ATOM 2472 C C . VAL A 1 319 ? -15.769 6.377 14.096 1.00 92.88 319 VAL A C 1
ATOM 2474 O O . VAL A 1 319 ? -14.899 5.886 14.818 1.00 92.88 319 VAL A O 1
ATOM 2477 N N . VAL A 1 320 ? -16.317 7.565 14.340 1.00 91.75 320 VAL A N 1
ATOM 2478 C CA . VAL A 1 320 ? -15.928 8.442 15.444 1.00 91.75 320 VAL A CA 1
ATOM 2479 C C . VAL A 1 320 ? -16.888 8.237 16.609 1.00 91.75 320 VAL A C 1
ATOM 2481 O O . VAL A 1 320 ? -18.092 8.477 16.507 1.00 91.75 320 VAL A O 1
ATOM 2484 N N . LYS A 1 321 ? -16.348 7.787 17.742 1.00 89.75 321 LYS A N 1
ATOM 2485 C CA . LYS A 1 321 ? -17.048 7.675 19.026 1.00 89.75 321 LYS A CA 1
ATOM 2486 C C . LYS A 1 321 ? -16.385 8.653 20.002 1.00 89.75 321 LYS A C 1
ATOM 2488 O O . LYS A 1 321 ? -15.375 8.292 20.607 1.00 89.75 321 LYS A O 1
ATOM 2493 N N . PRO A 1 322 ? -16.881 9.892 20.122 1.00 87.00 322 PRO A N 1
ATOM 2494 C CA . PRO A 1 322 ? -16.286 10.891 21.003 1.00 87.00 322 PRO A CA 1
ATOM 2495 C C . PRO A 1 322 ? -16.473 10.526 22.483 1.00 87.00 322 PRO A C 1
ATOM 2497 O O . PRO A 1 322 ? -17.460 9.904 22.876 1.00 87.00 322 PRO A O 1
ATOM 2500 N N . GLY A 1 323 ? -15.501 10.901 23.318 1.00 82.88 323 GLY A N 1
ATOM 2501 C CA . GLY A 1 323 ? -15.662 10.886 24.771 1.00 82.88 323 GLY A CA 1
ATOM 2502 C C . GLY A 1 323 ? -16.691 11.927 25.227 1.00 82.88 323 GLY A C 1
ATOM 2503 O O . GLY A 1 323 ? -17.001 12.858 24.486 1.00 82.88 323 GLY A O 1
ATOM 2504 N N . ARG A 1 324 ? -17.213 11.785 26.455 1.00 80.69 324 ARG A N 1
ATOM 2505 C CA . ARG A 1 324 ? -18.189 12.739 27.016 1.00 80.69 324 ARG A CA 1
ATOM 2506 C C . ARG A 1 324 ? -17.676 14.179 26.919 1.00 80.69 324 ARG A C 1
ATOM 2508 O O . ARG A 1 324 ? -16.519 14.428 27.252 1.00 80.69 324 ARG A O 1
ATOM 2515 N N . ASP A 1 325 ? -18.559 15.077 26.488 1.00 80.94 325 ASP A N 1
ATOM 2516 C CA . ASP A 1 325 ? -18.350 16.528 26.396 1.00 80.94 325 ASP A CA 1
ATOM 2517 C C . ASP A 1 325 ? -17.171 16.964 25.500 1.00 80.94 325 ASP A C 1
ATOM 2519 O O . ASP A 1 325 ? -16.698 18.099 25.592 1.00 80.94 325 ASP A O 1
ATOM 2523 N N . LEU A 1 326 ? -16.678 16.083 24.619 1.00 85.44 326 LEU A N 1
ATOM 2524 C CA . LEU A 1 326 ? -15.610 16.426 23.684 1.00 85.44 326 LEU A CA 1
ATOM 2525 C C . LEU A 1 326 ? -16.141 17.375 22.608 1.00 85.44 326 LEU A C 1
ATOM 2527 O O . LEU A 1 326 ? -16.951 16.967 21.787 1.00 85.44 326 LEU A O 1
ATOM 2531 N N . LYS A 1 327 ? -15.643 18.611 22.570 1.00 87.12 327 LYS A N 1
ATOM 2532 C CA . LYS A 1 327 ? -16.106 19.633 21.615 1.00 87.12 327 LYS A CA 1
ATOM 2533 C C . LYS A 1 327 ? -15.326 19.678 20.309 1.00 87.12 327 LYS A C 1
ATOM 2535 O O . LYS A 1 327 ? -15.863 20.113 19.300 1.00 87.12 327 LYS A O 1
ATOM 2540 N N . ARG A 1 328 ? -14.054 19.271 20.337 1.00 86.75 328 ARG A N 1
ATOM 2541 C CA . ARG A 1 328 ? -13.146 19.349 19.188 1.00 86.75 328 ARG A CA 1
ATOM 2542 C C . ARG A 1 328 ? -12.332 18.076 19.032 1.00 86.75 328 ARG A C 1
ATOM 2544 O O . ARG A 1 328 ? -11.836 17.529 20.022 1.00 86.75 328 ARG A O 1
ATOM 2551 N N . LEU A 1 329 ? -12.195 17.625 17.792 1.00 89.31 329 LEU A N 1
ATOM 2552 C CA . LEU A 1 329 ? -11.401 16.464 17.419 1.00 89.31 329 LEU A CA 1
ATOM 2553 C C . LEU A 1 329 ? -10.773 16.695 16.045 1.00 89.31 329 LEU A C 1
ATOM 2555 O O . LEU A 1 329 ? -11.482 16.880 15.056 1.00 89.31 329 LEU A O 1
ATOM 2559 N N . SER A 1 330 ? -9.451 16.616 15.992 1.00 87.50 330 SER A N 1
ATOM 2560 C CA . SER A 1 330 ? -8.684 16.626 14.751 1.00 87.50 330 SER A CA 1
ATOM 2561 C C . SER A 1 330 ? -8.303 15.198 14.395 1.00 87.50 330 SER A C 1
ATOM 2563 O O . SER A 1 330 ? -7.849 14.443 15.253 1.00 87.50 330 SER A O 1
ATOM 2565 N N . ILE A 1 331 ? -8.473 14.802 13.139 1.00 91.69 331 ILE A N 1
ATOM 2566 C CA . ILE A 1 331 ? -8.078 13.479 12.650 1.00 91.69 331 ILE A CA 1
ATOM 2567 C C . ILE A 1 331 ? -7.163 13.678 11.450 1.00 91.69 331 ILE A C 1
ATOM 2569 O O . ILE A 1 331 ? -7.518 14.378 10.503 1.00 91.69 331 ILE A O 1
ATOM 2573 N N . VAL A 1 332 ? -5.986 13.061 11.503 1.00 86.06 332 VAL A N 1
ATOM 2574 C CA . VAL A 1 332 ? -5.001 13.064 10.425 1.00 86.06 332 VAL A CA 1
ATOM 2575 C C . VAL A 1 332 ? -4.874 11.653 9.898 1.00 86.06 332 VAL A C 1
ATOM 2577 O O . VAL A 1 332 ? -4.531 10.723 10.627 1.00 86.06 332 VAL A O 1
ATOM 2580 N N . GLU A 1 333 ? -5.132 11.510 8.612 1.00 89.12 333 GLU A N 1
ATOM 2581 C CA . GLU A 1 333 ? -5.196 10.236 7.929 1.00 89.12 333 GLU A CA 1
ATOM 2582 C C . GLU A 1 333 ? -4.191 10.220 6.784 1.00 89.12 333 GLU A C 1
ATOM 2584 O O . GLU A 1 333 ? -4.136 11.145 5.980 1.00 89.12 333 GLU A O 1
ATOM 2589 N N . THR A 1 334 ? -3.389 9.164 6.707 1.00 85.19 334 THR A N 1
ATOM 2590 C CA . THR A 1 334 ? -2.430 8.917 5.632 1.00 85.19 334 THR A CA 1
ATOM 2591 C C . THR A 1 334 ? -2.878 7.708 4.825 1.00 85.19 334 THR A C 1
ATOM 2593 O O . THR A 1 334 ? -3.085 6.620 5.374 1.00 85.19 334 THR A O 1
ATOM 2596 N N . TYR A 1 335 ? -2.993 7.902 3.517 1.00 88.44 335 TYR A N 1
ATOM 2597 C CA . TYR A 1 335 ? -3.353 6.874 2.548 1.00 88.44 335 TYR A CA 1
ATOM 2598 C C . TYR A 1 335 ? -2.227 6.701 1.513 1.00 88.44 335 TYR A C 1
ATOM 2600 O O . TYR A 1 335 ? -1.351 7.561 1.418 1.00 88.44 335 TYR A O 1
ATOM 2608 N N . PRO A 1 336 ? -2.200 5.596 0.748 1.00 87.50 336 PRO A N 1
ATOM 2609 C CA . PRO A 1 336 ? -1.153 5.356 -0.243 1.00 87.50 336 PRO A CA 1
ATOM 2610 C C . PRO A 1 336 ? -1.020 6.474 -1.280 1.00 87.50 336 PRO A C 1
ATOM 2612 O O . PRO A 1 336 ? -2.022 6.943 -1.816 1.00 87.50 336 PRO A O 1
ATOM 2615 N N . SER A 1 337 ? 0.218 6.840 -1.619 1.00 80.12 337 SER A N 1
ATOM 2616 C CA . SER A 1 337 ? 0.522 7.942 -2.546 1.00 80.12 337 SER A CA 1
ATOM 2617 C C . SER A 1 337 ? -0.026 7.762 -3.950 1.00 80.12 337 SER A C 1
ATOM 2619 O O . SER A 1 337 ? -0.273 8.741 -4.649 1.00 80.12 337 SER A O 1
ATOM 2621 N N . ASP A 1 338 ? -0.214 6.512 -4.353 1.00 81.38 338 ASP A N 1
ATOM 2622 C CA . ASP A 1 338 ? -0.652 6.170 -5.699 1.00 81.38 338 ASP A CA 1
ATOM 2623 C C . ASP A 1 338 ? -2.178 6.308 -5.832 1.00 81.38 338 ASP A C 1
ATOM 2625 O O . ASP A 1 338 ? -2.715 6.319 -6.938 1.00 81.38 338 ASP A O 1
ATOM 2629 N N . PHE A 1 339 ? -2.902 6.422 -4.712 1.00 89.19 339 PHE A N 1
ATOM 2630 C CA . PHE A 1 339 ? -4.355 6.560 -4.711 1.00 89.19 339 PHE A CA 1
ATOM 2631 C C . PHE A 1 339 ? -4.749 8.029 -4.861 1.00 89.19 339 PHE A C 1
ATOM 2633 O O . PHE A 1 339 ? -4.055 8.945 -4.431 1.00 89.19 339 PHE A O 1
ATOM 2640 N N . THR A 1 340 ? -5.910 8.271 -5.462 1.00 90.25 340 THR A N 1
ATOM 2641 C CA . THR A 1 340 ? -6.426 9.623 -5.691 1.00 90.25 340 THR A CA 1
ATOM 2642 C C . THR A 1 340 ? -7.611 9.912 -4.781 1.00 90.25 340 THR A C 1
ATOM 2644 O O . THR A 1 340 ? -8.659 9.279 -4.910 1.00 90.25 340 THR A O 1
ATOM 2647 N N . PHE A 1 341 ? -7.494 10.911 -3.909 1.00 91.31 341 PHE A N 1
ATOM 2648 C CA . PHE A 1 341 ? -8.622 11.413 -3.124 1.00 91.31 341 PHE A CA 1
ATOM 2649 C C . PHE A 1 341 ? -9.675 12.093 -4.014 1.00 91.31 341 PHE A C 1
ATOM 2651 O O . PHE A 1 341 ? -9.341 12.900 -4.883 1.00 91.31 341 PHE A O 1
ATOM 2658 N N . LYS A 1 342 ? -10.958 11.772 -3.802 1.00 90.25 342 LYS A N 1
ATOM 2659 C CA . LYS A 1 342 ? -12.088 12.350 -4.557 1.00 90.25 342 LYS A CA 1
ATOM 2660 C C . LYS A 1 342 ? -13.059 13.181 -3.728 1.00 90.25 342 LYS A C 1
ATOM 2662 O O . LYS A 1 342 ? -13.910 13.843 -4.315 1.00 90.25 342 LYS A O 1
ATOM 2667 N N . GLY A 1 343 ? -12.947 13.162 -2.406 1.00 87.50 343 GLY A N 1
ATOM 2668 C CA . GLY A 1 343 ? -13.819 13.933 -1.525 1.00 87.50 343 GLY A CA 1
ATOM 2669 C C . GLY A 1 343 ? -14.162 13.193 -0.240 1.00 87.50 343 GLY A C 1
ATOM 2670 O O . GLY A 1 343 ? -13.868 12.006 -0.092 1.00 87.50 343 GLY A O 1
ATOM 2671 N N . ALA A 1 344 ? -14.800 13.917 0.673 1.00 91.69 344 ALA A N 1
ATOM 2672 C CA . ALA A 1 344 ? -15.302 13.416 1.942 1.00 91.69 344 ALA A CA 1
ATOM 2673 C C . ALA A 1 344 ? -16.684 14.009 2.243 1.00 91.69 344 ALA A C 1
ATOM 2675 O O . ALA A 1 344 ? -17.057 15.047 1.695 1.00 91.69 344 ALA A O 1
ATOM 2676 N N . ASN A 1 345 ? -17.438 13.350 3.122 1.00 88.88 345 ASN A N 1
ATOM 2677 C CA . ASN A 1 345 ? -18.763 13.795 3.564 1.00 88.88 345 ASN A CA 1
ATOM 2678 C C . ASN A 1 345 ? -18.733 14.898 4.641 1.00 88.88 345 ASN A C 1
ATOM 2680 O O . ASN A 1 345 ? -19.785 15.394 5.037 1.00 88.88 345 ASN A O 1
ATOM 2684 N N . VAL A 1 346 ? -17.548 15.283 5.114 1.00 83.44 346 VAL A N 1
ATOM 2685 C CA . VAL A 1 346 ? -17.332 16.367 6.082 1.00 83.44 346 VAL A CA 1
ATOM 2686 C C . VAL A 1 346 ? -16.339 17.385 5.515 1.00 83.44 346 VAL A C 1
ATOM 2688 O O . VAL A 1 346 ? -15.599 17.052 4.586 1.00 83.44 346 VAL A O 1
ATOM 2691 N N . PRO A 1 347 ? -16.286 18.620 6.048 1.00 75.62 347 PRO A N 1
ATOM 2692 C CA . PRO A 1 347 ? -15.250 19.577 5.682 1.00 75.62 347 PRO A CA 1
ATOM 2693 C C . PRO A 1 347 ? -13.853 19.001 5.931 1.00 75.62 347 PRO A C 1
ATOM 2695 O O . PRO A 1 347 ? -13.527 18.565 7.036 1.00 75.62 347 PRO A O 1
ATOM 2698 N N . THR A 1 348 ? -13.025 19.007 4.891 1.00 83.94 348 THR A N 1
ATOM 2699 C CA . THR A 1 348 ? -11.675 18.442 4.931 1.00 83.94 348 THR A CA 1
ATOM 2700 C C . THR A 1 348 ? -10.680 19.328 4.231 1.00 83.94 348 THR A C 1
ATOM 2702 O O . THR A 1 348 ? -10.982 19.928 3.198 1.00 83.94 348 THR A O 1
ATOM 2705 N N . PHE A 1 349 ? -9.458 19.299 4.736 1.00 80.75 349 PHE A N 1
ATOM 2706 C CA . PHE A 1 349 ? -8.292 19.801 4.036 1.00 80.75 349 PHE A CA 1
ATOM 2707 C C . PHE A 1 349 ? -7.411 18.614 3.645 1.00 80.75 349 PHE A C 1
ATOM 2709 O O . PHE A 1 349 ? -7.300 17.658 4.408 1.00 80.75 349 PHE A O 1
ATOM 2716 N N . TYR A 1 350 ? -6.820 18.620 2.452 1.00 80.50 350 TYR A N 1
ATOM 2717 C CA . TYR A 1 350 ? -6.048 17.472 1.978 1.00 80.50 350 TYR A CA 1
ATOM 2718 C C . TYR A 1 350 ? -4.823 17.892 1.170 1.00 80.50 350 TYR A C 1
ATOM 2720 O O . TYR A 1 350 ? -4.815 18.915 0.488 1.00 80.50 350 TYR A O 1
ATOM 2728 N N . TYR A 1 351 ? -3.812 17.034 1.231 1.00 75.50 351 TYR A N 1
ATOM 2729 C CA . TYR A 1 351 ? -2.628 17.026 0.382 1.00 75.50 351 TYR A CA 1
ATOM 2730 C C . TYR A 1 351 ? -2.520 15.648 -0.290 1.00 75.50 351 TYR A C 1
ATOM 2732 O O . TYR A 1 351 ? -3.250 14.718 0.080 1.00 75.50 351 TYR A O 1
ATOM 2740 N N . PRO A 1 352 ? -1.618 15.460 -1.269 1.00 77.94 352 PRO A N 1
ATOM 2741 C CA . PRO A 1 352 ? -1.323 14.122 -1.766 1.00 77.94 352 PRO A CA 1
ATOM 2742 C C . PRO A 1 352 ? -0.966 13.184 -0.603 1.00 77.94 352 PRO A C 1
ATOM 2744 O O . PRO A 1 352 ? -0.053 13.474 0.168 1.00 77.94 352 PRO A O 1
ATOM 2747 N N . SER A 1 353 ? -1.671 12.057 -0.488 1.00 77.19 353 SER A N 1
ATOM 2748 C CA . SER A 1 353 ? -1.490 11.026 0.555 1.00 77.19 353 SER A CA 1
ATOM 2749 C C . SER A 1 353 ? -1.934 11.387 1.979 1.00 77.19 353 SER A C 1
ATOM 2751 O O . SER A 1 353 ? -1.845 10.525 2.849 1.00 77.19 353 SER A O 1
ATOM 2753 N N . ILE A 1 354 ? -2.402 12.613 2.261 1.00 82.31 354 ILE A N 1
ATOM 2754 C CA . ILE A 1 354 ? -2.775 13.038 3.626 1.00 82.31 354 ILE A CA 1
ATOM 2755 C C . ILE A 1 354 ? -4.117 13.774 3.629 1.00 82.31 354 ILE A C 1
ATOM 2757 O O . ILE A 1 354 ? -4.343 14.671 2.818 1.00 82.31 354 ILE A O 1
ATOM 2761 N N . ILE A 1 355 ? -4.993 13.430 4.572 1.00 88.94 355 ILE A N 1
ATOM 2762 C CA . ILE A 1 355 ? -6.299 14.065 4.774 1.00 88.94 355 ILE A CA 1
ATOM 2763 C C . ILE A 1 355 ? -6.413 14.528 6.223 1.00 88.94 355 ILE A C 1
ATOM 2765 O O . ILE A 1 355 ? -6.103 13.786 7.155 1.00 88.94 355 ILE A O 1
ATOM 2769 N N . PHE A 1 356 ? -6.891 15.753 6.397 1.00 88.06 356 PHE A N 1
ATOM 2770 C CA . PHE A 1 356 ? -7.177 16.372 7.679 1.00 88.06 356 PHE A CA 1
ATOM 2771 C C . PHE A 1 356 ? -8.685 16.553 7.823 1.00 88.06 356 PHE A C 1
ATOM 2773 O O . PHE A 1 356 ? -9.327 17.219 7.004 1.00 88.06 356 PHE A O 1
ATOM 2780 N N . PHE A 1 357 ? -9.231 15.994 8.895 1.00 90.81 357 PHE A N 1
ATOM 2781 C CA . PHE A 1 357 ? -10.610 16.193 9.317 1.00 90.81 357 PHE A CA 1
ATOM 2782 C C . PHE A 1 357 ? -10.608 17.023 10.598 1.00 90.81 357 PHE A C 1
ATOM 2784 O O . PHE A 1 357 ? -9.918 16.672 11.556 1.00 90.81 357 PHE A O 1
ATOM 2791 N N . SER A 1 358 ? -11.385 18.104 10.618 1.00 87.06 358 SER A N 1
ATOM 2792 C CA . SER A 1 358 ? -11.617 18.904 11.822 1.00 87.06 358 SER A CA 1
ATOM 2793 C C . SER A 1 358 ? -13.091 18.823 12.182 1.00 87.06 358 SER A C 1
ATOM 2795 O O . SER A 1 358 ? -13.948 19.211 11.387 1.00 87.06 358 SER A O 1
ATOM 2797 N N . LEU A 1 359 ? -13.383 18.269 13.355 1.00 89.19 359 LEU A N 1
ATOM 2798 C CA . LEU A 1 359 ? -14.731 18.154 13.891 1.00 89.19 359 LEU A CA 1
ATOM 2799 C C . LEU A 1 359 ? -14.868 19.102 15.075 1.00 89.19 359 LEU A C 1
ATOM 2801 O O . LEU A 1 359 ? -14.133 18.964 16.055 1.00 89.19 359 LEU A O 1
ATOM 2805 N N . GLU A 1 360 ? -15.826 20.022 15.003 1.00 88.06 360 GLU A N 1
ATOM 2806 C CA . GLU A 1 360 ? -16.110 20.979 16.071 1.00 88.06 360 GLU A CA 1
ATOM 2807 C C . GLU A 1 360 ? -17.621 21.087 16.309 1.00 88.06 360 GLU A C 1
ATOM 2809 O O . GLU A 1 360 ? -18.384 21.290 15.366 1.00 88.06 360 GLU A O 1
ATOM 2814 N N . ASP A 1 361 ? -18.047 20.961 17.568 1.00 85.38 361 ASP A N 1
ATOM 2815 C CA . ASP A 1 361 ? -19.413 21.258 18.010 1.00 85.38 361 ASP A CA 1
ATOM 2816 C C . ASP A 1 361 ? -19.384 21.862 19.423 1.00 85.38 361 ASP A C 1
ATOM 2818 O O . ASP A 1 361 ? -18.824 21.290 20.366 1.00 85.38 361 ASP A O 1
ATOM 2822 N N . GLU A 1 362 ? -19.995 23.036 19.588 1.00 83.19 362 GLU A N 1
ATOM 2823 C CA . GLU A 1 362 ? -20.052 23.744 20.869 1.00 83.19 362 GLU A CA 1
ATOM 2824 C C . GLU A 1 362 ? -20.846 22.986 21.944 1.00 83.19 362 GLU A C 1
ATOM 2826 O O . GLU A 1 362 ? -20.554 23.142 23.141 1.00 83.19 362 GLU A O 1
ATOM 2831 N N . ASN A 1 363 ? -21.801 22.149 21.525 1.00 84.62 363 ASN A N 1
ATOM 2832 C CA . ASN A 1 363 ? -22.643 21.315 22.385 1.00 84.62 363 ASN A CA 1
ATOM 2833 C C . ASN A 1 363 ? -22.015 19.947 22.694 1.00 84.62 363 ASN A C 1
ATOM 2835 O O . ASN A 1 363 ? -22.565 19.191 23.495 1.00 84.62 363 ASN A O 1
ATOM 2839 N N . GLY A 1 364 ? -20.842 19.662 22.122 1.00 85.31 364 GLY A N 1
ATOM 2840 C CA . GLY A 1 364 ? -20.181 18.365 22.198 1.00 85.31 364 GLY A CA 1
ATOM 2841 C C . GLY A 1 364 ? -20.441 17.525 20.951 1.00 85.31 364 GLY A C 1
ATOM 2842 O O . GLY A 1 364 ? -21.513 17.562 20.362 1.00 85.31 364 GLY A O 1
ATOM 2843 N N . LEU A 1 365 ? -19.427 16.771 20.541 1.00 88.25 365 LEU A N 1
ATOM 2844 C CA . LEU A 1 365 ? -19.478 15.919 19.365 1.00 88.25 365 LEU A CA 1
ATOM 2845 C C . LEU A 1 365 ? -20.349 14.691 19.632 1.00 88.25 365 LEU A C 1
ATOM 2847 O O . LEU A 1 365 ? -20.169 13.994 20.634 1.00 88.25 365 LEU A O 1
ATOM 2851 N N . ASP A 1 366 ? -21.219 14.380 18.677 1.00 88.38 366 ASP A N 1
ATOM 2852 C CA . ASP A 1 366 ? -21.975 13.133 18.640 1.00 88.38 366 ASP A CA 1
ATOM 2853 C C . ASP A 1 366 ? -21.205 12.010 17.935 1.00 88.38 366 ASP A C 1
ATOM 2855 O O . ASP A 1 366 ? -20.233 12.215 17.197 1.00 88.38 366 ASP A O 1
ATOM 2859 N N . LYS A 1 367 ? -21.664 10.772 18.150 1.00 89.44 367 LYS A N 1
ATOM 2860 C CA . LYS A 1 367 ? -21.183 9.624 17.381 1.00 89.44 367 LYS A CA 1
ATOM 2861 C C . LYS A 1 367 ? -21.523 9.828 15.905 1.00 89.44 367 LYS A C 1
ATOM 2863 O O . LYS A 1 367 ? -22.693 9.920 15.546 1.00 89.44 367 LYS A O 1
ATOM 2868 N N . GLN A 1 368 ? -20.508 9.780 15.052 1.00 91.56 368 GLN A N 1
ATOM 2869 C CA . GLN A 1 368 ? -20.656 10.016 13.619 1.00 91.56 368 GLN A CA 1
ATOM 2870 C C . GLN A 1 368 ? -19.732 9.119 12.796 1.00 91.56 368 GLN A C 1
ATOM 2872 O O . GLN A 1 368 ? -18.820 8.483 13.325 1.00 91.56 368 GLN A O 1
ATOM 2877 N N . THR A 1 369 ? -19.997 9.040 11.494 1.00 92.38 369 THR A N 1
ATOM 2878 C CA . THR A 1 369 ? -19.144 8.327 10.538 1.00 92.38 369 THR A CA 1
ATOM 2879 C C . THR A 1 369 ? -18.677 9.309 9.481 1.00 92.38 369 THR A C 1
ATOM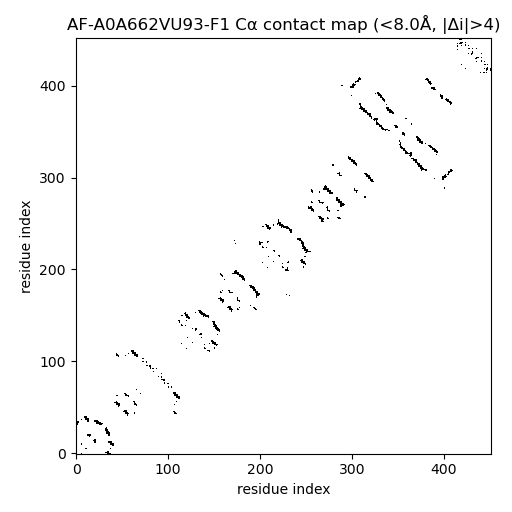 2881 O O . THR A 1 369 ? -19.486 9.871 8.742 1.00 92.38 369 THR A O 1
ATOM 2884 N N . ILE A 1 370 ? -17.368 9.507 9.424 1.00 93.50 370 ILE A N 1
ATOM 2885 C CA . ILE A 1 370 ? -16.731 10.208 8.319 1.00 93.50 370 ILE A CA 1
ATOM 2886 C C . ILE A 1 370 ? -16.515 9.184 7.213 1.00 93.50 370 ILE A C 1
ATOM 2888 O O . ILE A 1 370 ? -16.013 8.094 7.466 1.00 93.50 370 ILE A O 1
ATOM 2892 N N . GLU A 1 371 ? -16.874 9.534 5.991 1.00 93.56 371 GLU A N 1
ATOM 2893 C CA . GLU A 1 371 ? -16.630 8.726 4.809 1.00 93.56 371 GLU A CA 1
ATOM 2894 C C . GLU A 1 371 ? -15.867 9.564 3.792 1.00 93.56 371 GLU A C 1
ATOM 2896 O O . GLU A 1 371 ? -16.278 10.678 3.454 1.00 93.56 371 GLU A O 1
ATOM 2901 N N . TYR A 1 372 ? -14.748 9.028 3.312 1.00 93.94 372 TYR A N 1
ATOM 2902 C CA . TYR A 1 372 ? -13.958 9.643 2.260 1.00 93.94 372 TYR A CA 1
ATOM 2903 C C . TYR A 1 372 ? -13.643 8.656 1.141 1.00 93.94 372 TYR A C 1
ATOM 2905 O O . TYR A 1 372 ? -13.587 7.446 1.350 1.00 93.94 372 TYR A O 1
ATOM 2913 N N . LYS A 1 373 ? -13.466 9.176 -0.075 1.00 92.38 373 LYS A N 1
ATOM 2914 C CA . LYS A 1 373 ? -13.360 8.373 -1.296 1.00 92.38 373 LYS A CA 1
ATOM 2915 C C . LYS A 1 373 ? -11.943 8.403 -1.854 1.00 92.38 373 LYS A C 1
ATOM 2917 O O . LYS A 1 373 ? -11.408 9.482 -2.123 1.00 92.38 373 LYS A O 1
ATOM 2922 N N . LEU A 1 374 ? -11.375 7.221 -2.086 1.00 94.12 374 LEU A N 1
ATOM 2923 C CA . LEU A 1 374 ? -10.081 7.035 -2.747 1.00 94.12 374 LEU A CA 1
ATOM 2924 C C . LEU A 1 374 ? -10.262 6.236 -4.037 1.00 94.12 374 LEU A C 1
ATOM 2926 O O . LEU A 1 374 ? -10.921 5.205 -4.020 1.00 94.12 374 LEU A O 1
ATOM 2930 N N . CYS A 1 375 ? -9.676 6.683 -5.145 1.00 88.25 375 CYS A N 1
ATOM 2931 C CA . CYS A 1 375 ? -9.647 5.937 -6.404 1.00 88.25 375 CYS A CA 1
ATOM 2932 C C . CYS A 1 375 ? -8.277 5.319 -6.645 1.00 88.25 375 CYS A C 1
ATOM 2934 O O . CYS A 1 375 ? -7.253 5.981 -6.468 1.00 88.25 375 CYS A O 1
ATOM 2936 N N . LEU A 1 376 ? -8.283 4.054 -7.049 1.00 87.12 376 LEU A N 1
ATOM 2937 C CA . LEU A 1 376 ? -7.094 3.235 -7.215 1.00 87.12 376 LEU A CA 1
ATOM 2938 C C . LEU A 1 376 ? -6.607 3.298 -8.671 1.00 87.12 376 LEU A C 1
ATOM 2940 O O . LEU A 1 376 ? -7.433 3.220 -9.585 1.00 87.12 376 LEU A O 1
ATOM 2944 N N . PRO A 1 377 ? -5.290 3.410 -8.913 1.00 79.31 377 PRO A N 1
ATOM 2945 C CA . PRO A 1 377 ? -4.737 3.391 -10.263 1.00 79.31 377 PRO A CA 1
ATOM 2946 C C . PRO A 1 377 ? -4.808 1.993 -10.900 1.00 79.31 377 PRO A C 1
ATOM 2948 O O . PRO A 1 377 ? -5.172 1.005 -10.261 1.00 79.31 377 PRO A O 1
ATOM 2951 N N . ARG A 1 378 ? -4.477 1.904 -12.193 1.00 66.88 378 ARG A N 1
ATOM 2952 C CA . ARG A 1 378 ? -4.542 0.663 -12.988 1.00 66.88 378 ARG A CA 1
ATOM 2953 C C . ARG A 1 378 ? -3.594 -0.428 -12.486 1.00 66.88 378 ARG A C 1
ATOM 2955 O O . ARG A 1 378 ? -3.922 -1.607 -12.529 1.00 66.88 378 ARG A O 1
ATOM 2962 N N . ASP A 1 379 ? -2.419 -0.038 -12.018 1.00 65.81 379 ASP A N 1
ATOM 2963 C CA . ASP A 1 379 ? -1.353 -0.921 -11.546 1.00 65.81 379 ASP A CA 1
ATOM 2964 C C . ASP A 1 379 ? -1.398 -1.152 -10.031 1.00 65.81 379 ASP A C 1
ATOM 2966 O O . ASP A 1 379 ? -0.443 -1.680 -9.463 1.00 65.81 379 ASP A O 1
ATOM 2970 N N . ALA A 1 380 ? -2.519 -0.805 -9.387 1.00 72.06 380 ALA A N 1
ATOM 2971 C CA . ALA A 1 380 ? -2.705 -0.819 -7.941 1.00 72.06 380 ALA A CA 1
ATOM 2972 C C . ALA A 1 380 ? -2.727 -2.220 -7.298 1.00 72.06 380 ALA A C 1
ATOM 2974 O O . ALA A 1 380 ? -3.498 -2.440 -6.380 1.00 72.06 380 ALA A O 1
ATOM 2975 N N . MET A 1 381 ? -1.971 -3.209 -7.768 1.00 73.25 381 MET A N 1
ATOM 2976 C CA . MET A 1 381 ? -2.006 -4.563 -7.212 1.00 73.25 381 MET A CA 1
ATOM 2977 C C . MET A 1 381 ? -1.134 -4.689 -5.964 1.00 73.25 381 MET A C 1
ATOM 2979 O O . MET A 1 381 ? 0.036 -4.310 -5.971 1.00 73.25 381 MET A O 1
ATOM 2983 N N . GLY A 1 382 ? -1.666 -5.336 -4.927 1.00 64.38 382 GLY A N 1
ATOM 2984 C CA . GLY A 1 382 ? -0.903 -5.673 -3.728 1.00 64.38 382 GLY A CA 1
ATOM 2985 C C . GLY A 1 382 ? -1.578 -5.239 -2.436 1.00 64.38 382 GLY A C 1
ATOM 2986 O O . GLY A 1 382 ? -2.784 -5.009 -2.379 1.00 64.38 382 GLY A O 1
ATOM 2987 N N . GLU A 1 383 ? -0.788 -5.188 -1.370 1.00 73.50 383 GLU A N 1
ATOM 2988 C CA . GLU A 1 383 ? -1.243 -4.772 -0.047 1.00 73.50 383 GLU A CA 1
ATOM 2989 C C . GLU A 1 383 ? -0.820 -3.332 0.220 1.00 73.50 383 GLU A C 1
ATOM 2991 O O . GLU A 1 383 ? 0.354 -2.976 0.101 1.00 73.50 383 GLU A O 1
ATOM 2996 N N . TYR A 1 384 ? -1.792 -2.517 0.607 1.00 79.12 384 TYR A N 1
ATOM 2997 C CA . TYR A 1 384 ? -1.631 -1.096 0.851 1.00 79.12 384 TYR A CA 1
ATOM 2998 C C . TYR A 1 384 ? -1.909 -0.772 2.304 1.00 79.12 384 TYR A C 1
ATOM 3000 O O . TYR A 1 384 ? -2.832 -1.316 2.902 1.00 79.12 384 TYR A O 1
ATOM 3008 N N . TYR A 1 385 ? -1.126 0.141 2.864 1.00 82.44 385 TYR A N 1
ATOM 3009 C CA . TYR A 1 385 ? -1.153 0.427 4.290 1.00 82.44 385 TYR A CA 1
ATOM 3010 C C . TYR A 1 385 ? -1.742 1.800 4.561 1.00 82.44 385 TYR A C 1
ATOM 3012 O O . TYR A 1 385 ? -1.399 2.781 3.904 1.00 82.44 385 TYR A O 1
ATOM 3020 N N . PHE A 1 386 ? -2.588 1.849 5.580 1.00 87.88 386 PHE A N 1
ATOM 3021 C CA . PHE A 1 386 ? -3.199 3.065 6.084 1.00 87.88 386 PHE A CA 1
ATOM 3022 C C . PHE A 1 386 ? -2.658 3.344 7.476 1.00 87.88 386 PHE A C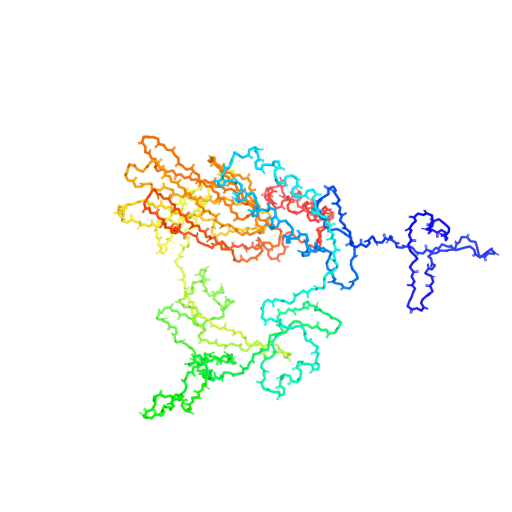 1
ATOM 3024 O O . PHE A 1 386 ? -2.464 2.435 8.288 1.00 87.88 386 PHE A O 1
ATOM 3031 N N . LYS A 1 387 ? -2.407 4.618 7.758 1.00 82.50 387 LYS A N 1
ATOM 3032 C CA . LYS A 1 387 ? -1.982 5.086 9.076 1.00 82.50 387 LYS A CA 1
ATOM 3033 C C . LYS A 1 387 ? -2.717 6.365 9.391 1.00 82.50 387 LYS A C 1
ATOM 3035 O O . LYS A 1 387 ? -2.981 7.158 8.502 1.00 82.50 387 LYS A O 1
ATOM 3040 N N . GLY A 1 388 ? -3.013 6.585 10.657 1.00 82.56 388 GLY A N 1
ATOM 3041 C CA . GLY A 1 388 ? -3.616 7.838 11.059 1.00 82.56 388 GLY A CA 1
ATOM 3042 C C . GLY A 1 388 ? -3.615 7.997 12.559 1.00 82.56 388 GLY A C 1
ATOM 3043 O O . GLY A 1 388 ? -3.477 7.027 13.310 1.00 82.56 388 GLY A O 1
ATOM 3044 N N . ILE A 1 389 ? -3.749 9.242 12.976 1.00 81.81 389 ILE A N 1
ATOM 3045 C CA . ILE A 1 389 ? -3.821 9.651 14.368 1.00 81.81 389 ILE A CA 1
ATOM 3046 C C . ILE A 1 389 ? -5.024 10.563 14.537 1.00 81.81 389 ILE A C 1
ATOM 3048 O O . ILE A 1 389 ? -5.443 11.253 13.610 1.00 81.81 389 ILE A O 1
ATOM 3052 N N . TRP A 1 390 ? -5.572 10.588 15.737 1.00 88.62 390 TRP A N 1
ATOM 3053 C CA . TRP A 1 390 ? -6.540 11.593 16.127 1.00 88.62 390 TRP A CA 1
ATOM 3054 C C . TRP A 1 390 ? -6.044 12.313 17.369 1.00 88.62 390 TRP A C 1
ATOM 3056 O O . TRP A 1 390 ? -5.400 11.722 18.240 1.00 88.62 390 TRP A O 1
ATOM 3066 N N . GLU A 1 391 ? -6.361 13.596 17.443 1.00 83.69 391 GLU A N 1
ATOM 3067 C CA . GLU A 1 391 ? -5.941 14.498 18.496 1.00 83.69 391 GLU A CA 1
ATOM 3068 C C . GLU A 1 391 ? -7.133 15.281 19.041 1.00 83.69 391 GLU A C 1
ATOM 3070 O O . GLU A 1 391 ? -7.988 15.790 18.321 1.00 83.69 391 GLU A O 1
ATOM 3075 N N . SER A 1 392 ? -7.168 15.360 20.361 1.00 84.00 392 SER A N 1
ATOM 3076 C CA . SER A 1 392 ? -8.081 16.167 21.159 1.00 84.00 392 SER A CA 1
ATOM 3077 C C . SER A 1 392 ? -7.258 17.045 22.096 1.00 84.00 392 SER A C 1
ATOM 3079 O O . SER A 1 392 ? -6.067 16.798 22.274 1.00 84.00 392 SER A O 1
ATOM 3081 N N . GLU A 1 393 ? -7.901 18.001 22.768 1.00 70.69 393 GLU A N 1
ATOM 3082 C CA . GLU A 1 393 ? -7.250 19.014 23.619 1.00 70.69 393 GLU A CA 1
ATOM 3083 C C . GLU A 1 393 ? -6.173 18.485 24.589 1.00 70.69 393 GLU A C 1
ATOM 3085 O O . GLU A 1 393 ? -5.258 19.228 24.915 1.00 70.69 393 GLU A O 1
ATOM 3090 N N . ASN A 1 394 ? -6.241 17.221 25.040 1.00 65.62 394 ASN A N 1
ATOM 3091 C CA . ASN A 1 394 ? -5.253 16.641 25.965 1.00 65.62 394 ASN A CA 1
ATOM 3092 C C . ASN A 1 394 ? -4.772 15.224 25.599 1.00 65.62 394 ASN A C 1
ATOM 3094 O O . ASN A 1 394 ? -4.129 14.562 26.419 1.00 65.62 394 ASN A O 1
ATOM 3098 N N . LYS A 1 395 ? -5.144 14.691 24.427 1.00 76.56 395 LYS A N 1
ATOM 3099 C CA . LYS A 1 395 ? -4.837 13.301 24.048 1.00 76.56 395 LYS A CA 1
ATOM 3100 C C . LYS A 1 395 ? -4.658 13.167 22.547 1.00 76.56 395 LYS A C 1
ATOM 3102 O O . LYS A 1 395 ? -5.548 13.556 21.798 1.00 76.56 395 LYS A O 1
ATOM 3107 N N . SER A 1 396 ? -3.580 12.495 22.161 1.00 79.25 396 SER A N 1
ATOM 3108 C CA . SER A 1 396 ? -3.345 12.002 20.808 1.00 79.25 396 SER A CA 1
ATOM 3109 C C . SER A 1 396 ? -3.187 10.483 20.846 1.00 79.25 396 SER A C 1
ATOM 3111 O O . SER A 1 396 ? -2.537 9.949 21.753 1.00 79.25 396 SER A O 1
ATOM 3113 N N . LYS A 1 397 ? -3.836 9.776 19.921 1.00 80.25 397 LYS A N 1
ATOM 3114 C CA . LYS A 1 397 ? -3.729 8.318 19.768 1.00 80.25 397 LYS A CA 1
ATOM 3115 C C . LYS A 1 397 ? -3.809 7.925 18.300 1.00 80.25 397 LYS A C 1
ATOM 3117 O O . LYS A 1 397 ? -4.389 8.634 17.484 1.00 80.25 397 LYS A O 1
ATOM 3122 N N . GLU A 1 398 ? -3.276 6.750 17.990 1.00 81.56 398 GLU A N 1
ATOM 3123 C CA . GLU A 1 398 ? -3.460 6.125 16.683 1.00 81.56 398 GLU A CA 1
ATOM 3124 C C . GLU A 1 398 ? -4.931 5.765 16.439 1.00 81.56 398 GLU A C 1
ATOM 3126 O O . GLU A 1 398 ? -5.683 5.420 17.361 1.00 81.56 398 GLU A O 1
ATOM 3131 N N . ILE A 1 399 ? -5.333 5.854 15.173 1.00 86.25 399 ILE A N 1
ATOM 3132 C CA . ILE A 1 399 ? -6.611 5.335 14.694 1.00 86.25 399 ILE A CA 1
ATOM 3133 C C . ILE A 1 399 ? -6.557 3.810 14.766 1.00 86.25 399 ILE A C 1
ATOM 3135 O O . ILE A 1 399 ? -5.591 3.175 14.350 1.00 86.25 399 ILE A O 1
ATOM 3139 N N . THR A 1 400 ? -7.607 3.232 15.333 1.00 83.88 400 THR A N 1
ATOM 3140 C CA . THR A 1 400 ? -7.761 1.778 15.479 1.00 83.88 400 THR A CA 1
ATOM 3141 C C . THR A 1 400 ? -8.523 1.192 14.287 1.00 83.88 400 THR A C 1
ATOM 3143 O O . THR A 1 400 ? -9.029 1.950 13.470 1.00 83.88 400 THR A O 1
ATOM 3146 N N . GLY A 1 401 ? -8.637 -0.133 14.180 1.00 81.56 401 GLY A N 1
ATOM 3147 C CA . GLY A 1 401 ? -9.366 -0.791 13.085 1.00 81.56 401 GLY A CA 1
ATOM 3148 C C . GLY A 1 401 ? -8.454 -1.229 11.941 1.00 81.56 401 GLY A C 1
ATOM 3149 O O . GLY A 1 401 ? -7.312 -1.635 12.180 1.00 81.56 401 GLY A O 1
ATOM 3150 N N . ASP A 1 402 ? -8.968 -1.177 10.715 1.00 76.44 402 ASP A N 1
ATOM 3151 C CA . ASP A 1 402 ? -8.276 -1.690 9.536 1.00 76.44 402 ASP A CA 1
ATOM 3152 C C . ASP A 1 402 ? -7.093 -0.800 9.156 1.00 76.44 402 ASP A C 1
ATOM 3154 O O . ASP A 1 402 ? -7.216 0.415 9.006 1.00 76.44 402 ASP A O 1
ATOM 3158 N N . ASN A 1 403 ? -5.929 -1.414 8.956 1.00 83.81 403 ASN A N 1
ATOM 3159 C CA . ASN A 1 403 ? -4.697 -0.716 8.572 1.00 83.81 403 ASN A CA 1
ATOM 3160 C C . ASN A 1 403 ? -4.144 -1.200 7.231 1.00 83.81 403 ASN A C 1
ATOM 3162 O O . ASN A 1 403 ? -3.075 -0.756 6.809 1.00 83.81 403 ASN A O 1
ATOM 3166 N N . THR A 1 404 ? -4.832 -2.135 6.581 1.00 79.81 404 THR A N 1
ATOM 3167 C CA . THR A 1 404 ? -4.342 -2.799 5.378 1.00 79.81 404 THR A CA 1
ATOM 3168 C C . THR A 1 404 ? -5.494 -3.025 4.415 1.00 79.81 404 THR A C 1
ATOM 3170 O O . THR A 1 404 ? -6.519 -3.572 4.801 1.00 79.81 404 THR A O 1
ATOM 3173 N N . LEU A 1 405 ? -5.313 -2.610 3.165 1.00 85.31 405 LEU A N 1
ATOM 3174 C CA . LEU A 1 405 ? -6.223 -2.889 2.063 1.00 85.31 405 LEU A CA 1
ATOM 3175 C C . LEU A 1 405 ? -5.542 -3.849 1.101 1.00 85.31 405 LEU A C 1
ATOM 3177 O O . LEU A 1 405 ? -4.448 -3.565 0.605 1.00 85.31 405 LEU A O 1
ATOM 3181 N N . ARG A 1 406 ? -6.211 -4.954 0.785 1.00 75.00 406 ARG A N 1
ATOM 3182 C CA . ARG A 1 406 ? -5.754 -5.867 -0.255 1.00 75.00 406 ARG A CA 1
ATOM 3183 C C . ARG A 1 406 ? -6.409 -5.501 -1.581 1.00 75.00 406 ARG A C 1
ATOM 3185 O O . ARG A 1 406 ? -7.627 -5.578 -1.718 1.00 75.00 406 ARG A O 1
ATOM 3192 N N . VAL A 1 407 ? -5.597 -5.151 -2.570 1.00 77.38 407 VAL A N 1
ATOM 3193 C CA . VAL A 1 407 ? -6.063 -4.915 -3.934 1.00 77.38 407 VAL A CA 1
ATOM 3194 C C . VAL A 1 407 ? -5.734 -6.130 -4.784 1.00 77.38 407 VAL A C 1
ATOM 3196 O O . VAL A 1 407 ? -4.568 -6.505 -4.943 1.00 77.38 407 VAL A O 1
ATOM 3199 N N . VAL A 1 408 ? -6.777 -6.763 -5.306 1.00 63.81 408 VAL A N 1
ATOM 3200 C CA . VAL A 1 408 ? -6.678 -7.977 -6.115 1.00 63.81 408 VAL A CA 1
ATOM 3201 C C . VAL A 1 408 ? -7.176 -7.707 -7.535 1.00 63.81 408 VAL A C 1
ATOM 3203 O O . VAL A 1 408 ? -8.111 -6.926 -7.721 1.00 63.81 408 VAL A O 1
ATOM 3206 N N . PRO A 1 409 ? -6.569 -8.334 -8.556 1.00 56.72 409 PRO A N 1
ATOM 3207 C CA . PRO A 1 409 ? -7.133 -8.316 -9.899 1.00 56.72 409 PRO A CA 1
ATOM 3208 C C . PRO A 1 409 ? -8.499 -9.015 -9.889 1.00 56.72 409 PRO A C 1
ATOM 3210 O O . PRO A 1 409 ? -8.650 -10.053 -9.245 1.00 56.72 409 PRO A O 1
ATOM 3213 N N . GLN A 1 410 ? -9.489 -8.452 -10.591 1.00 54.06 410 GLN A N 1
ATOM 3214 C CA . GLN A 1 410 ? -10.857 -8.990 -10.592 1.00 54.06 410 GLN A CA 1
ATOM 3215 C C . GLN A 1 410 ? -10.953 -10.396 -11.171 1.00 54.06 410 GLN A C 1
ATOM 3217 O O . GLN A 1 410 ? -11.715 -11.200 -10.661 1.00 54.06 410 GLN A O 1
ATOM 3222 N N . LEU A 1 411 ? -10.144 -10.718 -12.170 1.00 49.41 411 LEU A N 1
ATOM 3223 C CA . LEU A 1 411 ? -9.919 -12.057 -12.688 1.00 49.41 411 LEU A CA 1
ATOM 3224 C C . LEU A 1 411 ? -8.582 -11.991 -13.412 1.00 49.41 411 LEU A C 1
ATOM 3226 O O . LEU A 1 411 ? -8.268 -10.996 -14.062 1.00 49.41 411 LEU A O 1
ATOM 3230 N N . THR A 1 412 ? -7.778 -13.041 -13.313 1.00 45.41 412 THR A N 1
ATOM 3231 C CA . THR A 1 412 ? -6.387 -13.072 -13.790 1.00 45.41 412 THR A CA 1
ATOM 3232 C C . THR A 1 412 ? -6.203 -12.875 -15.303 1.00 45.41 412 THR A C 1
ATOM 3234 O O . THR A 1 412 ? -5.070 -12.951 -15.752 1.00 45.41 412 THR A O 1
ATOM 3237 N N . ASN A 1 413 ? -7.259 -12.608 -16.084 1.00 55.00 413 ASN A N 1
ATOM 3238 C CA . ASN A 1 413 ? -7.214 -12.318 -17.525 1.00 55.00 413 ASN A CA 1
ATOM 3239 C C . ASN A 1 413 ? -8.379 -11.415 -18.008 1.00 55.00 413 ASN A C 1
ATOM 3241 O O . ASN A 1 413 ? -8.824 -11.555 -19.150 1.00 55.00 413 ASN A O 1
ATOM 3245 N N . TRP A 1 414 ? -8.906 -10.520 -17.160 1.00 58.59 414 TRP A N 1
ATOM 3246 C CA . TRP A 1 414 ? -10.041 -9.652 -17.514 1.00 58.59 414 TRP A CA 1
ATOM 3247 C C . TRP A 1 414 ? -9.761 -8.145 -17.319 1.00 58.59 414 TRP A C 1
ATOM 3249 O O . TRP A 1 414 ? -9.265 -7.769 -16.256 1.00 58.59 414 TRP A O 1
ATOM 3259 N N . PRO A 1 415 ? -10.127 -7.279 -18.287 1.00 59.97 415 PRO A N 1
ATOM 3260 C CA . PRO A 1 415 ? -10.447 -7.641 -19.662 1.00 59.97 415 PRO A CA 1
ATOM 3261 C C . PRO A 1 415 ? -9.183 -8.172 -20.370 1.00 59.97 415 PRO A C 1
ATOM 3263 O O . PRO A 1 415 ? -8.058 -7.806 -20.021 1.00 59.97 415 PRO A O 1
ATOM 3266 N N . PRO A 1 416 ? -9.336 -9.069 -21.350 1.00 62.91 416 PRO A N 1
ATOM 3267 C CA . PRO A 1 416 ? -8.211 -9.596 -22.111 1.00 62.91 416 PRO A CA 1
ATOM 3268 C C . PRO A 1 416 ? -7.458 -8.474 -22.835 1.00 62.91 416 PRO A C 1
ATOM 3270 O O . PRO A 1 416 ? -8.061 -7.580 -23.420 1.00 62.91 416 PRO A O 1
ATOM 3273 N N . CYS A 1 417 ? -6.130 -8.545 -22.817 1.00 63.06 417 CYS A N 1
ATOM 3274 C CA . CYS A 1 417 ? -5.249 -7.581 -23.462 1.00 63.06 417 CYS A CA 1
ATOM 3275 C C . CYS A 1 417 ? -4.591 -8.204 -24.712 1.00 63.06 417 CYS A C 1
ATOM 3277 O O . CYS A 1 417 ? -3.890 -9.211 -24.570 1.00 63.06 417 CYS A O 1
ATOM 3279 N N . PRO A 1 418 ? -4.746 -7.626 -25.921 1.00 67.44 418 PRO A N 1
ATOM 3280 C CA . PRO A 1 418 ? -5.583 -6.468 -26.256 1.00 67.44 418 PRO A CA 1
ATOM 3281 C C . PRO A 1 418 ? -7.077 -6.826 -26.373 1.00 67.44 418 PRO A C 1
ATOM 3283 O O . PRO A 1 418 ? -7.425 -7.942 -26.766 1.00 67.44 418 PRO A O 1
ATOM 3286 N N . VAL A 1 419 ? -7.960 -5.850 -26.128 1.00 80.88 419 VAL A N 1
ATOM 3287 C CA . VAL A 1 419 ? -9.384 -5.958 -26.488 1.00 80.88 419 VAL A CA 1
ATOM 3288 C C . VAL A 1 419 ? -9.532 -5.592 -27.963 1.00 80.88 419 VAL A C 1
ATOM 3290 O O . VAL A 1 419 ? -9.280 -4.459 -28.360 1.00 80.88 419 VAL A O 1
ATOM 3293 N N . THR A 1 420 ? -9.935 -6.551 -28.794 1.00 82.44 420 THR A N 1
ATOM 3294 C CA . THR A 1 420 ? -10.218 -6.304 -30.220 1.00 82.44 420 THR A CA 1
ATOM 3295 C C . THR A 1 420 ? -11.635 -5.756 -30.426 1.00 82.44 420 THR A C 1
ATOM 3297 O O . THR A 1 420 ? -12.503 -5.971 -29.582 1.00 82.44 420 THR A O 1
ATOM 3300 N N . ASP A 1 421 ? -11.915 -5.127 -31.574 1.00 85.75 421 ASP A N 1
ATOM 3301 C CA . ASP A 1 421 ? -13.266 -4.657 -31.946 1.00 85.75 421 ASP A CA 1
ATOM 3302 C C . ASP A 1 421 ? -14.331 -5.760 -31.816 1.00 85.75 421 ASP A C 1
ATOM 3304 O O . ASP A 1 421 ? -15.445 -5.531 -31.343 1.00 85.75 421 ASP A O 1
ATOM 3308 N N . GLN A 1 422 ? -13.975 -6.988 -32.208 1.00 80.56 422 GLN A N 1
ATOM 3309 C CA . GLN A 1 422 ? -14.859 -8.149 -32.127 1.00 80.56 422 GLN A CA 1
ATOM 3310 C C . GLN A 1 422 ? -15.167 -8.528 -30.672 1.00 80.56 422 GLN A C 1
ATOM 3312 O O . GLN A 1 422 ? -16.293 -8.909 -30.351 1.00 80.56 422 GLN A O 1
ATOM 3317 N N . MET A 1 423 ? -14.177 -8.404 -29.787 1.00 78.38 423 MET A N 1
ATOM 3318 C CA . MET A 1 423 ? -14.338 -8.679 -28.361 1.00 78.38 423 MET A CA 1
ATOM 3319 C C . MET A 1 423 ? -15.159 -7.587 -27.684 1.00 78.38 423 MET A C 1
ATOM 3321 O O . MET A 1 423 ? -16.085 -7.918 -26.949 1.00 78.38 423 MET A O 1
ATOM 3325 N N . LEU A 1 424 ? -14.916 -6.312 -28.007 1.00 88.44 424 LEU A N 1
ATOM 3326 C CA . LEU A 1 424 ? -15.744 -5.211 -27.517 1.00 88.44 424 LEU A CA 1
ATOM 3327 C C . LEU A 1 424 ? -17.215 -5.391 -27.919 1.00 88.44 424 LEU A C 1
ATOM 3329 O O . LEU A 1 424 ? -18.103 -5.236 -27.084 1.00 88.44 424 LEU A O 1
ATOM 3333 N N . GLY A 1 425 ? -17.476 -5.789 -29.169 1.00 81.88 425 GLY A N 1
ATOM 3334 C CA . GLY A 1 425 ? -18.829 -6.121 -29.621 1.00 81.88 425 GLY A CA 1
ATOM 3335 C C . GLY A 1 425 ? -19.475 -7.240 -28.797 1.00 81.88 425 GLY A C 1
ATOM 3336 O O . GLY A 1 425 ? -20.647 -7.140 -28.441 1.00 81.88 425 GLY A O 1
ATOM 3337 N N . SER A 1 426 ? -18.708 -8.273 -28.433 1.00 82.31 426 SER A N 1
ATOM 3338 C CA . SER A 1 426 ? -19.200 -9.356 -27.570 1.00 82.31 426 SER A CA 1
ATOM 3339 C C . SER A 1 426 ? -19.468 -8.909 -26.129 1.00 82.31 426 SER A C 1
ATOM 3341 O O . SER A 1 426 ? -20.434 -9.363 -25.524 1.00 82.31 426 SER A O 1
ATOM 3343 N N . PHE A 1 427 ? -18.666 -7.983 -25.596 1.00 85.25 427 PHE A N 1
ATOM 3344 C CA . PHE A 1 427 ? -18.854 -7.437 -24.253 1.00 85.25 427 PHE A CA 1
ATOM 3345 C C . PHE A 1 427 ? -20.064 -6.504 -24.179 1.00 85.25 427 PHE A C 1
ATOM 3347 O O . PHE A 1 427 ? -20.818 -6.561 -23.215 1.00 85.25 427 PHE A O 1
ATOM 3354 N N . LEU A 1 428 ? -20.319 -5.709 -25.221 1.00 87.81 428 LEU A N 1
ATOM 3355 C CA . LEU A 1 428 ? -21.543 -4.909 -25.330 1.00 87.81 428 LEU A CA 1
ATOM 3356 C C . LEU A 1 428 ? -22.803 -5.788 -25.367 1.00 87.81 428 LEU A C 1
ATOM 3358 O O . LEU A 1 428 ? -23.800 -5.454 -24.731 1.00 87.81 428 LEU A O 1
ATOM 3362 N N . ASP A 1 429 ? -22.753 -6.920 -26.074 1.00 82.31 429 ASP A N 1
ATOM 3363 C CA . ASP A 1 429 ? -23.857 -7.886 -26.122 1.00 82.31 429 ASP A CA 1
ATOM 3364 C C . ASP A 1 429 ? -24.086 -8.557 -24.754 1.00 82.31 429 ASP A C 1
ATOM 3366 O O . ASP A 1 429 ? -25.217 -8.580 -24.270 1.00 82.31 429 ASP A O 1
ATOM 3370 N N . GLN A 1 430 ? -23.024 -9.016 -24.083 1.00 74.06 430 GLN A N 1
ATOM 3371 C CA . GLN A 1 430 ? -23.101 -9.589 -22.729 1.00 74.06 430 GLN A CA 1
ATOM 3372 C C . GLN A 1 430 ? -23.607 -8.571 -21.694 1.00 74.06 430 GLN A C 1
ATOM 3374 O O . GLN A 1 430 ? -24.490 -8.885 -20.896 1.00 74.06 430 GLN A O 1
ATOM 3379 N N . TRP A 1 431 ? -23.130 -7.325 -21.748 1.00 88.81 431 TRP A N 1
ATOM 3380 C CA . TRP A 1 431 ? -23.635 -6.234 -20.911 1.00 88.81 431 TRP A CA 1
ATOM 3381 C C . TRP A 1 431 ? -25.123 -5.968 -21.160 1.00 88.81 431 TRP A C 1
ATOM 3383 O O . TRP A 1 431 ? -25.904 -5.888 -20.216 1.00 88.81 431 TRP A O 1
ATOM 3393 N N . SER A 1 432 ? -25.557 -5.931 -22.426 1.00 83.25 432 SER A N 1
ATOM 3394 C CA . SER A 1 432 ? -26.973 -5.726 -22.769 1.00 83.25 432 SER A CA 1
ATOM 3395 C C . SER A 1 432 ? -27.899 -6.836 -22.248 1.00 83.25 432 SER A C 1
ATOM 3397 O O . SER A 1 432 ? -29.094 -6.609 -22.056 1.00 83.25 432 SER A O 1
ATOM 3399 N N . LYS A 1 433 ? -27.343 -8.026 -21.991 1.00 82.50 433 LYS A N 1
ATOM 3400 C CA . LYS A 1 433 ? -28.026 -9.187 -21.402 1.00 82.50 433 LYS A CA 1
ATOM 3401 C C . LYS A 1 433 ? -27.922 -9.242 -19.872 1.00 82.50 433 LYS A C 1
ATOM 3403 O O . LYS A 1 433 ? -28.518 -10.127 -19.266 1.00 82.50 433 LYS A O 1
ATOM 3408 N N . GLY A 1 434 ? -27.198 -8.307 -19.252 1.00 74.75 434 GLY A N 1
ATOM 3409 C CA . GLY A 1 434 ? -26.932 -8.276 -17.811 1.00 74.75 434 GLY A CA 1
ATOM 3410 C C . GLY A 1 434 ? -25.905 -9.312 -17.341 1.00 74.75 434 GLY A C 1
ATOM 3411 O O . GLY A 1 434 ? -25.823 -9.584 -16.146 1.00 74.75 434 G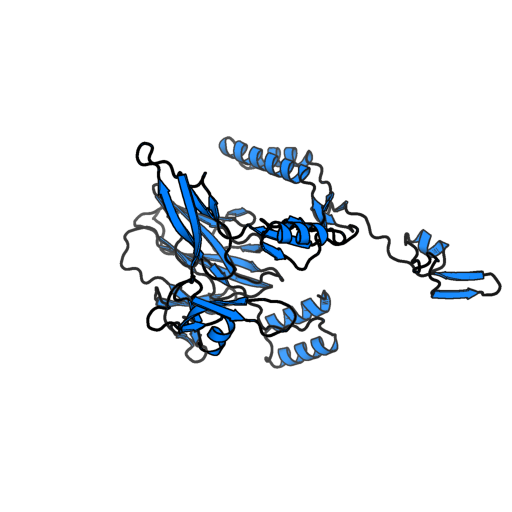LY A O 1
ATOM 3412 N N . GLU A 1 435 ? -25.147 -9.908 -18.265 1.00 66.31 435 GLU A N 1
ATOM 3413 C CA . GLU A 1 435 ? -24.089 -10.885 -17.973 1.00 66.31 435 GLU A CA 1
ATOM 3414 C C . GLU A 1 435 ? -22.769 -10.202 -17.575 1.00 66.31 435 GLU A C 1
ATOM 3416 O O . GLU A 1 435 ? -21.935 -10.825 -16.925 1.00 66.31 435 GLU A O 1
ATOM 3421 N N . LEU A 1 436 ? -22.607 -8.921 -17.929 1.00 65.81 436 LEU A N 1
ATOM 3422 C CA . LEU A 1 436 ? -21.522 -8.049 -17.476 1.00 65.81 436 LEU A CA 1
ATOM 3423 C C . LEU A 1 436 ? -22.086 -6.848 -16.723 1.00 65.81 436 LEU A C 1
ATOM 3425 O O . LEU A 1 436 ? -23.105 -6.274 -17.111 1.00 65.81 436 LEU A O 1
ATOM 3429 N N . SER A 1 437 ? -21.384 -6.441 -15.673 1.00 73.69 437 SER A N 1
ATOM 3430 C CA . SER A 1 437 ? -21.640 -5.193 -14.962 1.00 73.69 437 SER A CA 1
ATOM 3431 C C . SER A 1 437 ? -21.201 -3.972 -15.775 1.00 73.69 437 SER A C 1
ATOM 3433 O O . SER A 1 437 ? -20.321 -4.048 -16.637 1.00 73.69 437 SER A O 1
ATOM 3435 N N . ASP A 1 438 ? -21.772 -2.808 -15.453 1.00 69.38 438 ASP A N 1
ATOM 3436 C CA . ASP A 1 438 ? -21.372 -1.519 -16.037 1.00 69.38 438 ASP A CA 1
ATOM 3437 C C . ASP A 1 438 ? -19.862 -1.265 -15.889 1.00 69.38 438 ASP A C 1
ATOM 3439 O O . ASP A 1 438 ? -19.221 -0.719 -16.786 1.00 69.38 438 ASP A O 1
ATOM 3443 N N . LEU A 1 439 ? -19.278 -1.700 -14.767 1.00 67.75 439 LEU A N 1
ATOM 3444 C CA . LEU A 1 439 ? -17.851 -1.568 -14.486 1.00 67.75 439 LEU A CA 1
ATOM 3445 C C . LEU A 1 439 ? -16.999 -2.437 -15.420 1.00 67.75 439 LEU A C 1
ATOM 3447 O O . LEU A 1 439 ? -16.002 -1.958 -15.954 1.00 67.75 439 LEU A O 1
ATOM 3451 N N . GLU A 1 440 ? -17.397 -3.689 -15.648 1.00 70.69 440 GLU A N 1
ATOM 3452 C CA . GLU A 1 440 ? -16.685 -4.600 -16.552 1.00 70.69 440 GLU A CA 1
ATOM 3453 C C . GLU A 1 440 ? -16.750 -4.115 -18.005 1.00 70.69 440 GLU A C 1
ATOM 3455 O O . GLU A 1 440 ? -15.761 -4.216 -18.735 1.00 70.69 440 GLU A O 1
ATOM 3460 N N . LEU A 1 441 ? -17.879 -3.523 -18.413 1.00 81.88 441 LEU A N 1
ATOM 3461 C CA . LEU A 1 441 ? -17.992 -2.900 -19.729 1.00 81.88 441 LEU A CA 1
ATOM 3462 C C . LEU A 1 441 ? -17.079 -1.672 -19.851 1.00 81.88 441 LEU A C 1
ATOM 3464 O O . LEU A 1 441 ? -16.373 -1.539 -20.850 1.00 81.88 441 LEU A O 1
ATOM 3468 N N . LEU A 1 442 ? -17.061 -0.789 -18.847 1.00 78.19 442 LEU A N 1
ATOM 3469 C CA . LEU A 1 442 ? -16.197 0.397 -18.846 1.00 78.19 442 LEU A CA 1
ATOM 3470 C C . LEU A 1 442 ? -14.714 0.019 -18.946 1.00 78.19 442 LEU A C 1
ATOM 3472 O O . LEU A 1 442 ? -13.993 0.599 -19.755 1.00 78.19 442 LEU A O 1
ATOM 3476 N N . GLN A 1 443 ? -14.279 -0.997 -18.197 1.00 71.12 443 GLN A N 1
ATOM 3477 C CA . GLN A 1 443 ? -12.909 -1.515 -18.254 1.00 71.12 443 GLN A CA 1
ATOM 3478 C C . GLN A 1 443 ? -12.554 -2.048 -19.650 1.00 71.12 443 GLN A C 1
ATOM 3480 O O . GLN A 1 443 ? -11.474 -1.768 -20.169 1.00 71.12 443 GLN A O 1
ATOM 3485 N N . ALA A 1 444 ? -13.464 -2.789 -20.289 1.00 78.88 444 ALA A N 1
ATOM 3486 C CA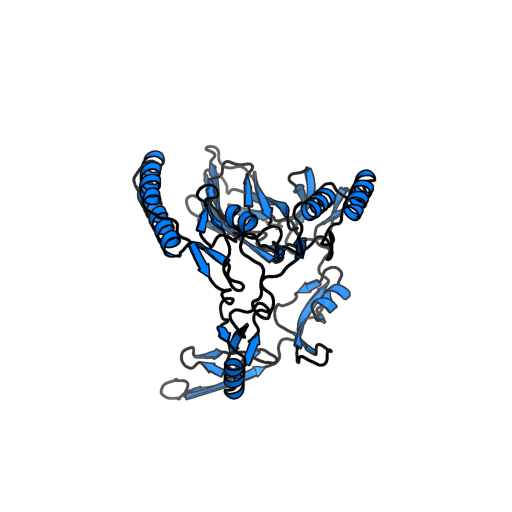 . ALA A 1 444 ? -13.246 -3.297 -21.639 1.00 78.88 444 ALA A CA 1
ATOM 3487 C C . ALA A 1 444 ? -13.198 -2.185 -22.703 1.00 78.88 444 ALA A C 1
ATOM 3489 O O . ALA A 1 444 ? -12.374 -2.252 -23.616 1.00 78.88 444 ALA A O 1
ATOM 3490 N N . VAL A 1 445 ? -14.044 -1.154 -22.579 1.00 81.75 445 VAL A N 1
ATOM 3491 C CA . VAL A 1 445 ? -14.038 0.032 -23.456 1.00 81.75 445 VAL A CA 1
ATOM 3492 C C . VAL A 1 445 ? -12.733 0.817 -23.306 1.00 81.75 445 VAL A C 1
ATOM 3494 O O . VAL A 1 445 ? -12.164 1.254 -24.306 1.00 81.75 445 VAL A O 1
ATOM 3497 N N . GLU A 1 446 ? -12.236 0.969 -22.079 1.00 73.62 446 GLU A N 1
ATOM 3498 C CA . GLU A 1 446 ? -10.990 1.683 -21.791 1.00 73.62 446 GLU A CA 1
ATOM 3499 C C . GLU A 1 446 ? -9.778 0.963 -22.401 1.00 73.62 446 GLU A C 1
ATOM 3501 O O . GLU A 1 446 ? -8.994 1.585 -23.116 1.00 73.62 446 GLU A O 1
ATOM 3506 N N . VAL A 1 447 ? -9.666 -0.362 -22.226 1.00 74.00 447 VAL A N 1
ATOM 3507 C CA . VAL A 1 447 ? -8.574 -1.156 -22.829 1.00 74.00 447 VAL A CA 1
ATOM 3508 C C . VAL A 1 447 ? -8.675 -1.211 -24.355 1.00 74.00 447 VAL A C 1
ATOM 3510 O O . VAL A 1 447 ? -7.653 -1.213 -25.039 1.00 74.00 447 VAL A O 1
ATOM 3513 N N . TRP A 1 448 ? -9.885 -1.219 -24.914 1.00 85.50 448 TRP A N 1
ATOM 3514 C CA . TRP A 1 448 ? -10.084 -1.118 -26.360 1.00 85.50 448 TRP A CA 1
ATOM 3515 C C . TRP A 1 448 ? -9.639 0.244 -26.919 1.00 85.50 448 TRP A C 1
ATOM 3517 O O . TRP A 1 448 ? -9.010 0.303 -27.975 1.00 85.50 448 TRP A O 1
ATOM 3527 N N . SER A 1 449 ? -9.938 1.333 -26.204 1.00 79.44 449 SER A N 1
ATOM 3528 C CA . SER A 1 449 ? -9.647 2.703 -26.642 1.00 79.44 449 SER A CA 1
ATOM 3529 C C . SER A 1 449 ? -8.181 3.098 -26.458 1.00 79.44 449 SER A C 1
ATOM 3531 O O . SER A 1 449 ? -7.610 3.777 -27.311 1.00 79.44 449 SER A O 1
ATOM 3533 N N . GLU A 1 450 ? -7.583 2.739 -25.323 1.00 73.25 450 GLU A N 1
ATOM 3534 C CA . GLU A 1 450 ? -6.244 3.195 -24.930 1.00 73.25 450 GLU A CA 1
ATOM 3535 C C . GLU A 1 450 ? -5.158 2.135 -25.143 1.00 73.25 450 GLU A C 1
ATOM 3537 O O . GLU A 1 450 ? -3.970 2.458 -25.123 1.00 73.25 450 GLU A O 1
ATOM 3542 N N . GLY A 1 451 ? -5.554 0.884 -25.389 1.00 57.69 451 GLY A N 1
ATOM 3543 C CA . GLY A 1 451 ? -4.650 -0.254 -25.428 1.00 57.69 451 GLY A CA 1
ATOM 3544 C C . GLY A 1 451 ? -4.170 -0.679 -24.038 1.00 57.69 451 GLY A C 1
ATOM 3545 O O . GLY A 1 451 ? -4.666 -0.234 -22.997 1.00 57.69 451 GLY A O 1
ATOM 3546 N N . CYS A 1 452 ? -3.187 -1.574 -24.049 1.00 59.00 452 CYS A N 1
ATOM 3547 C CA . CYS A 1 452 ? -2.387 -1.936 -22.886 1.00 59.00 452 CYS A CA 1
ATOM 3548 C C . CYS A 1 452 ? -1.057 -1.169 -22.958 1.00 59.00 452 CYS A C 1
ATOM 3550 O O . CYS A 1 452 ? -0.584 -0.753 -21.885 1.00 59.00 452 CYS A O 1
#

Mean predicted aligned error: 22.45 Å

Solvent-accessible surface area (backbone atoms only — not comparable to full-atom values): 25589 Å² total; per-residue (Å²): 74,45,73,66,56,35,51,73,74,56,36,39,77,38,59,48,100,86,69,45,74,38,70,75,46,78,74,36,84,91,82,70,42,49,24,39,42,68,41,78,61,73,52,62,48,34,66,38,84,89,76,74,42,44,42,56,49,41,76,85,82,25,48,37,33,70,35,68,70,37,55,52,46,50,53,53,37,48,50,54,36,58,61,33,62,77,76,52,58,72,75,60,36,47,53,55,38,54,61,45,52,73,70,50,70,83,47,43,41,71,42,62,48,77,55,59,92,84,37,41,73,39,38,68,68,59,53,50,53,40,46,75,73,56,29,48,74,43,77,75,46,92,62,61,43,48,92,82,18,31,16,28,29,78,40,49,55,35,35,58,38,80,91,74,75,40,49,44,58,50,43,100,59,45,46,41,33,79,69,49,77,43,56,41,89,91,75,67,45,78,77,45,66,41,32,39,60,40,82,48,60,83,59,57,94,85,37,44,72,29,37,71,67,56,31,57,76,72,22,97,42,61,34,71,77,48,96,57,49,40,47,72,44,76,51,92,53,100,85,51,99,47,70,46,66,13,30,16,31,26,73,43,71,56,62,36,33,62,36,78,91,75,74,41,55,42,62,45,36,100,63,33,47,51,39,73,46,64,46,97,84,68,49,74,41,30,36,67,41,69,72,71,72,92,68,92,50,64,46,46,33,33,46,56,53,82,59,44,41,49,68,38,71,46,59,40,35,37,44,36,38,56,26,89,78,36,34,52,40,40,35,41,41,36,47,52,74,74,42,42,81,75,54,55,82,56,74,67,51,75,56,92,32,36,41,38,38,70,45,77,30,98,89,31,47,67,76,46,72,47,41,35,34,38,32,34,38,81,82,47,70,46,81,43,61,47,52,38,37,35,38,40,101,88,48,73,46,71,52,40,72,58,42,66,39,40,24,46,76,91,43,100,66,64,69,53,82,74,40,46,75,72,52,51,53,51,45,54,53,36,35,76,72,67,76,36,55,74,66,58,47,50,53,37,52,49,34,46,73,72,48,128

Radius of gyration: 29.83 Å; Cα contacts (8 Å, |Δi|>4): 869; chains: 1; bounding box: 68×66×98 Å

Foldseek 3Di:
DWPVVCVVVPWAFDADPVRHGAFDAAPDPVVPTTHTDTDHPWDDFWADPVVRFTDTDDPDQWDKHWDPQLVVLLVVLVVQLVVVVVPDDPVVSVVSSVVSNVPRDITIDTAFDDAPPQWDWDAPVRQVVLVVVQWDWAFRDPDHRDDRTGIIHTWHDWDADQVVRAIDTDDPAADWHWDDWDADPVPRGTPDTGTDGDHDDDADPQWDWAFPVRQVVVEVAKDFPDPIFNDWDQPPDPPDRDIGTTGIIHHDWFPFWQDPVVRATDTDDPAADWHWDAWPVRHITIWGDGPDDDDQAWAWAWTWGQAAEAQDKTKIKIWTDHHPQFFKKKKKKFWDQQKDWDDKPADWDDDRRIIIDIGGDPRGDHTDMIITMIHHHRPRAAKIFMWMWMDGPPDIDTHHYDGIYHYDHPDPQAPHAQQDPVNLVVVVVCVVVVVDDPVSNVRNVCCNVPGD